Protein AF-A0AAD9GNF5-F1 (afdb_monomer)

Nearest PDB structures (foldseek):
  4f0x-assembly1_C  TM=8.803E-01  e=2.042E-32  Homo sapiens
  4f0x-assembly2_H  TM=8.714E-01  e=4.241E-32  Homo sapiens
  4f0x-assembly2_E  TM=8.768E-01  e=7.206E-31  Homo sapiens
  4f0x-assembly1_D  TM=8.829E-01  e=1.247E-30  Homo sapiens
  4f0x-assembly2_G  TM=8.777E-01  e=2.364E-30  Homo sapiens

Solvent-accessible surface area (backbone atoms only — not comparable to full-atom values): 43358 Å² total; per-residue (Å²): 136,87,87,86,87,88,85,89,92,86,83,92,85,90,89,87,89,89,90,86,89,89,85,87,82,82,88,83,88,83,89,84,88,82,91,82,85,84,83,91,84,88,90,84,86,87,86,87,81,89,83,90,84,86,88,89,84,87,88,84,87,82,89,76,87,93,85,84,79,75,83,76,75,76,86,63,79,81,73,57,62,88,40,68,70,48,43,54,51,50,48,51,51,54,51,49,52,52,69,54,79,86,84,76,73,70,64,67,49,30,58,51,52,54,51,52,55,54,48,58,70,73,47,52,74,70,46,45,47,50,53,50,46,43,45,34,62,79,26,32,53,52,63,69,59,26,52,57,27,45,55,51,27,54,57,36,48,60,74,28,35,36,96,85,75,77,44,77,39,83,86,40,92,55,41,68,59,30,56,47,28,46,50,49,25,56,57,28,65,46,40,45,45,56,54,43,52,52,46,40,51,75,57,35,90,57,24,56,53,49,53,33,50,52,43,30,50,50,55,49,34,68,73,75,71,56,50,86,85,52,42,64,45,50,49,53,43,49,52,54,52,43,52,55,48,31,73,68,48,35,48,93,55,49,44,81,43,80,45,37,71,88,82,44,58,68,69,56,55,52,49,51,49,73,38,43,73,80,69,74,52,90,43,72,69,54,45,44,60,52,26,17,47,88,74,67,79,54,78,51,82,62,92,86,47,78,58,69,55,42,38,49,15,29,37,27,36,31,31,27,35,80,71,41,68,89,46,60,47,35,38,38,36,33,36,42,28,70,56,88,65,60,30,62,63,55,53,54,55,51,25,72,66,33,74,52,58,85,70,27,30,17,41,33,42,57,37,77,28,68,52,51,68,35,48,66,91,42,61,56,49,61,45,62,65,55,55,52,49,50,55,46,36,73,76,40,72,73,49,78,44,38,33,28,44,38,70,41,79,56,49,42,65,52,53,60,72,43,34,83,56,83,88,63,88,79,60,56,68,72,54,47,50,53,38,46,56,61,35,56,79,67,69,56,89,74,64,94,86,57,38,72,56,35,52,54,52,54,55,71,64,41,86,69,38,88,79,34,68,69,58,44,59,40,43,45,65,56,50,52,34,48,50,42,42,47,58,74,70,37,60,52,95,68,37,46,52,45,70,57,56,40,50,43,33,54,39,11,23,27,44,36,39,79,24,78,66,18,32,83,46,76,64,32,38,68,18,31,68,4,33,28,34,29,38,32,47,50,84,86,50,23,63,62,41,20,48,41,30,72,77,72,49,47,77,54,65,29,70,57,44,29,63,58,66,67,45,55,60,78,65,90,62,54,73,69,55,54,51,50,52,51,55,52,47,58,69,43,28,78,84,65,78,40,41,40,37,69,65,38,56,48,49,49,59,62,71,66,52,59,79,78,75,39,90,83,54,89,82,65,77,85,46,74,69,54,53,49,48,60,47,61,76,41,34,87,83,69,78,74,39,45,61,36,64,86,74,88,85,57,60,69,42,40,60,38,60,50,47,51,52,49,54,48,49,52,55,55,63,72,55,83,52,71,58,66,61,35,51,52,40,32,74,58,58,26,38,83,85,64,44,68,40,24,44,49,72,56,54,51,44,46,42,47,66,76,65,64,50,88,65,73,56,70,61,55,51,61,68,57,41,78,85,68,75,59,54,40,37,55,71,46,51,50,62,74,76,108

Foldseek 3Di:
DDDDDDDDDDDDDDDDDDDDDDDDDDDDDDDDDDDDDDDDDDDDDDDDDDDDDDDDDDDDDDDDDPDDDDPLDPPPDDQPLVDPVSLVVVLVLLVCLLVPPDPDDLPVNLSSLVSVLVNLVPDDLVSLLSVLLSCLPSQFFPVVQLVVLVVQLVVLLVQQQDPPPRDGNPPDPSVVVNVVSVVSNVVRNHGSVVSVLVSLLVNDQLSLVSLLVSLLSLVVCLVPPDDPVSNVSSVVVNVVSLVVNLVQLELVQKDKDWDAPPPDDPLQLVLCQVFFDQDHDPDPVSSNLQQWDDDDFDFDDDPNDRDTAGLPQKTKMFIAGPSGHSDGQKMWIKGFAQDADQAPVCSSVGSSVDRDSLNGQEIEGETITGRRSSNVPNPSDLCPQVVVVVVVCVVHVNHDWYKYWAAQQCLVVVLVVCFPPDPDCLDDPVLLVLLVVVCVVVVNDDDPPGDSSNSLVVCLVPPPSVVDPSSLVSCVLSLQLSVLCQQFPDDDPLARPGPRSSSLLLSQWAFEDKRAQRAPPPSRCVRRNNITTMTIDDSVRRVVSNCCCVPVVGHHYHDVSCVSNVVQDPPVDPPVNVVVLVVVVCQQCVVPPQWRALVSVLVVVVVVCCVVVCPPPPDDDQDSVNSQVLLVVQCPPPPRIHGADPPPDGSNRCRSSVVSVVVVVVVVVVPPDCVVLLVVCVVQPAHSVQDFWRALVSVCCCCCPVVVDPDPCVVVLVVLPPVPPSTQGSVSSVVSVD

pLDDT: mean 73.53, std 22.66, range [21.09, 97.75]

Secondary structure (DSSP, 8-state):
-------------------------------------------------------------------------GGGTT--TTSHHHHHHHHHHHHHHHHTTTTS-SHHHHHHHHHHHHHHHH--HHHHHHHHHHHHHHTS--HHHHHHHHHHHHHHHHHTB-TTT-SB-TTSTTHHHHHHHHHHHHHHTS-HHHHHHHHHHHHSTTHHHHHHHHHHHHHHHHHHT--TTTHHHHHHHHHHHHHHHHHHS-GGGPEEEEE-TTTS-HHHHHHHHHH--SS---SHHHHHHHH--SS----EEETTEEE-S---SEEEEEEEBTTBTTS-SEEEEEEEESS---SHHHHHHHHHH---GGG--EEEEEEEEE--GGGTT----TTHHHHHHHHHHHH-TT--EEEE-EE-TTHHHHHHHTTT--SS--S-HHHHHHHHHHHHTTT----TT--HHHHHHHHTTSTTGGG-HHHHHHHHHHHHHHHHHHHHT-EETTEESSHHHHHHHHTT-EEEEEETT---SHHHHHHHTT-EEEEE--TTTHHHHHHHHHHT-PPPB-HHHHHHHT--------HHHHHHHHHHHHHH-SS--SEE-HHHHHHHHHHTTGGGS-SSS---PPPHHHHHHHHHTT-SS--SSEE----TT-GGGGHHHHHHHHHHHHHHHTT-STHHHHHHHHHTT--TTS-S-EEHHHHHHHHHHTS---S-HHHHHHHH-SS--SEE-HHHHHHHH-

Sequence (738 aa):
MAMSWVSARGLWATRSALQRNIRGSLATGVSYGQVLRPTRAIQCALLTTSGENGDVRSPSKRHEDPMHHRQHSSFLRSVDLSNPAAQKKLSKLIQEVVKTKANTGDFVPQVVIESLCTTYRGMHIDEKKKFLQILAQDLHIDTEAALQSAVQFEQNLTNVKGARSGQVDWDHESVERYLRTFRNLRNALSPLYETFFQQILSQRENGMLFLVQMRADLLQVLRKSATHSEIPALRSLDASLKHFLASWFSVGFLKLERVTYEHSPGQLLEKIIRYEAVHPVGTIAELKRRLGTHGRNYACSFRGANVVGPRNGRRCFAFFHPSIPDEPLVFVHVALMQEIASSMQSIREETEQLAEASQAKAAIFYSISSTQKGLSGVDLGNFLIKEVAKALKTEHPHLKTFATLSPLPQFMAWLETQRFKTNESLVSPLELDALLDVLDERGTIIHSDSTPVAIVLDALSISNWSEDAALTTALKPIMLRLGARYIYHEKKRGKALDPVTNFHVRNGAIFERINWLADLSKKGLAQSAGMMINYKYDLAHVEANNENYLLHNIIPIGLQPQQVLGCGFVMVLAQDEIDACREAFLAFDKDRSGTIDVWELRQVLEDLDLTSLNELAMGQQPTEEELFQMISEVDEDMSGAIEILESLQCPLDFAEFLQVIDNQKDRAAMFEDDSDMIDAFVACGGKPDKTGFVRKETLVKIIKGDFGLTINIEEMINKLDVDGSGEIEFDEFKAILT

InterPro domains:
  IPR002048 EF-hand domain [PF00036] (713-738)
  IPR002048 EF-hand domain [PF13499] (580-646)
  IPR002048 EF-hand domain [PS50222] (576-611)
  IPR002048 EF-hand domain [PS50222] (713-738)
  IPR002048 EF-hand domain [SM00054] (580-608)
  IPR002048 EF-hand domain [SM00054] (626-664)
  IPR002048 EF-hand domain [SM00054] (712-738)
  IPR002048 EF-hand domain [cd00051] (581-661)
  IPR002048 EF-hand domain [cd00051] (689-738)
  IPR007956 Malonyl-CoA decarboxylase, C-terminal [PF05292] (252-299)
  IPR007956 Malonyl-CoA decarboxylase, C-terminal [PF05292] (313-538)
  IPR011992 EF-hand domain pair [SSF47473] (573-737)
  IPR018247 EF-Hand 1, calcium-binding site [PS00018] (589-601)
  IPR018247 EF-Hand 1, calcium-binding site [PS00018] (721-733)
  IPR035372 Malonyl-CoA decarboxylase, N-terminal [PF17408] (177-249)
  IPR038351 Malonyl-CoA decarboxylase, N-terminal domain superfamily [G3DSA:1.20.140.90] (82-250)
  IPR038917 Malonyl-CoA decarboxylase [PTHR28641] (312-564)
  IPR042303 Malonyl-CoA decarboxylase, C-terminal catalytic domain superfamily [G3DSA:3.40.630.150] (251-567)

Structure (mmCIF, N/CA/C/O backbone):
data_AF-A0AAD9GNF5-F1
#
_entry.id   AF-A0AAD9GNF5-F1
#
loop_
_atom_site.group_PDB
_atom_site.id
_atom_site.type_symbol
_atom_site.label_atom_id
_atom_site.label_alt_id
_atom_site.label_comp_id
_atom_site.label_asym_id
_atom_site.label_entity_id
_atom_site.label_seq_id
_atom_site.pdbx_PDB_ins_code
_atom_site.Cartn_x
_atom_site.Cartn_y
_atom_site.Cartn_z
_atom_site.occupancy
_atom_site.B_iso_or_equiv
_atom_site.auth_seq_id
_atom_site.auth_comp_id
_atom_site.auth_asym_id
_atom_site.auth_atom_id
_atom_site.pdbx_PDB_model_num
ATOM 1 N N . MET A 1 1 ? -9.680 -58.659 -5.298 1.00 24.72 1 MET A N 1
ATOM 2 C CA . MET A 1 1 ? -10.614 -59.736 -4.891 1.00 24.72 1 MET A CA 1
ATOM 3 C C . MET A 1 1 ? -11.709 -59.145 -4.012 1.00 24.72 1 MET A C 1
ATOM 5 O O . MET A 1 1 ? -11.506 -58.082 -3.451 1.00 24.72 1 MET A O 1
ATOM 9 N N . ALA A 1 2 ? -12.872 -59.792 -4.007 1.00 21.53 2 ALA A N 1
ATOM 10 C CA . ALA A 1 2 ? -14.167 -59.333 -3.507 1.00 21.53 2 ALA A CA 1
ATOM 11 C C . ALA A 1 2 ? -14.349 -59.352 -1.967 1.00 21.53 2 ALA A C 1
ATOM 13 O O . ALA A 1 2 ? -13.480 -59.834 -1.252 1.00 21.53 2 ALA A O 1
ATOM 14 N N . MET A 1 3 ? -15.565 -58.942 -1.554 1.00 21.47 3 MET A N 1
ATOM 15 C CA . MET A 1 3 ? -16.232 -58.936 -0.226 1.00 21.47 3 MET A CA 1
ATOM 16 C C . MET A 1 3 ? -16.081 -57.623 0.561 1.00 21.47 3 MET A C 1
ATOM 18 O O . MET A 1 3 ? -14.974 -57.234 0.888 1.00 21.47 3 MET A O 1
ATOM 22 N N . SER A 1 4 ? -17.088 -56.776 0.824 1.00 21.09 4 SER A N 1
ATOM 23 C CA . SER A 1 4 ? -18.541 -56.848 1.103 1.00 21.09 4 SER A CA 1
ATOM 24 C C . SER A 1 4 ? -18.947 -56.999 2.588 1.00 21.09 4 SER A C 1
ATOM 26 O O . SER A 1 4 ? -18.971 -58.109 3.101 1.00 21.09 4 SER A O 1
ATOM 28 N N . TRP A 1 5 ? -19.449 -55.881 3.145 1.00 21.59 5 TRP A N 1
ATOM 29 C CA . TRP A 1 5 ? -20.704 -55.714 3.917 1.00 21.59 5 TRP A CA 1
ATOM 30 C C . TRP A 1 5 ? -20.817 -55.974 5.448 1.00 21.59 5 TRP A C 1
ATOM 32 O O . TRP A 1 5 ? -20.369 -56.984 5.970 1.00 21.59 5 TRP A O 1
ATOM 42 N N . VAL A 1 6 ? -21.643 -55.083 6.058 1.00 23.22 6 VAL A N 1
ATOM 43 C CA . VAL A 1 6 ? -22.350 -55.070 7.380 1.00 23.22 6 VAL A CA 1
ATOM 44 C C . VAL A 1 6 ? -21.536 -54.501 8.567 1.00 23.22 6 VAL A C 1
ATOM 46 O O . VAL A 1 6 ? -20.431 -54.954 8.797 1.00 23.22 6 VAL A O 1
ATOM 49 N N . SER A 1 7 ?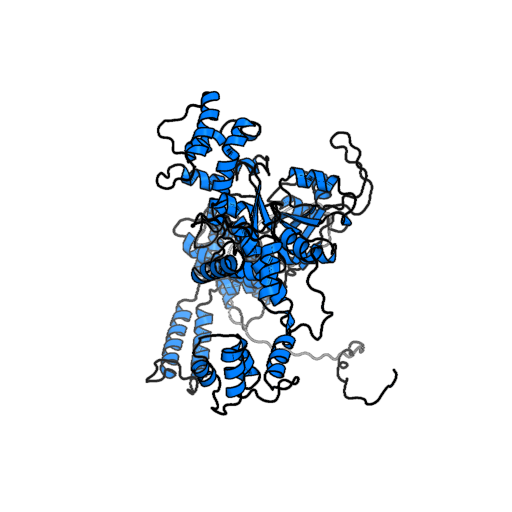 -21.943 -53.500 9.379 1.00 24.17 7 SER A N 1
ATOM 50 C CA . SER A 1 7 ? -23.237 -52.962 9.889 1.00 24.17 7 SER A CA 1
ATOM 51 C C . SER A 1 7 ? -23.037 -51.477 10.314 1.00 24.17 7 SER A C 1
ATOM 53 O O . SER A 1 7 ? -22.050 -51.180 10.971 1.00 24.17 7 SER A O 1
ATOM 55 N N . ALA A 1 8 ? -23.782 -50.463 9.847 1.00 21.69 8 ALA A N 1
ATOM 56 C CA . ALA A 1 8 ? -25.126 -49.980 10.232 1.00 21.69 8 ALA A CA 1
ATOM 57 C C . ALA A 1 8 ? -25.255 -49.109 11.524 1.00 21.69 8 ALA A C 1
ATOM 59 O O . ALA A 1 8 ? -25.268 -49.614 12.635 1.00 21.69 8 ALA A O 1
ATOM 60 N N . ARG A 1 9 ? -25.554 -47.814 11.280 1.00 21.67 9 ARG A N 1
ATOM 61 C CA . ARG A 1 9 ? -26.606 -46.940 11.873 1.00 21.67 9 ARG A CA 1
ATOM 62 C C . ARG A 1 9 ? -26.512 -46.372 13.309 1.00 21.67 9 ARG A C 1
ATOM 64 O O . ARG A 1 9 ? -26.754 -47.056 14.291 1.00 21.67 9 ARG A O 1
ATOM 71 N N . GLY A 1 10 ? -26.484 -45.031 13.339 1.00 21.64 10 GLY A N 1
ATOM 72 C CA . GLY A 1 10 ? -27.034 -44.119 14.362 1.00 21.64 10 GLY A CA 1
ATOM 73 C C . GLY A 1 10 ? -26.257 -42.792 14.331 1.00 21.64 10 GLY A C 1
ATOM 74 O O . GLY A 1 10 ? -25.042 -42.834 14.381 1.00 21.64 10 GLY A O 1
ATOM 75 N N . LEU A 1 11 ? -26.787 -41.577 14.188 1.00 23.25 11 LEU A N 1
ATOM 76 C CA . LEU A 1 11 ? -28.131 -41.015 14.114 1.00 23.25 11 LEU A CA 1
ATOM 77 C C . LEU A 1 11 ? -28.014 -39.678 13.341 1.00 23.25 11 LEU A C 1
ATOM 79 O O . LEU A 1 11 ? -27.244 -38.805 13.728 1.00 23.25 11 LEU A O 1
ATOM 83 N N . TRP A 1 12 ? -28.804 -39.500 12.280 1.00 21.72 12 TRP A N 1
ATOM 84 C CA . TRP A 1 12 ? -29.153 -38.197 11.701 1.00 21.72 12 TRP A CA 1
ATOM 85 C C . TRP A 1 12 ? -30.578 -37.878 12.159 1.00 21.72 12 TRP A C 1
ATOM 87 O O . TRP A 1 12 ? -31.521 -38.510 11.690 1.00 21.72 12 TRP A O 1
ATOM 97 N N . ALA A 1 13 ? -30.745 -36.926 13.076 1.00 23.36 13 ALA A N 1
ATOM 98 C CA . ALA A 1 13 ? -32.031 -36.302 13.378 1.00 23.36 13 ALA A CA 1
ATOM 99 C C . ALA A 1 13 ? -31.799 -35.018 14.186 1.00 23.36 13 ALA A C 1
ATOM 101 O O . ALA A 1 13 ? -31.500 -35.112 15.365 1.00 23.36 13 ALA A O 1
ATOM 102 N N . THR A 1 14 ? -31.931 -33.850 13.541 1.00 24.48 14 THR A N 1
ATOM 103 C CA . THR A 1 14 ? -32.662 -32.656 14.034 1.00 24.48 14 THR A CA 1
ATOM 104 C C . THR A 1 14 ? -32.340 -31.435 13.168 1.00 24.48 14 THR A C 1
ATOM 106 O O . THR A 1 14 ? -31.459 -30.635 13.479 1.00 24.48 14 THR A O 1
ATOM 109 N N . ARG A 1 15 ? -33.094 -31.254 12.077 1.00 22.69 15 ARG A N 1
ATOM 110 C CA . ARG A 1 15 ? -33.233 -29.954 11.403 1.00 22.69 15 ARG A CA 1
ATOM 111 C C . ARG A 1 15 ? -34.592 -29.866 10.701 1.00 22.69 15 ARG A C 1
ATOM 113 O O . ARG A 1 15 ? -34.664 -29.970 9.486 1.00 22.69 15 ARG A O 1
ATOM 120 N N . SER A 1 16 ? -35.676 -29.705 11.466 1.00 25.06 16 SER A N 1
ATOM 121 C CA . SER A 1 16 ? -37.006 -29.370 10.916 1.00 25.06 16 SER A CA 1
ATOM 122 C C . SER A 1 16 ? -38.042 -29.066 12.010 1.00 25.06 16 SER A C 1
ATOM 124 O O . SER A 1 16 ? -38.855 -29.926 12.335 1.00 25.06 16 SER A O 1
ATOM 126 N N . ALA A 1 17 ? -38.038 -27.848 12.564 1.00 24.08 17 ALA A N 1
ATOM 127 C CA . ALA A 1 17 ? -39.194 -27.254 13.254 1.00 24.08 17 ALA A CA 1
ATOM 128 C C . ALA A 1 17 ? -38.970 -25.748 13.503 1.00 24.08 17 ALA A C 1
ATOM 130 O O . ALA A 1 17 ? -38.342 -25.390 14.488 1.00 24.08 17 ALA A O 1
ATOM 131 N N . LEU A 1 18 ? -39.430 -24.888 12.583 1.00 25.47 18 LEU A N 1
ATOM 132 C CA . LEU A 1 18 ? -40.115 -23.592 12.813 1.00 25.47 18 LEU A CA 1
ATOM 133 C C . LEU A 1 18 ? -40.136 -22.765 11.508 1.00 25.47 18 LEU A C 1
ATOM 135 O O . LEU A 1 18 ? -39.514 -21.720 11.363 1.00 25.47 18 LEU A O 1
ATOM 139 N N . GLN A 1 19 ? -40.891 -23.248 10.525 1.00 26.73 19 GLN A N 1
ATOM 140 C CA . GLN A 1 19 ? -41.401 -22.432 9.422 1.00 26.73 19 GLN A CA 1
ATOM 141 C C . GLN A 1 19 ? -42.798 -22.953 9.091 1.00 26.73 19 GLN A C 1
ATOM 143 O O . GLN A 1 19 ? -42.974 -23.822 8.241 1.00 26.73 19 GLN A O 1
ATOM 148 N N . ARG A 1 20 ? -43.786 -22.493 9.865 1.00 26.59 20 ARG A N 1
ATOM 149 C CA . ARG A 1 20 ? -45.227 -22.598 9.586 1.00 26.59 20 ARG A CA 1
ATOM 150 C C . ARG A 1 20 ? -45.987 -21.840 10.677 1.00 26.59 20 ARG A C 1
ATOM 152 O O . ARG A 1 20 ? -46.162 -22.374 11.762 1.00 26.59 20 ARG A O 1
ATOM 159 N N . ASN A 1 21 ? -46.353 -20.585 10.404 1.00 25.58 21 ASN A N 1
ATOM 160 C CA . ASN A 1 21 ? -47.594 -19.937 10.863 1.00 25.58 21 ASN A CA 1
ATOM 161 C C . ASN A 1 21 ? -47.613 -18.453 10.469 1.00 25.58 21 ASN A C 1
ATOM 163 O O . ASN A 1 21 ? -47.433 -17.571 11.297 1.00 25.58 21 ASN A O 1
ATOM 167 N N . ILE A 1 22 ? -47.871 -18.176 9.188 1.00 26.50 22 ILE A N 1
ATOM 168 C CA . ILE A 1 22 ? -48.525 -16.932 8.764 1.00 26.50 22 ILE A CA 1
ATOM 169 C C . ILE A 1 22 ? -49.517 -17.312 7.666 1.00 26.50 22 ILE A C 1
ATOM 171 O O . ILE A 1 22 ? -49.118 -17.506 6.521 1.00 26.50 22 ILE A O 1
ATOM 175 N N . ARG A 1 23 ? -50.796 -17.459 8.035 1.00 24.98 23 ARG A N 1
ATOM 176 C CA . ARG A 1 23 ? -51.985 -17.084 7.245 1.00 24.98 23 ARG A CA 1
ATOM 177 C C . ARG A 1 23 ? -53.260 -17.521 7.971 1.00 24.98 23 ARG A C 1
ATOM 179 O O . ARG A 1 23 ? -53.469 -18.707 8.184 1.00 24.98 23 ARG A O 1
ATOM 186 N N . GLY A 1 24 ? -54.120 -16.542 8.251 1.00 24.45 24 GLY A N 1
ATOM 187 C CA . GLY A 1 24 ? -55.538 -16.740 8.556 1.00 24.45 24 GLY A CA 1
ATOM 188 C C . GLY A 1 24 ? -55.938 -16.393 9.988 1.00 24.45 24 GLY A C 1
ATOM 189 O O . GLY A 1 24 ? -55.837 -17.229 10.871 1.00 24.45 24 GLY A O 1
ATOM 190 N N . SER A 1 25 ? -56.463 -15.188 10.210 1.00 23.89 25 SER A N 1
ATOM 191 C CA . SER A 1 25 ? -57.898 -15.042 10.486 1.00 23.89 25 SER A CA 1
ATOM 192 C C . SER A 1 25 ? -58.290 -13.569 10.559 1.00 23.89 25 SER A C 1
ATOM 194 O O . SER A 1 25 ? -57.662 -12.757 11.234 1.00 23.89 25 SER A O 1
ATOM 196 N N . LEU A 1 26 ? -59.352 -13.262 9.823 1.00 25.58 26 LEU A N 1
ATOM 197 C CA . LEU A 1 26 ? -60.140 -12.043 9.874 1.00 25.58 26 LEU A CA 1
ATOM 198 C C . LEU A 1 26 ? -60.905 -11.927 11.204 1.00 25.58 26 LEU A C 1
ATOM 200 O O . LEU A 1 26 ? -61.261 -12.936 11.805 1.00 25.58 26 LEU A O 1
ATOM 204 N N . ALA A 1 27 ? -61.217 -10.670 11.533 1.00 25.84 27 ALA A N 1
ATOM 205 C CA . ALA A 1 27 ? -62.409 -10.177 12.228 1.00 25.84 27 ALA A CA 1
ATOM 206 C C . ALA A 1 27 ? -62.723 -10.688 13.645 1.00 25.84 27 ALA A C 1
ATOM 208 O O . ALA A 1 27 ? -63.225 -11.787 13.811 1.00 25.84 27 ALA A O 1
ATOM 209 N N . THR A 1 28 ? -62.627 -9.780 14.623 1.00 27.31 28 THR A N 1
ATOM 210 C CA . THR A 1 28 ? -63.752 -9.383 15.498 1.00 27.31 28 THR A CA 1
ATOM 211 C C . THR A 1 28 ? -63.377 -8.087 16.215 1.00 27.31 28 THR A C 1
ATOM 213 O O . THR A 1 28 ? -62.357 -8.031 16.898 1.00 27.31 28 THR A O 1
ATOM 216 N N . GLY A 1 29 ? -64.183 -7.039 16.047 1.00 24.11 29 GLY A N 1
ATOM 217 C CA . GLY A 1 29 ? -64.083 -5.820 16.845 1.00 24.11 29 GLY A CA 1
ATOM 218 C C . GLY A 1 29 ? -64.949 -5.905 18.096 1.00 24.11 29 GLY A C 1
ATOM 219 O O . GLY A 1 29 ? -66.033 -6.472 18.031 1.00 24.11 29 GLY A O 1
ATOM 220 N N . VAL A 1 30 ? -64.501 -5.281 19.189 1.00 26.08 30 VAL A N 1
ATOM 221 C CA . VAL A 1 30 ? -65.358 -4.711 20.240 1.00 26.08 30 VAL A CA 1
ATOM 222 C C . VAL A 1 30 ? -64.662 -3.465 20.803 1.00 26.08 30 VAL A C 1
ATOM 224 O O . VAL A 1 30 ? -63.491 -3.492 21.170 1.00 26.08 30 VAL A O 1
ATOM 227 N N . SER A 1 31 ? -65.414 -2.368 20.815 1.00 25.27 31 SER A N 1
ATOM 228 C CA . SER A 1 31 ? -65.138 -1.072 21.441 1.00 25.27 31 SER A CA 1
ATOM 229 C C . SER A 1 31 ? -65.353 -1.144 22.955 1.00 25.27 31 SER A C 1
ATOM 231 O O . SER A 1 31 ? -66.337 -1.745 23.356 1.00 25.27 31 SER A O 1
ATOM 233 N N . TYR A 1 32 ? -64.518 -0.476 23.760 1.00 25.86 32 TYR A N 1
ATOM 234 C CA . TYR A 1 32 ? -64.937 0.370 24.893 1.00 25.86 32 TYR A CA 1
ATOM 235 C C . TYR A 1 32 ? -63.751 1.247 25.333 1.00 25.86 32 TYR A C 1
ATOM 237 O O . TYR A 1 32 ? -62.637 0.762 25.515 1.00 25.86 32 TYR A O 1
ATOM 245 N N . GLY A 1 33 ? -63.981 2.557 25.456 1.00 24.58 33 GLY A N 1
ATOM 246 C CA . GLY A 1 33 ? -62.983 3.526 25.908 1.00 24.58 33 GLY A CA 1
ATOM 247 C C . GLY A 1 33 ? -62.970 3.723 27.423 1.00 24.58 33 GLY A C 1
ATOM 248 O O . GLY A 1 33 ? -63.974 3.471 28.076 1.00 24.58 33 GLY A O 1
ATOM 249 N N . GLN A 1 34 ? -61.866 4.258 27.955 1.00 26.14 34 GLN A N 1
ATOM 250 C CA . GLN A 1 34 ? -61.867 5.380 28.904 1.00 26.14 34 GLN A CA 1
ATOM 251 C C . GLN A 1 34 ? -60.439 5.857 29.227 1.00 26.14 34 GLN A C 1
ATOM 253 O O . GLN A 1 34 ? -59.580 5.106 29.671 1.00 26.14 34 GLN A O 1
ATOM 258 N N . VAL A 1 35 ? -60.234 7.146 28.948 1.00 26.64 35 VAL A N 1
ATOM 259 C CA . VAL A 1 35 ? -59.520 8.177 29.721 1.00 26.64 35 VAL A CA 1
ATOM 260 C C . VAL A 1 35 ? -58.636 7.708 30.883 1.00 26.64 35 VAL A C 1
ATOM 262 O O . VAL A 1 35 ? -59.166 7.293 31.901 1.00 26.64 35 VAL A O 1
ATOM 265 N N . LEU A 1 36 ? -57.331 8.006 30.814 1.00 25.88 36 LEU A N 1
ATOM 266 C CA . LEU A 1 36 ? -56.510 8.420 31.964 1.00 25.88 36 LEU A CA 1
ATOM 267 C C . LEU A 1 36 ? -55.373 9.347 31.479 1.00 25.88 36 LEU A C 1
ATOM 269 O O . LEU A 1 36 ? -54.558 8.978 30.637 1.00 25.88 36 LEU A O 1
ATOM 273 N N . ARG A 1 37 ? -55.360 10.587 31.990 1.00 25.25 37 ARG A N 1
ATOM 274 C CA . ARG A 1 37 ? -54.265 11.573 31.859 1.00 25.25 37 ARG A CA 1
ATOM 275 C C . ARG A 1 37 ? -53.094 11.184 32.777 1.00 25.25 37 ARG A C 1
ATOM 277 O O . ARG A 1 37 ? -53.344 10.598 33.828 1.00 25.25 37 ARG A O 1
ATOM 284 N N . PRO A 1 38 ? -51.877 11.685 32.499 1.00 27.36 38 PRO A N 1
ATOM 285 C CA . PRO A 1 38 ? -51.214 12.476 33.541 1.00 27.36 38 PRO A CA 1
ATOM 286 C C . PRO A 1 38 ? -50.667 13.828 33.045 1.00 27.36 38 PRO A C 1
ATOM 288 O O . PRO A 1 38 ? -49.957 13.936 32.053 1.00 27.36 38 PRO A O 1
ATOM 291 N N . THR A 1 39 ? -51.091 14.855 33.782 1.00 25.67 39 THR A N 1
ATOM 292 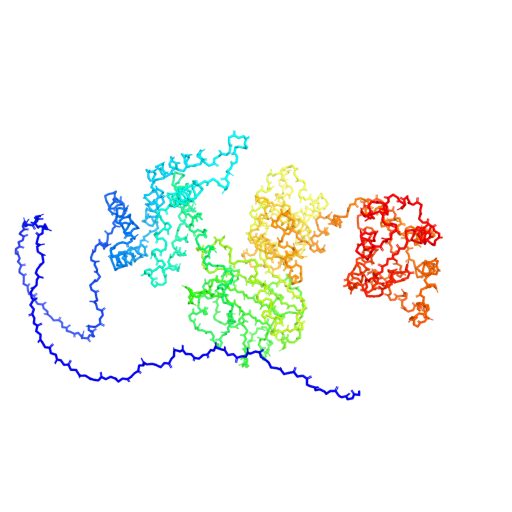C CA . THR A 1 39 ? -50.328 15.981 34.351 1.00 25.67 39 THR A CA 1
ATOM 293 C C . THR A 1 39 ? -49.220 16.706 33.570 1.00 25.67 39 THR A C 1
ATOM 295 O O . THR A 1 39 ? -48.136 16.205 33.298 1.00 25.67 39 THR A O 1
ATOM 298 N N . ARG A 1 40 ? -49.506 18.002 33.384 1.00 25.55 40 ARG A N 1
ATOM 299 C CA . ARG A 1 40 ? -48.620 19.128 33.072 1.00 25.55 40 ARG A CA 1
ATOM 300 C C . ARG A 1 40 ? -47.537 19.358 34.138 1.00 25.55 40 ARG A C 1
ATOM 302 O O . ARG A 1 40 ? -47.871 19.501 35.308 1.00 25.55 40 ARG A O 1
ATOM 309 N N . ALA A 1 41 ? -46.311 19.576 33.678 1.00 25.48 41 ALA A N 1
ATOM 310 C CA . ALA A 1 41 ? -45.339 20.590 34.114 1.00 25.48 41 ALA A CA 1
ATOM 311 C C . ALA A 1 41 ? -44.263 20.557 33.005 1.00 25.48 41 ALA A C 1
ATOM 313 O O . ALA A 1 41 ? -43.788 19.482 32.675 1.00 25.48 41 ALA A O 1
ATOM 314 N N . ILE A 1 42 ? -43.896 21.597 32.262 1.00 24.70 42 ILE A N 1
ATOM 315 C CA . ILE A 1 42 ? -43.521 22.965 32.609 1.00 24.70 42 ILE A CA 1
ATOM 316 C C . ILE A 1 42 ? -43.764 23.800 31.334 1.00 24.70 42 ILE A C 1
ATOM 318 O O . ILE A 1 42 ? -43.255 23.460 30.269 1.00 24.70 42 ILE A O 1
ATOM 322 N N . GLN A 1 43 ? -44.549 24.875 31.424 1.00 23.72 43 GLN A N 1
ATOM 323 C CA . GLN A 1 43 ? -44.707 25.868 30.358 1.00 23.72 43 GLN A CA 1
ATOM 324 C C . GLN A 1 43 ? -44.571 27.260 30.981 1.00 23.72 43 GLN A C 1
ATOM 326 O O . GLN A 1 43 ? -45.419 27.659 31.769 1.00 23.72 43 GLN A O 1
ATOM 331 N N . CYS A 1 44 ? -43.475 27.940 30.652 1.00 24.06 44 CYS A N 1
ATOM 332 C CA . CYS A 1 44 ? -43.224 29.389 30.678 1.00 24.06 44 CYS A CA 1
ATOM 333 C C . CY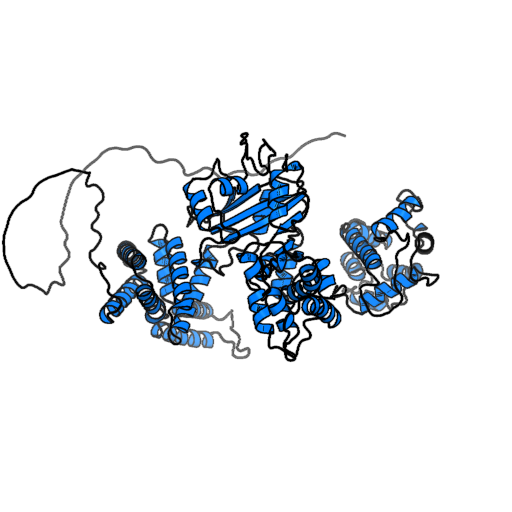S A 1 44 ? -41.792 29.538 30.125 1.00 24.06 44 CYS A C 1
ATOM 335 O O . CYS A 1 44 ? -40.915 28.797 30.545 1.00 24.06 44 CYS A O 1
ATOM 337 N N . ALA A 1 45 ? -41.452 30.383 29.162 1.00 23.33 45 ALA A N 1
ATOM 338 C CA . ALA A 1 45 ? -42.054 31.614 28.687 1.00 23.33 45 ALA A CA 1
ATOM 339 C C . ALA A 1 45 ? -41.661 31.835 27.213 1.00 23.33 45 ALA A C 1
ATOM 341 O O . ALA A 1 45 ? -40.633 31.313 26.787 1.00 23.33 45 ALA A O 1
ATOM 342 N N . LEU A 1 46 ? -42.471 32.608 26.477 1.00 24.36 46 LEU A N 1
ATOM 343 C CA . LEU A 1 46 ? -42.080 33.659 25.511 1.00 24.36 46 LEU A CA 1
ATOM 344 C C . LEU A 1 46 ? -43.232 33.923 24.515 1.00 24.36 46 LEU A C 1
ATOM 346 O O . LEU A 1 46 ? -43.352 33.297 23.468 1.00 24.36 46 LEU A O 1
ATOM 350 N N . LEU A 1 47 ? -44.086 34.878 24.883 1.00 24.03 47 LEU A N 1
ATOM 351 C CA . LEU A 1 47 ? -44.694 35.882 23.996 1.00 24.03 47 LEU A CA 1
ATOM 352 C C . LEU A 1 47 ? -43.969 37.184 24.397 1.00 24.03 47 LEU A C 1
ATOM 354 O O . LEU A 1 47 ? -43.671 37.336 25.579 1.00 24.03 47 LEU A O 1
ATOM 358 N N . THR A 1 48 ? -43.547 38.117 23.553 1.00 24.88 48 THR A N 1
ATOM 359 C CA . THR A 1 48 ? -44.132 38.834 22.403 1.00 24.88 48 THR A CA 1
ATOM 360 C C . THR A 1 48 ? -42.938 39.453 21.618 1.00 24.88 48 THR A C 1
ATOM 362 O O . THR A 1 48 ? -41.826 39.445 22.133 1.00 24.88 48 THR A O 1
ATOM 365 N N . THR A 1 49 ? -43.006 39.926 20.366 1.00 24.42 49 THR A N 1
ATOM 366 C CA . THR A 1 49 ? -43.762 41.092 19.862 1.00 24.42 49 THR A CA 1
ATOM 367 C C . THR A 1 49 ? -43.768 41.170 18.319 1.00 24.42 49 THR A C 1
ATOM 369 O O . THR A 1 49 ? -42.745 40.884 17.707 1.00 24.42 49 THR A O 1
ATOM 372 N N . SER A 1 50 ? -44.895 41.668 17.765 1.00 26.28 50 SER A N 1
ATOM 373 C CA . SER A 1 50 ? -45.083 42.565 16.583 1.00 26.28 50 SER A CA 1
ATOM 374 C C . SER A 1 50 ? -44.450 42.208 15.220 1.00 26.28 50 SER A C 1
ATOM 376 O O . SER A 1 50 ? -43.279 41.879 15.155 1.00 26.28 50 SER A O 1
ATOM 378 N N . GLY A 1 51 ? -45.090 42.368 14.058 1.00 24.73 51 GLY A N 1
ATOM 379 C CA . GLY A 1 51 ? -46.281 43.127 13.673 1.00 24.73 51 GLY A CA 1
ATOM 380 C C . GLY A 1 51 ? -46.547 42.977 12.160 1.00 24.73 51 GLY A C 1
ATOM 381 O O . GLY A 1 51 ? -45.779 42.344 11.440 1.00 24.73 51 GLY A O 1
ATOM 382 N N . GLU A 1 52 ? -47.683 43.517 11.734 1.00 25.94 52 GLU A N 1
ATOM 383 C CA . GLU A 1 52 ? -48.420 43.327 10.475 1.00 25.94 52 GLU A CA 1
ATOM 384 C C . GLU A 1 52 ? -47.733 43.845 9.189 1.00 25.94 52 GLU A C 1
ATOM 386 O O . GLU A 1 52 ? -47.055 44.869 9.228 1.00 25.94 52 GLU A O 1
ATOM 391 N N . ASN A 1 53 ? -47.988 43.196 8.034 1.00 26.97 53 ASN A N 1
ATOM 392 C CA . ASN A 1 53 ? -48.711 43.766 6.867 1.00 26.97 53 ASN A CA 1
ATOM 393 C C . ASN A 1 53 ? -48.507 42.985 5.544 1.00 26.97 53 ASN A C 1
ATOM 395 O O . ASN A 1 53 ? -47.382 42.749 5.118 1.00 26.97 53 ASN A O 1
ATOM 399 N N . GLY A 1 54 ? -49.622 42.703 4.852 1.00 24.67 54 GLY A N 1
ATOM 400 C CA . GLY A 1 54 ? -49.846 43.175 3.474 1.00 24.67 54 GLY A CA 1
ATOM 401 C C . GLY A 1 54 ? -49.302 42.405 2.253 1.00 24.67 54 GLY A C 1
ATOM 402 O O . GLY A 1 54 ? -48.305 42.807 1.676 1.00 24.67 54 GLY A O 1
ATOM 403 N N . ASP A 1 55 ? -50.091 41.431 1.785 1.00 25.02 55 ASP A N 1
ATOM 404 C CA . ASP A 1 55 ? -50.738 41.396 0.453 1.00 25.02 55 ASP A CA 1
ATOM 405 C C . ASP A 1 55 ? -50.003 41.059 -0.889 1.00 25.02 55 ASP A C 1
ATOM 407 O O . ASP A 1 55 ? -48.991 41.635 -1.272 1.00 25.02 55 ASP A O 1
ATOM 411 N N . VAL A 1 56 ? -50.710 40.212 -1.668 1.00 26.44 56 VAL A N 1
ATOM 412 C CA . VAL A 1 56 ? -50.875 40.168 -3.149 1.00 26.44 56 VAL A CA 1
ATOM 413 C C . VAL A 1 56 ? -49.940 39.334 -4.082 1.00 26.44 56 VAL A C 1
ATOM 415 O O . VAL A 1 56 ? -48.823 39.703 -4.417 1.00 26.44 56 VAL A O 1
ATOM 418 N N . ARG A 1 57 ? -50.600 38.317 -4.688 1.00 25.42 57 ARG A N 1
ATOM 419 C CA . ARG A 1 57 ? -50.522 37.718 -6.059 1.00 25.42 57 ARG A CA 1
ATOM 420 C C . ARG A 1 57 ? -49.513 36.610 -6.436 1.00 25.42 57 ARG A C 1
ATOM 422 O O . ARG A 1 57 ? -48.328 36.817 -6.649 1.00 25.42 57 ARG A O 1
ATOM 429 N N . SER A 1 58 ? -50.120 35.449 -6.708 1.00 23.86 58 SER A N 1
ATOM 430 C CA . SER A 1 58 ? -49.771 34.381 -7.668 1.00 23.86 58 SER A CA 1
ATOM 431 C C . SER A 1 58 ? -49.980 34.855 -9.139 1.00 23.86 58 SER A C 1
ATOM 433 O O . SER A 1 58 ? -50.546 35.943 -9.292 1.00 23.86 58 SER A O 1
ATOM 435 N N . PRO A 1 59 ? -49.575 34.144 -10.235 1.00 34.69 59 PRO A N 1
ATOM 436 C CA . PRO A 1 59 ? -49.711 32.694 -10.530 1.00 34.69 59 PRO A CA 1
ATOM 437 C C . PRO A 1 59 ? -48.417 32.078 -11.153 1.00 34.69 59 PRO A C 1
ATOM 439 O O . PRO A 1 59 ? -47.431 32.773 -11.320 1.00 34.69 59 PRO A O 1
ATOM 442 N N . SER A 1 60 ? -48.235 30.805 -11.515 1.00 23.92 60 SER A N 1
ATOM 443 C CA . SER A 1 60 ? -49.101 29.698 -11.923 1.00 23.92 60 SER A CA 1
ATOM 444 C C . SER A 1 60 ? -48.322 28.367 -11.802 1.00 23.92 60 SER A C 1
ATOM 446 O O . SER A 1 60 ? -47.096 28.346 -11.737 1.00 23.92 60 SER A O 1
ATOM 448 N N . LYS A 1 61 ? -49.072 27.265 -11.742 1.00 26.03 61 LYS A N 1
ATOM 449 C CA . LYS A 1 61 ? -48.68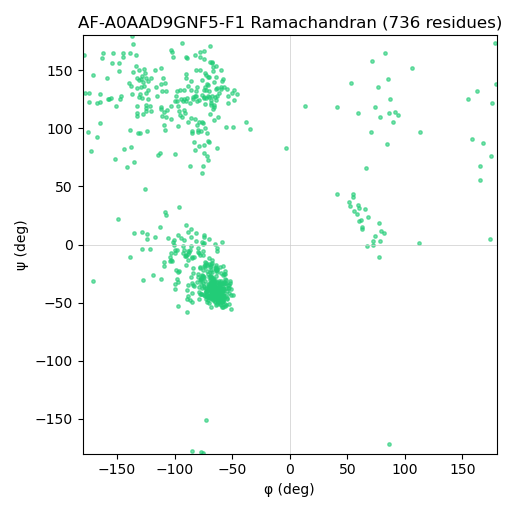7 25.899 -11.360 1.00 26.03 61 LYS A CA 1
ATOM 450 C C . LYS A 1 61 ? -47.944 25.126 -12.461 1.00 26.03 61 LYS A C 1
ATOM 452 O O . LYS A 1 61 ? -48.362 25.192 -13.614 1.00 26.03 61 LYS A O 1
ATOM 457 N N . ARG A 1 62 ? -47.062 24.199 -12.063 1.00 24.72 62 ARG A N 1
ATOM 458 C CA . ARG A 1 62 ? -47.124 22.793 -12.519 1.00 24.72 62 ARG A CA 1
ATOM 459 C C . ARG A 1 62 ? -46.873 21.855 -11.338 1.00 24.72 62 ARG A C 1
ATOM 461 O O . ARG A 1 62 ? -45.963 22.071 -10.551 1.00 24.72 62 ARG A O 1
ATOM 468 N N . HIS A 1 63 ? -47.786 20.900 -11.202 1.00 25.17 63 HIS A N 1
ATOM 469 C CA . HIS A 1 63 ? -47.862 19.875 -10.169 1.00 25.17 63 HIS A CA 1
ATOM 470 C C . HIS A 1 63 ? -46.837 18.766 -10.431 1.00 25.17 63 HIS A C 1
ATOM 472 O O . HIS A 1 63 ? -46.869 18.179 -11.508 1.00 25.17 63 HIS A O 1
ATOM 478 N N . GLU A 1 64 ? -46.036 18.436 -9.421 1.00 25.59 64 GLU A N 1
ATOM 479 C CA . GLU A 1 64 ? -45.472 17.098 -9.211 1.00 25.59 64 GLU A CA 1
ATOM 480 C C . GLU A 1 64 ? -45.786 16.671 -7.762 1.00 25.59 64 GLU A C 1
ATOM 482 O O . GLU A 1 64 ? -45.919 17.513 -6.869 1.00 25.59 64 GLU A O 1
ATOM 487 N N . ASP A 1 65 ? -46.027 15.374 -7.577 1.00 24.80 65 ASP A N 1
ATOM 488 C CA . ASP A 1 65 ? -46.632 14.717 -6.409 1.00 24.80 65 ASP A CA 1
ATOM 489 C C . ASP A 1 65 ? -45.965 15.010 -5.043 1.00 24.80 65 ASP A C 1
ATOM 491 O O . ASP A 1 65 ? -44.752 14.846 -4.900 1.00 24.80 65 ASP A O 1
ATOM 495 N N . PRO A 1 66 ? -46.728 15.330 -3.973 1.00 26.38 66 PRO A N 1
ATOM 496 C CA . PRO A 1 66 ? -46.183 15.530 -2.636 1.00 26.38 66 PRO A CA 1
ATOM 497 C C . PRO A 1 66 ? -46.390 14.281 -1.766 1.00 26.38 66 PRO A C 1
ATOM 499 O O . PRO A 1 66 ? -47.261 14.243 -0.900 1.00 26.38 66 PRO A O 1
ATOM 502 N N . MET A 1 67 ? -45.567 13.255 -1.956 1.00 26.22 67 MET A N 1
ATOM 503 C CA . MET A 1 67 ? -45.481 12.113 -1.036 1.00 26.22 67 MET A CA 1
ATOM 504 C C . MET A 1 67 ? -44.008 11.779 -0.797 1.00 26.22 67 MET A C 1
ATOM 506 O O . MET A 1 67 ? -43.515 10.809 -1.340 1.00 26.22 67 MET A O 1
ATOM 510 N N . HIS A 1 68 ? -43.297 12.650 -0.066 1.00 28.67 68 HIS A N 1
ATOM 511 C CA . HIS A 1 68 ? -42.102 12.385 0.771 1.00 28.67 68 HIS A CA 1
ATOM 512 C C . HIS A 1 68 ? -41.395 13.710 1.144 1.00 28.67 68 HIS A C 1
ATOM 514 O O . HIS A 1 68 ? -40.202 13.905 0.936 1.00 28.67 68 HIS A O 1
ATOM 520 N N . HIS A 1 69 ? -42.118 14.652 1.752 1.00 28.28 69 HIS A N 1
ATOM 521 C CA . HIS A 1 69 ? -41.492 15.738 2.513 1.00 28.28 69 HIS A CA 1
ATOM 522 C C . HIS A 1 69 ? -41.832 15.562 3.989 1.00 28.28 69 HIS A C 1
ATOM 524 O O . HIS A 1 69 ? -42.726 16.202 4.537 1.00 28.28 69 HIS A O 1
ATOM 530 N N . ARG A 1 70 ? -41.107 14.646 4.644 1.00 33.84 70 ARG A N 1
ATOM 531 C CA . ARG A 1 70 ? -40.975 14.699 6.101 1.00 33.84 70 ARG A CA 1
ATOM 532 C C . ARG A 1 70 ? -40.162 15.946 6.432 1.00 33.84 70 ARG A C 1
ATOM 534 O O . ARG A 1 70 ? -39.109 16.184 5.852 1.00 33.84 70 ARG A O 1
ATOM 541 N N . GLN A 1 71 ? -40.710 16.755 7.329 1.00 34.09 71 GLN A N 1
ATOM 542 C CA . GLN A 1 71 ? -40.135 17.990 7.845 1.00 34.09 71 GLN A CA 1
ATOM 543 C C . GLN A 1 71 ? -38.680 17.768 8.292 1.00 34.09 71 GLN A C 1
ATOM 545 O O . GLN A 1 71 ? -38.430 17.244 9.375 1.00 34.09 71 GLN A O 1
ATOM 550 N N . HIS A 1 72 ? -37.708 18.176 7.475 1.00 35.06 72 HIS A N 1
ATOM 551 C CA . HIS A 1 72 ? -36.328 18.297 7.931 1.00 35.06 72 HIS A CA 1
ATOM 552 C C . HIS A 1 72 ? -36.267 19.465 8.921 1.00 35.06 72 HIS A C 1
ATOM 554 O O . HIS A 1 72 ? -36.495 20.618 8.552 1.00 35.06 72 HIS A O 1
ATOM 560 N N . SER A 1 73 ? -36.004 19.148 10.190 1.00 41.53 73 SER A N 1
ATOM 561 C CA . SER A 1 73 ? -35.812 20.110 11.277 1.00 41.53 73 SER A CA 1
ATOM 562 C C . SER A 1 73 ? -34.874 21.254 10.863 1.00 41.53 73 SER A C 1
ATOM 564 O O . SER A 1 73 ? -33.764 21.030 10.378 1.00 41.53 73 SER A O 1
ATOM 566 N N . SER A 1 74 ? -35.314 22.493 11.087 1.00 45.31 74 SER A N 1
ATOM 567 C CA . SER A 1 74 ? -34.608 23.749 10.794 1.00 45.31 74 SER A CA 1
ATOM 568 C C . SER A 1 74 ? -33.394 24.023 11.697 1.00 45.31 74 SER A C 1
ATOM 570 O O . SER A 1 74 ? -32.781 25.081 11.597 1.00 45.31 74 SER A O 1
ATOM 572 N N . PHE A 1 75 ? -33.028 23.090 12.581 1.00 50.62 75 PHE A N 1
ATOM 573 C CA . PHE A 1 75 ? -32.143 23.342 13.721 1.00 50.62 75 PHE A CA 1
ATOM 574 C C . PHE A 1 75 ? -30.669 23.642 13.373 1.00 50.62 75 PHE A C 1
ATOM 576 O O . PHE A 1 75 ? -29.994 24.288 14.173 1.00 50.62 75 PHE A O 1
ATOM 583 N N . LEU A 1 76 ? -30.169 23.206 12.206 1.00 54.47 76 LEU A N 1
ATOM 584 C CA . LEU A 1 76 ? -28.754 23.347 11.800 1.00 54.47 76 LEU A CA 1
ATOM 585 C C . LEU A 1 76 ? -28.527 24.080 10.464 1.00 54.47 76 LEU A C 1
ATOM 587 O O . LEU A 1 76 ? -27.399 24.100 9.970 1.00 54.47 76 LEU A O 1
ATOM 591 N N . ARG A 1 77 ? -29.548 24.701 9.852 1.00 52.31 77 ARG A N 1
ATOM 592 C CA . ARG A 1 77 ? -29.294 25.529 8.658 1.00 52.31 77 ARG A CA 1
ATOM 593 C C . ARG A 1 77 ? -28.459 26.745 9.090 1.00 52.31 77 ARG A C 1
ATOM 595 O O . ARG A 1 77 ? -28.923 27.522 9.912 1.00 52.31 77 ARG A O 1
ATOM 602 N N . SER A 1 78 ? -27.236 26.831 8.555 1.00 55.44 78 SER A N 1
ATOM 603 C CA . SER A 1 78 ? -26.192 27.847 8.793 1.00 55.44 78 SER A CA 1
ATOM 604 C C . SER A 1 78 ? -25.579 27.889 10.203 1.00 55.44 78 SER A C 1
ATOM 606 O O . SER A 1 78 ? -25.717 28.877 10.925 1.00 55.44 78 SER A O 1
ATOM 608 N N . VAL A 1 79 ? -24.854 26.837 10.601 1.00 64.38 79 VAL A N 1
ATOM 609 C CA . VAL A 1 79 ? -23.919 26.937 11.737 1.00 64.38 79 VAL A CA 1
ATOM 610 C C . VAL A 1 79 ? -22.627 27.592 11.250 1.00 64.38 79 VAL A C 1
ATOM 612 O O . VAL A 1 79 ? -21.771 26.919 10.686 1.00 64.38 79 VAL A O 1
ATOM 615 N N . ASP A 1 80 ? -22.486 28.895 11.482 1.00 73.75 80 ASP A N 1
ATOM 616 C CA . ASP A 1 80 ? -21.222 29.598 11.262 1.00 73.75 80 ASP A CA 1
ATOM 617 C C . ASP A 1 80 ? -20.222 29.226 12.368 1.00 73.75 80 ASP A C 1
ATOM 619 O O . ASP A 1 80 ? -20.277 29.731 13.495 1.00 73.75 80 ASP A O 1
ATOM 623 N N . LEU A 1 81 ? -19.306 28.311 12.046 1.00 79.44 81 LEU A N 1
ATOM 624 C CA . LEU A 1 81 ? -18.278 27.839 12.973 1.00 79.44 81 LEU A CA 1
ATOM 625 C C . LEU A 1 81 ? -17.146 28.849 13.198 1.00 79.44 81 LEU A C 1
ATOM 627 O O . LEU A 1 81 ? -16.246 28.561 13.988 1.00 79.44 81 LEU A O 1
ATOM 631 N N . SER A 1 82 ? -17.182 30.034 12.584 1.00 73.94 82 SER A N 1
ATOM 632 C CA . SER A 1 82 ? -16.307 31.141 12.984 1.00 73.94 82 SER A CA 1
ATOM 633 C C . SER A 1 82 ? -16.708 31.727 14.347 1.00 73.94 82 SER A C 1
ATOM 635 O O . SER A 1 82 ? -15.852 32.225 15.079 1.00 73.94 82 SER A O 1
ATOM 637 N N . ASN A 1 83 ? -17.982 31.592 14.741 1.00 83.12 83 ASN A N 1
ATOM 638 C CA . ASN A 1 83 ? -18.508 32.112 15.999 1.00 83.12 83 ASN A CA 1
ATOM 639 C C . ASN A 1 83 ? -18.315 31.115 17.170 1.00 83.12 83 ASN A C 1
ATOM 641 O O . ASN A 1 83 ? -18.889 30.019 17.147 1.00 83.12 83 ASN A O 1
ATOM 645 N N . PRO A 1 84 ? -17.614 31.492 18.261 1.00 84.81 84 PRO A N 1
ATOM 646 C CA . PRO A 1 84 ? -17.430 30.637 19.441 1.00 84.81 84 PRO A CA 1
ATOM 647 C C . PRO A 1 84 ? -18.736 30.162 20.101 1.00 84.81 84 PRO A C 1
ATOM 649 O O . PRO A 1 84 ? -18.802 29.054 20.637 1.00 84.81 84 PRO A O 1
ATOM 652 N N . ALA A 1 85 ? -19.806 30.963 20.055 1.00 82.69 85 ALA A N 1
ATOM 653 C CA . ALA A 1 85 ? -21.101 30.570 20.613 1.00 82.69 85 ALA A CA 1
ATOM 654 C C . ALA A 1 85 ? -21.733 29.410 19.826 1.00 82.69 85 ALA A C 1
ATOM 656 O O . ALA A 1 85 ? -22.314 28.495 20.416 1.00 82.69 85 ALA A O 1
ATOM 657 N N . ALA A 1 86 ? -21.577 29.423 18.499 1.00 82.44 86 ALA A N 1
ATOM 658 C CA . ALA A 1 86 ? -22.039 28.354 17.624 1.00 82.44 86 ALA A CA 1
ATOM 659 C C . ALA A 1 86 ? -21.232 27.065 17.847 1.00 82.44 86 ALA A C 1
ATOM 661 O O . ALA A 1 86 ? -21.826 25.992 17.951 1.00 82.44 86 ALA A O 1
ATOM 662 N N . GLN A 1 87 ? -19.910 27.178 18.033 1.00 84.25 87 GLN A N 1
ATOM 663 C CA . GLN A 1 87 ? -19.044 26.048 18.396 1.00 84.25 87 GLN A CA 1
ATOM 664 C C . GLN A 1 87 ? -19.486 25.401 19.716 1.00 84.25 87 GLN A C 1
ATOM 666 O O . GLN A 1 87 ? -19.686 24.190 19.776 1.00 84.25 87 GLN A O 1
ATOM 671 N N . LYS A 1 88 ? -19.743 26.206 20.756 1.00 84.88 88 LYS A N 1
ATOM 672 C CA . LYS A 1 88 ? -20.203 25.704 22.061 1.00 84.88 88 LYS A CA 1
ATOM 673 C C . LYS A 1 88 ? -21.579 25.038 21.984 1.00 84.88 88 LYS A C 1
ATOM 675 O O . LYS A 1 88 ? -21.818 24.040 22.660 1.00 84.88 88 LYS A O 1
ATOM 680 N N . LYS A 1 89 ? -22.492 25.575 21.167 1.00 84.62 89 LYS A N 1
ATOM 681 C CA . LYS A 1 89 ? -23.815 24.973 20.935 1.00 84.62 89 LYS A CA 1
ATOM 682 C C . LYS A 1 89 ? -23.693 23.627 20.218 1.00 84.62 89 LYS A C 1
ATOM 684 O O . LYS A 1 89 ? -24.357 22.675 20.617 1.00 84.62 89 LYS A O 1
ATOM 689 N N . LEU A 1 90 ? -22.835 23.549 19.201 1.00 85.50 90 LEU A N 1
ATOM 690 C CA . LEU A 1 90 ? -22.551 22.310 18.485 1.00 85.50 90 LEU A CA 1
ATOM 691 C C . LEU A 1 90 ? -21.937 21.261 19.419 1.00 85.50 90 LEU A C 1
ATOM 693 O O . LEU A 1 90 ? -22.434 20.146 19.485 1.00 85.50 90 LEU A O 1
ATOM 697 N N . SER A 1 91 ? -20.911 21.639 20.178 1.00 86.62 91 SER A N 1
ATOM 698 C CA . SER A 1 91 ? -20.247 20.781 21.162 1.00 86.62 91 SER A CA 1
ATOM 699 C C . SER A 1 91 ? -21.241 20.155 22.147 1.00 86.62 91 SER A C 1
ATOM 701 O O . SER A 1 91 ? -21.324 18.930 22.252 1.00 86.62 91 SER A O 1
ATOM 703 N N . LYS A 1 92 ? -22.100 20.979 22.767 1.00 85.44 92 LYS A N 1
ATOM 704 C CA . LYS A 1 92 ? -23.167 20.503 23.663 1.00 85.44 92 LYS A CA 1
ATOM 705 C C . LYS A 1 92 ? -24.125 19.532 22.982 1.00 85.44 92 LYS A C 1
ATOM 707 O O . LYS A 1 92 ? -24.449 18.505 23.563 1.00 85.44 92 LYS A O 1
ATOM 712 N N . LEU A 1 93 ? -24.549 19.836 21.756 1.00 84.00 93 LEU A N 1
ATOM 713 C CA . LEU A 1 93 ? -25.461 18.977 21.006 1.00 84.00 93 LEU A CA 1
ATOM 714 C C . LEU A 1 93 ? -24.851 17.592 20.755 1.00 84.00 93 LEU A C 1
ATOM 716 O O . LEU A 1 93 ? -25.518 16.584 20.969 1.00 84.00 93 LEU A O 1
ATOM 720 N N . ILE A 1 94 ? -23.590 17.526 20.314 1.00 84.12 94 ILE A N 1
ATOM 721 C CA . ILE A 1 94 ? -22.932 16.241 20.047 1.00 84.12 94 ILE A CA 1
ATOM 722 C C . ILE A 1 94 ? -22.716 15.478 21.366 1.00 84.12 94 ILE A C 1
ATOM 724 O O . ILE A 1 94 ? -22.980 14.279 21.422 1.00 84.12 94 ILE A O 1
ATOM 728 N N . GLN A 1 95 ? -22.311 16.158 22.445 1.00 84.31 95 GLN A N 1
ATOM 729 C CA . GLN A 1 95 ? -22.169 15.539 23.768 1.00 84.31 95 GLN A CA 1
ATOM 730 C C . GLN A 1 95 ? -23.490 14.972 24.297 1.00 84.31 95 GLN A C 1
ATOM 732 O O . GLN A 1 95 ? -23.503 13.850 24.798 1.00 84.31 95 GLN A O 1
ATOM 737 N N . GLU A 1 96 ? -24.597 15.711 24.171 1.00 80.88 96 GLU A N 1
ATOM 738 C CA . GLU A 1 96 ? -25.927 15.224 24.544 1.00 80.88 96 GLU A CA 1
ATOM 739 C C . GLU A 1 96 ? -26.249 13.952 23.758 1.00 80.88 96 GLU A C 1
ATOM 741 O O . GLU A 1 96 ? -26.474 12.904 24.361 1.00 80.88 96 GLU A O 1
ATOM 746 N N . VAL A 1 97 ? -26.151 13.985 22.427 1.00 79.81 97 VAL A N 1
ATOM 747 C CA . VAL A 1 97 ? -26.447 12.830 21.561 1.00 79.81 97 VAL A CA 1
ATOM 748 C C . VAL A 1 97 ? -25.604 11.602 21.919 1.00 79.81 97 VAL A C 1
ATOM 750 O O . VAL A 1 97 ? -26.137 10.493 22.006 1.00 79.81 97 VAL A O 1
ATOM 753 N N . VAL A 1 98 ? -24.313 11.785 22.202 1.00 80.25 98 VAL A N 1
ATOM 754 C CA . VAL A 1 98 ? -23.413 10.695 22.603 1.00 80.25 98 VAL A CA 1
ATOM 755 C C . VAL A 1 98 ? -23.777 10.131 23.981 1.00 80.25 98 VAL A C 1
ATOM 757 O O . VAL A 1 98 ? -23.833 8.911 24.143 1.00 80.25 98 VAL A O 1
ATOM 760 N N . LYS A 1 99 ? -24.083 10.992 24.961 1.00 77.12 99 LYS A N 1
ATOM 761 C CA . LYS A 1 99 ? -24.429 10.587 26.336 1.00 77.12 99 LYS A CA 1
ATOM 762 C C . LYS A 1 99 ? -25.831 9.979 26.462 1.00 77.12 99 LYS A C 1
ATOM 764 O O . LYS A 1 99 ? -26.103 9.291 27.441 1.00 77.12 99 LYS A O 1
ATOM 769 N N . THR A 1 100 ? -26.721 10.176 25.487 1.00 71.44 100 THR A N 1
ATOM 770 C CA . THR A 1 100 ? -28.129 9.742 25.599 1.00 71.44 100 THR A CA 1
ATOM 771 C C . THR A 1 100 ? -28.341 8.215 25.423 1.00 71.44 100 THR A C 1
ATOM 773 O O . THR A 1 100 ? -29.470 7.734 25.515 1.00 71.44 100 THR A O 1
ATOM 776 N N . LYS A 1 101 ? -27.313 7.380 25.207 1.00 58.19 101 LYS A N 1
ATOM 777 C CA . LYS A 1 101 ? -27.536 5.931 24.998 1.00 58.19 101 LYS A CA 1
ATOM 778 C C . LYS A 1 101 ? -27.630 5.116 26.301 1.00 58.19 101 LYS A C 1
ATOM 780 O O . LYS A 1 101 ? -26.616 4.661 26.816 1.00 58.19 101 LYS A O 1
ATOM 785 N N . ALA A 1 102 ? -28.875 4.892 26.753 1.00 50.28 102 ALA A N 1
ATOM 786 C CA . ALA A 1 102 ? -29.380 3.631 27.343 1.00 50.28 102 ALA A CA 1
ATOM 787 C C . ALA A 1 102 ? -30.916 3.629 27.566 1.00 50.28 102 ALA A C 1
ATOM 789 O O . ALA A 1 102 ? -31.534 2.578 27.444 1.00 50.28 102 ALA A O 1
ATOM 790 N N . ASN A 1 103 ? -31.553 4.780 27.846 1.00 46.28 103 ASN A N 1
ATOM 791 C CA . ASN A 1 103 ? -32.902 4.794 28.454 1.00 46.28 103 ASN A CA 1
ATOM 792 C C . ASN A 1 103 ? -34.027 5.512 27.667 1.00 46.28 103 ASN A C 1
ATOM 794 O O . ASN A 1 103 ? -35.171 5.476 28.112 1.00 46.28 103 ASN A O 1
ATOM 798 N N . THR A 1 104 ? -33.760 6.159 26.525 1.00 52.31 104 THR A N 1
ATOM 799 C CA . THR A 1 104 ? -34.744 7.039 25.833 1.00 52.31 104 THR A CA 1
ATOM 800 C C . THR A 1 104 ? -35.056 6.680 24.369 1.00 52.31 104 THR A C 1
ATOM 802 O O . THR A 1 104 ? -35.854 7.369 23.736 1.00 52.31 104 THR A O 1
ATOM 805 N N . GLY A 1 105 ? -34.519 5.571 23.844 1.00 56.09 105 GLY A N 1
ATOM 806 C CA . GLY A 1 105 ? -34.787 5.080 22.481 1.00 56.09 105 GLY A CA 1
ATOM 807 C C . GLY A 1 105 ? -33.949 5.744 21.371 1.00 56.09 105 GLY A C 1
ATOM 808 O O . GLY A 1 105 ? -33.326 6.783 21.573 1.00 56.09 105 GLY A O 1
ATOM 809 N N . ASP A 1 106 ? -33.925 5.128 20.181 1.00 61.81 106 ASP A N 1
ATOM 810 C CA . ASP A 1 106 ? -32.974 5.450 19.095 1.00 61.81 106 ASP A CA 1
ATOM 811 C C . ASP A 1 106 ? -33.380 6.624 18.175 1.00 61.81 106 ASP A C 1
ATOM 813 O O . ASP A 1 106 ? -32.564 7.118 17.398 1.00 61.81 106 ASP A O 1
ATOM 817 N N . PHE A 1 107 ? -34.617 7.125 18.270 1.00 60.22 107 PHE A N 1
ATOM 818 C CA . PHE A 1 107 ? -35.175 8.066 17.285 1.00 60.22 107 PHE A CA 1
ATOM 819 C C . PHE A 1 107 ? -34.552 9.477 17.317 1.00 60.22 107 PHE A C 1
ATOM 821 O O . PHE A 1 107 ? -34.241 10.047 16.272 1.00 60.22 107 PHE A O 1
ATOM 828 N N . VAL A 1 108 ? -34.361 10.065 18.505 1.00 64.94 108 VAL A N 1
ATOM 829 C CA . VAL A 1 108 ? -33.792 11.424 18.638 1.00 64.94 108 VAL A CA 1
ATOM 830 C C . VAL A 1 108 ? -32.317 11.467 18.205 1.00 64.94 108 VAL A C 1
ATOM 832 O O . VAL A 1 108 ? -31.970 12.354 17.418 1.00 64.94 108 VAL A O 1
ATOM 835 N N . PRO A 1 109 ? -31.454 10.512 18.616 1.00 70.88 109 PRO A N 1
ATOM 836 C CA . PRO A 1 109 ? -30.097 10.408 18.084 1.00 70.88 109 PRO A CA 1
ATOM 837 C C . PRO A 1 109 ? -30.056 10.310 16.555 1.00 70.88 109 PRO A C 1
ATOM 839 O O . PRO A 1 109 ? -29.229 10.974 15.938 1.00 70.88 109 PRO A O 1
ATOM 842 N N . GLN A 1 110 ? -30.968 9.558 15.930 1.00 76.75 110 GLN A N 1
ATOM 843 C CA . GLN A 1 110 ? -30.985 9.372 14.478 1.00 76.75 110 GLN A CA 1
ATOM 844 C C . GLN A 1 110 ? -31.115 10.694 13.708 1.00 76.75 110 GLN A C 1
ATOM 846 O O . GLN A 1 110 ? -30.270 11.013 12.870 1.00 76.75 110 GLN A O 1
ATOM 851 N N . VAL A 1 111 ? -32.133 11.499 14.034 1.00 79.00 111 VAL A N 1
ATOM 852 C CA . VAL A 1 111 ? -32.415 12.769 13.338 1.00 79.00 111 VAL A CA 1
ATOM 853 C C . VAL A 1 111 ? -31.276 13.773 13.528 1.00 79.00 111 VAL A C 1
ATOM 855 O O . VAL A 1 111 ? -30.903 14.490 12.594 1.00 79.00 111 VAL A O 1
ATOM 858 N N . VAL A 1 112 ? -30.700 13.835 14.733 1.00 81.69 112 VAL A N 1
ATOM 859 C CA . VAL A 1 112 ? -29.602 14.766 15.016 1.00 81.69 112 VAL A CA 1
ATOM 860 C C . VAL A 1 112 ? -28.323 14.337 14.297 1.00 81.69 112 VAL A C 1
ATOM 862 O O . VAL A 1 112 ? -27.687 15.178 13.663 1.00 81.69 112 VAL A O 1
ATOM 865 N N . ILE A 1 113 ? -27.969 13.047 14.322 1.00 84.75 113 ILE A N 1
ATOM 866 C CA . ILE A 1 113 ? -26.802 12.512 13.604 1.00 84.75 113 ILE A CA 1
ATOM 867 C C . ILE A 1 113 ? -26.932 12.745 12.097 1.00 84.75 113 ILE A C 1
ATOM 869 O O . ILE A 1 113 ? -25.975 13.197 11.461 1.00 84.75 113 ILE A O 1
ATOM 873 N N . GLU A 1 114 ? -28.107 12.499 11.516 1.00 84.44 114 GLU A N 1
ATOM 874 C CA . GLU A 1 114 ? -28.352 12.742 10.094 1.00 84.44 114 GLU A CA 1
ATOM 875 C C . GLU A 1 114 ? -28.159 14.222 9.731 1.00 84.44 114 GLU A C 1
ATOM 877 O O . GLU A 1 114 ? -27.469 14.549 8.756 1.00 84.44 114 GLU A O 1
ATOM 882 N N . SER A 1 115 ? -28.704 15.123 10.552 1.00 84.62 115 SER A N 1
ATOM 883 C CA . SER A 1 115 ? -28.578 16.570 10.370 1.00 84.62 115 SER A CA 1
ATOM 884 C C . SER A 1 115 ? -27.124 17.042 10.501 1.00 84.62 115 SER A C 1
ATOM 886 O O . SER A 1 115 ? -26.628 17.779 9.643 1.00 84.62 115 SER A O 1
ATOM 888 N N . LEU A 1 116 ? -26.391 16.551 11.508 1.00 87.56 116 LEU A N 1
ATOM 889 C CA . LEU A 1 116 ? -24.966 16.839 11.707 1.00 87.56 116 LEU A CA 1
ATOM 890 C C . LEU A 1 116 ? -24.129 16.400 10.507 1.00 87.56 116 LEU A C 1
ATOM 892 O O . LEU A 1 116 ? -23.341 17.179 9.971 1.00 87.56 116 LEU A O 1
ATOM 896 N N . CYS A 1 117 ? -24.326 15.167 10.044 1.00 89.19 117 CYS A N 1
ATOM 897 C CA . CYS A 1 117 ? -23.553 14.635 8.934 1.00 89.19 117 CYS A CA 1
ATOM 898 C C . CYS A 1 117 ? -23.879 15.324 7.602 1.00 89.19 117 CYS A C 1
ATOM 900 O O . CYS A 1 117 ? -23.013 15.434 6.732 1.00 89.19 117 CYS A O 1
ATOM 902 N N . THR A 1 118 ? -25.125 15.757 7.414 1.00 88.31 118 THR A N 1
ATOM 903 C CA . THR A 1 118 ? -25.541 16.525 6.232 1.00 88.31 118 THR A CA 1
ATOM 904 C C . THR A 1 118 ? -24.922 17.918 6.251 1.00 88.31 118 THR A C 1
ATOM 906 O O . THR A 1 118 ? -24.362 18.347 5.245 1.00 88.31 118 THR A O 1
ATOM 909 N N . THR A 1 119 ? -24.923 18.574 7.413 1.00 88.44 119 THR A N 1
ATOM 910 C CA . THR A 1 119 ? -24.277 19.880 7.598 1.00 88.44 119 THR A CA 1
ATOM 911 C C . THR A 1 119 ? -22.771 19.778 7.348 1.00 88.44 119 THR A C 1
ATOM 913 O O . THR A 1 119 ? -22.237 20.544 6.555 1.00 88.44 119 THR A O 1
ATOM 916 N N . TYR A 1 120 ? -22.094 18.773 7.919 1.00 91.19 120 TYR A N 1
ATOM 917 C CA . TYR A 1 120 ? -20.655 18.548 7.722 1.00 91.19 120 TYR A CA 1
ATOM 918 C C . TYR A 1 120 ? -20.261 18.377 6.246 1.00 91.19 120 TYR A C 1
ATOM 920 O O . TYR A 1 120 ? -19.218 18.870 5.820 1.00 91.19 120 TYR A O 1
ATOM 928 N N . ARG A 1 121 ? -21.090 17.701 5.435 1.00 90.25 121 ARG A N 1
ATOM 929 C CA . ARG A 1 121 ? -20.822 17.535 3.994 1.00 90.25 121 ARG A CA 1
ATOM 930 C C . ARG A 1 121 ? -20.814 18.864 3.235 1.00 90.25 121 ARG A C 1
ATOM 932 O O . ARG A 1 121 ? -20.072 18.976 2.266 1.00 90.25 121 ARG A O 1
ATOM 939 N N . GLY A 1 122 ? -21.626 19.831 3.663 1.00 88.88 122 GLY A N 1
ATOM 940 C CA . GLY A 1 122 ? -21.704 21.160 3.054 1.00 88.88 122 GLY A CA 1
ATOM 941 C C . GLY A 1 122 ? -20.633 22.145 3.531 1.00 88.88 122 GLY A C 1
ATOM 942 O O . GLY A 1 122 ? -20.502 23.205 2.931 1.00 88.88 122 GLY A O 1
ATOM 943 N N . MET A 1 123 ? -19.876 21.811 4.582 1.00 91.12 123 MET A N 1
ATOM 944 C CA . MET A 1 123 ? -18.870 22.701 5.170 1.00 91.12 123 MET A CA 1
ATOM 945 C C . MET A 1 123 ? -17.621 22.846 4.293 1.00 91.12 123 MET A C 1
ATOM 947 O O . MET A 1 123 ? -17.138 21.881 3.688 1.00 91.12 123 MET A O 1
ATOM 951 N N . HIS A 1 124 ? -17.031 24.039 4.311 1.00 91.12 124 HIS A N 1
ATOM 952 C CA . HIS A 1 124 ? -15.705 24.282 3.741 1.00 91.12 124 HIS A CA 1
ATOM 953 C C . HIS A 1 124 ? -14.589 23.709 4.630 1.00 91.12 124 HIS A C 1
ATOM 955 O O . HIS A 1 124 ? -14.805 23.354 5.787 1.00 91.12 124 HIS A O 1
ATOM 961 N N . ILE A 1 125 ? -13.361 23.608 4.107 1.00 90.12 125 ILE A N 1
ATOM 962 C CA . ILE A 1 125 ? -12.253 22.943 4.818 1.00 90.12 125 ILE A CA 1
ATOM 963 C C . ILE A 1 125 ? -11.911 23.601 6.168 1.00 90.12 125 ILE A C 1
ATOM 965 O O . ILE A 1 125 ? -11.573 22.896 7.118 1.00 90.12 125 ILE A O 1
ATOM 969 N N . ASP A 1 126 ? -12.053 24.924 6.289 1.00 89.19 126 ASP A N 1
ATOM 970 C CA . ASP A 1 126 ? -11.808 25.646 7.543 1.00 89.19 126 ASP A CA 1
ATOM 971 C C . ASP A 1 126 ? -12.897 25.399 8.593 1.00 89.19 126 ASP A C 1
ATOM 973 O O . ASP A 1 126 ? -12.593 25.211 9.772 1.00 89.19 126 ASP A O 1
ATOM 977 N N . GLU A 1 127 ? -14.157 25.304 8.169 1.00 90.50 127 GLU A N 1
ATOM 978 C CA . GLU A 1 127 ? -15.274 24.917 9.034 1.00 90.50 127 GLU A CA 1
ATOM 979 C C . GLU A 1 127 ? -15.145 23.452 9.465 1.00 90.50 127 GLU A C 1
ATOM 981 O O . GLU A 1 127 ? -15.264 23.142 10.651 1.00 90.50 127 GLU A O 1
ATOM 986 N N . LYS A 1 128 ? -14.794 22.551 8.535 1.00 93.06 128 LYS A N 1
ATOM 987 C CA . LYS A 1 128 ? -14.497 21.144 8.842 1.00 93.06 128 LYS A CA 1
ATOM 988 C C . LYS A 1 128 ? -13.347 21.016 9.834 1.00 93.06 128 LYS A C 1
ATOM 990 O O . LYS A 1 128 ? -13.427 20.189 10.739 1.00 93.06 128 LYS A O 1
ATOM 995 N N . LYS A 1 129 ? -12.300 21.841 9.714 1.00 93.75 129 LYS A N 1
ATOM 996 C CA . LYS A 1 129 ? -11.206 21.905 10.696 1.00 93.75 129 LYS A CA 1
ATOM 997 C C . LYS A 1 129 ? -11.741 22.251 12.085 1.00 93.75 129 LYS A C 1
ATOM 999 O O . LYS A 1 129 ? -11.401 21.554 13.036 1.00 93.75 129 LYS A O 1
ATOM 1004 N N . LYS A 1 130 ? -12.603 23.268 12.209 1.00 92.38 130 LYS A N 1
ATOM 1005 C CA . LYS A 1 130 ? -13.234 23.626 13.493 1.00 92.38 130 LYS A CA 1
ATOM 1006 C C . LYS A 1 130 ? -14.126 22.516 14.038 1.00 92.38 130 LYS A C 1
ATOM 1008 O O . LYS A 1 130 ? -14.032 22.191 15.216 1.00 92.38 130 LYS A O 1
ATOM 1013 N N . PHE A 1 131 ? -14.913 21.871 13.186 1.00 93.50 131 PHE A N 1
ATOM 1014 C CA . PHE A 1 131 ? -15.723 20.719 13.574 1.00 93.50 131 PHE A CA 1
ATOM 1015 C C . PHE A 1 131 ? -14.866 19.562 14.121 1.00 93.50 131 PHE A C 1
ATOM 1017 O O . PHE A 1 131 ? -15.159 19.011 15.179 1.00 93.50 131 PHE A O 1
ATOM 1024 N N . LEU A 1 132 ? -13.774 19.216 13.431 1.00 94.94 132 LEU A N 1
ATOM 1025 C CA . LEU A 1 132 ? -12.849 18.158 13.850 1.00 94.94 132 LEU A CA 1
ATOM 1026 C C . LEU A 1 132 ? -12.103 18.512 15.145 1.00 94.94 132 LEU A C 1
ATOM 1028 O O . LEU A 1 132 ? -11.828 17.623 15.945 1.00 94.94 132 LEU A O 1
ATOM 1032 N N . GLN A 1 133 ? -11.806 19.793 15.377 1.00 93.62 133 GLN A N 1
ATOM 1033 C CA . GLN A 1 133 ? -11.237 20.266 16.644 1.00 93.62 133 GLN A CA 1
ATOM 1034 C C . GLN A 1 133 ? -12.206 20.081 17.807 1.00 93.62 133 GLN A C 1
ATOM 1036 O O . GLN A 1 133 ? -11.799 19.553 18.836 1.00 93.62 133 GLN A O 1
ATOM 1041 N N . ILE A 1 134 ? -13.479 20.447 17.621 1.00 92.31 134 ILE A N 1
ATOM 1042 C CA . ILE A 1 134 ? -14.529 20.229 18.625 1.00 92.31 134 ILE A CA 1
ATOM 1043 C C . ILE A 1 134 ? -14.632 18.737 18.952 1.00 92.31 134 ILE A C 1
ATOM 1045 O O . ILE A 1 134 ? -14.641 18.369 20.121 1.00 92.31 134 ILE A O 1
ATOM 1049 N N . LEU A 1 135 ? -14.630 17.861 17.941 1.00 93.19 135 LEU A N 1
ATOM 1050 C CA . LEU A 1 135 ? -14.612 16.416 18.181 1.00 93.19 135 LEU A CA 1
ATOM 1051 C C . LEU A 1 135 ? -13.366 15.968 18.957 1.00 93.19 135 LEU A C 1
ATOM 1053 O O . LEU A 1 135 ? -13.485 15.205 19.907 1.00 93.19 135 LEU A O 1
ATOM 1057 N N . ALA A 1 136 ? -12.178 16.431 18.570 1.00 93.69 136 ALA A N 1
ATOM 1058 C CA . ALA A 1 136 ? -10.931 15.998 19.193 1.00 93.69 136 ALA A CA 1
ATOM 1059 C C . ALA A 1 136 ? -10.772 16.483 20.645 1.00 93.69 136 ALA A C 1
ATOM 1061 O O . ALA A 1 136 ? -10.178 15.773 21.453 1.00 93.69 136 ALA A O 1
ATOM 1062 N N . GLN A 1 137 ? -11.264 17.683 20.965 1.00 91.75 137 GLN A N 1
ATOM 1063 C CA . GLN A 1 137 ? -11.076 18.329 22.268 1.00 91.75 137 GLN A CA 1
ATOM 1064 C C . GLN A 1 137 ? -12.275 18.122 23.196 1.00 91.75 137 GLN A C 1
ATOM 1066 O O . GLN A 1 137 ? -12.113 17.628 24.310 1.00 91.75 137 GLN A O 1
ATOM 1071 N N . ASP A 1 138 ? -13.480 18.452 22.734 1.00 89.88 138 ASP A N 1
ATOM 1072 C CA . ASP A 1 138 ? -14.674 18.480 23.583 1.00 89.88 138 ASP A CA 1
ATOM 1073 C C . ASP A 1 138 ? -15.323 17.098 23.730 1.00 89.88 138 ASP A C 1
ATOM 1075 O O . ASP A 1 138 ? -16.095 16.867 24.660 1.00 89.88 138 ASP A O 1
ATOM 1079 N N . LEU A 1 139 ? -15.036 16.175 22.807 1.00 89.25 139 LEU A N 1
ATOM 1080 C CA . LEU A 1 139 ? -15.495 14.784 22.846 1.00 89.25 139 LEU A CA 1
ATOM 1081 C C . LEU A 1 139 ? -14.362 13.805 23.174 1.00 89.25 139 LEU A C 1
ATOM 1083 O O . LEU A 1 139 ? -14.402 12.637 22.781 1.00 89.25 139 LEU A O 1
ATOM 1087 N N . HIS A 1 140 ? -13.350 14.265 23.906 1.00 88.31 140 HIS A N 1
ATOM 1088 C CA . HIS A 1 140 ? -12.327 13.378 24.442 1.00 88.31 140 HIS A CA 1
ATOM 1089 C C . HIS A 1 140 ? -12.873 12.535 25.619 1.00 88.31 140 HIS A C 1
ATOM 1091 O O . HIS A 1 140 ? -14.054 12.183 25.645 1.00 88.31 140 HIS A O 1
ATOM 1097 N N . ILE A 1 141 ? -12.023 12.143 26.568 1.00 89.56 141 ILE A N 1
ATOM 1098 C CA . ILE A 1 141 ? -12.448 11.412 27.767 1.00 89.56 141 ILE A CA 1
ATOM 1099 C C . ILE A 1 141 ? -13.175 12.335 28.752 1.00 89.56 141 ILE A C 1
ATOM 1101 O O . ILE A 1 141 ? -12.835 13.513 28.887 1.00 89.56 141 ILE A O 1
ATOM 1105 N N . ASP A 1 142 ? -14.146 11.785 29.478 1.00 87.56 142 ASP A N 1
ATOM 1106 C CA . ASP A 1 142 ? -14.731 12.454 30.641 1.00 87.56 142 ASP A CA 1
ATOM 1107 C C . ASP A 1 142 ? -13.746 12.318 31.814 1.00 87.56 142 ASP A C 1
ATOM 1109 O O . ASP A 1 142 ? -13.637 11.264 32.445 1.00 87.56 142 ASP A O 1
ATOM 1113 N N . THR A 1 143 ? -12.943 13.361 32.039 1.00 90.19 143 THR A N 1
ATOM 1114 C CA . THR A 1 143 ? -11.815 13.327 32.981 1.00 90.19 143 THR A CA 1
ATOM 1115 C C . THR A 1 143 ? -12.257 13.064 34.414 1.00 90.19 143 THR A C 1
ATOM 1117 O O . THR A 1 143 ? -11.573 12.343 35.138 1.00 90.19 143 THR A O 1
ATOM 1120 N N . GLU A 1 144 ? -13.410 13.594 34.822 1.00 90.62 144 GLU A N 1
ATOM 1121 C CA . GLU A 1 144 ? -13.956 13.373 36.158 1.00 90.62 144 GLU A CA 1
ATOM 1122 C C . GLU A 1 144 ? -14.358 11.905 36.343 1.00 90.62 144 GLU A C 1
ATOM 1124 O O . GLU A 1 144 ? -13.936 11.262 37.309 1.00 90.62 144 GLU A O 1
ATOM 1129 N N . ALA A 1 145 ? -15.084 11.335 35.376 1.00 89.94 145 ALA A N 1
ATOM 1130 C CA . ALA A 1 145 ? -15.474 9.927 35.412 1.00 89.94 145 ALA A CA 1
ATOM 1131 C C . ALA A 1 145 ? -14.262 8.975 35.356 1.00 89.94 145 ALA A C 1
ATOM 1133 O O . ALA A 1 145 ? -14.246 7.943 36.038 1.00 89.94 145 ALA A O 1
ATOM 1134 N N . ALA A 1 146 ? -13.230 9.319 34.577 1.00 93.81 146 ALA A N 1
ATOM 1135 C CA . ALA A 1 146 ? -11.994 8.546 34.479 1.00 93.81 146 ALA A CA 1
ATOM 1136 C C . ALA A 1 146 ? -11.208 8.548 35.798 1.00 93.81 146 ALA A C 1
ATOM 1138 O O . ALA A 1 146 ? -10.797 7.482 36.260 1.00 93.81 146 ALA A O 1
ATOM 1139 N N . LEU A 1 147 ? -11.058 9.709 36.446 1.00 95.81 147 LEU A N 1
ATOM 1140 C CA . LEU A 1 147 ? -10.384 9.825 37.744 1.00 95.81 147 LEU A CA 1
ATOM 1141 C C . LEU A 1 147 ? -11.128 9.056 38.841 1.00 95.81 147 LEU A C 1
ATOM 1143 O O . LEU A 1 147 ? -10.511 8.295 39.585 1.00 95.81 147 LEU A O 1
ATOM 1147 N N . GLN A 1 148 ? -12.456 9.187 38.908 1.00 95.12 148 GLN A N 1
ATOM 1148 C CA . GLN A 1 148 ? -13.274 8.428 39.860 1.00 95.12 148 GLN A CA 1
ATOM 1149 C C . GLN A 1 148 ? -13.132 6.913 39.647 1.00 95.12 148 GLN A C 1
ATOM 1151 O O . GLN A 1 148 ? -12.969 6.159 40.609 1.00 95.12 148 GLN A O 1
ATOM 1156 N N . SER A 1 149 ? -13.141 6.462 38.390 1.00 95.06 149 SER A N 1
ATOM 1157 C CA . SER A 1 149 ? -12.964 5.045 38.051 1.00 95.06 149 SER A CA 1
ATOM 1158 C C . SER A 1 149 ? -11.551 4.540 38.366 1.00 95.06 149 SER A C 1
ATOM 1160 O O . SER A 1 149 ? -11.398 3.396 38.793 1.00 95.06 149 SER A O 1
ATOM 1162 N N . ALA A 1 150 ? -10.525 5.383 38.208 1.00 96.38 150 ALA A N 1
ATOM 1163 C CA . ALA A 1 150 ? -9.136 5.043 38.515 1.00 96.38 150 ALA A CA 1
ATOM 1164 C C . ALA A 1 150 ? -8.925 4.816 40.017 1.00 96.38 150 ALA A C 1
ATOM 1166 O O . ALA A 1 150 ? -8.345 3.803 40.405 1.00 96.38 150 ALA A O 1
ATOM 1167 N N . VAL A 1 151 ? -9.485 5.691 40.860 1.00 96.12 151 VAL A N 1
ATOM 1168 C CA . VAL A 1 151 ? -9.455 5.534 42.324 1.00 96.12 151 VAL A CA 1
ATOM 1169 C C . VAL A 1 151 ? -10.151 4.238 42.747 1.00 96.12 151 VAL A C 1
ATOM 1171 O O . VAL A 1 151 ? -9.626 3.476 43.558 1.00 96.12 151 VAL A O 1
ATOM 1174 N N . GLN A 1 152 ? -11.316 3.933 42.166 1.00 94.25 152 GLN A N 1
ATOM 1175 C CA . GLN A 1 152 ? -12.015 2.675 42.450 1.00 94.25 152 GLN A CA 1
ATOM 1176 C C . GLN A 1 152 ? -11.205 1.452 42.004 1.00 94.25 152 GLN A C 1
ATOM 1178 O O . GLN A 1 152 ? -11.197 0.432 42.696 1.00 94.25 152 GLN A O 1
ATOM 1183 N N . PHE A 1 153 ? -10.531 1.520 40.857 1.00 95.38 153 PHE A N 1
ATOM 1184 C CA . PHE A 1 153 ? -9.660 0.448 40.387 1.00 95.38 153 PHE A CA 1
ATOM 1185 C C . PHE A 1 153 ? -8.488 0.208 41.345 1.00 95.38 153 PHE A C 1
ATOM 1187 O O . PHE A 1 153 ? -8.283 -0.930 41.762 1.00 95.38 153 PHE A O 1
ATOM 1194 N N . GLU A 1 154 ? -7.781 1.261 41.756 1.00 94.56 154 GLU A N 1
ATOM 1195 C CA . GLU A 1 154 ? -6.633 1.178 42.666 1.00 94.56 154 GLU A CA 1
ATOM 1196 C C . GLU A 1 154 ? -7.008 0.565 44.024 1.00 94.56 154 GLU A C 1
ATOM 1198 O O . GLU A 1 154 ? -6.346 -0.359 44.508 1.00 94.56 154 GLU A O 1
ATOM 1203 N N . GLN A 1 155 ? -8.123 1.014 44.608 1.00 92.62 155 GLN A N 1
ATOM 1204 C CA . GLN A 1 155 ? -8.639 0.478 45.870 1.00 92.62 155 GLN A CA 1
ATOM 1205 C C . GLN A 1 155 ? -8.916 -1.028 45.781 1.00 92.62 155 GLN A C 1
ATOM 1207 O O . GLN A 1 155 ? -8.531 -1.788 46.665 1.00 92.62 155 GLN A O 1
ATOM 1212 N N . ASN A 1 156 ? -9.556 -1.483 44.700 1.00 91.75 156 ASN A N 1
ATOM 1213 C CA . ASN A 1 156 ? -9.891 -2.901 44.546 1.00 91.75 156 ASN A CA 1
ATOM 1214 C C . ASN A 1 156 ? -8.682 -3.749 44.133 1.00 91.75 156 ASN A C 1
ATOM 1216 O O . ASN A 1 156 ? -8.615 -4.904 44.536 1.00 91.75 156 ASN A O 1
ATOM 1220 N N . LEU A 1 157 ? -7.714 -3.185 43.401 1.00 91.88 157 LEU A N 1
ATOM 1221 C CA . LEU A 1 157 ? -6.439 -3.844 43.106 1.00 91.88 157 LEU A CA 1
ATOM 1222 C C . LEU A 1 157 ? -5.651 -4.124 44.392 1.00 91.88 157 LEU A C 1
ATOM 1224 O O . LEU A 1 157 ? -5.021 -5.167 44.511 1.00 91.88 157 LEU A O 1
ATOM 1228 N N . THR A 1 158 ? -5.699 -3.207 45.359 1.00 90.06 158 THR A N 1
ATOM 1229 C CA . THR A 1 158 ? -5.004 -3.369 46.644 1.00 90.06 158 THR A CA 1
ATOM 1230 C C . THR A 1 158 ? -5.590 -4.525 47.454 1.00 90.06 158 THR A C 1
ATOM 1232 O O . THR A 1 158 ? -4.842 -5.284 48.060 1.00 90.06 158 THR A O 1
ATOM 1235 N N . ASN A 1 159 ? -6.911 -4.718 47.390 1.00 88.44 159 ASN A N 1
ATOM 1236 C CA . ASN A 1 159 ? -7.605 -5.794 48.102 1.00 88.44 159 ASN A CA 1
ATOM 1237 C C . ASN A 1 159 ? -7.294 -7.193 47.556 1.00 88.44 159 ASN A C 1
ATOM 1239 O O . ASN A 1 159 ? -7.400 -8.157 48.297 1.00 88.44 159 ASN A O 1
ATOM 1243 N N . VAL A 1 160 ? -6.951 -7.312 46.271 1.00 90.44 160 VAL A N 1
ATOM 1244 C CA . VAL A 1 160 ? -6.676 -8.606 45.619 1.00 90.44 160 VAL A CA 1
ATOM 1245 C C . VAL A 1 160 ? -5.182 -8.886 45.467 1.00 90.44 160 VAL A C 1
ATOM 1247 O O . VAL A 1 160 ? -4.809 -9.885 44.868 1.00 90.44 160 VAL A O 1
ATOM 1250 N N . LYS A 1 161 ? -4.295 -8.007 45.945 1.00 88.62 161 LYS A N 1
ATOM 1251 C CA . LYS A 1 161 ? -2.847 -8.233 45.865 1.00 88.62 161 LYS A CA 1
ATOM 1252 C C . LYS A 1 161 ? -2.382 -9.144 46.996 1.00 88.62 161 LYS A C 1
ATOM 1254 O O . LYS A 1 161 ? -2.597 -8.848 48.169 1.00 88.62 161 LYS A O 1
ATOM 1259 N N . GLY A 1 162 ? -1.658 -10.205 46.646 1.00 80.56 162 GLY A N 1
ATOM 1260 C CA . GLY A 1 162 ? -1.014 -11.072 47.626 1.00 80.56 162 GLY A CA 1
ATOM 1261 C C . GLY A 1 162 ? 0.048 -10.307 48.421 1.00 80.56 162 GLY A C 1
ATOM 1262 O O . GLY A 1 162 ? 0.957 -9.711 47.840 1.00 80.56 162 GLY A O 1
ATOM 1263 N N . ALA A 1 163 ? -0.024 -10.364 49.755 1.00 74.06 163 ALA A N 1
ATOM 1264 C CA . ALA A 1 163 ? 0.841 -9.597 50.663 1.00 74.06 163 ALA A CA 1
ATOM 1265 C C . ALA A 1 163 ? 2.355 -9.851 50.484 1.00 74.06 163 ALA A C 1
ATOM 1267 O O . ALA A 1 163 ? 3.166 -9.052 50.945 1.00 74.06 163 ALA A O 1
ATOM 1268 N N . ARG A 1 164 ? 2.743 -10.961 49.837 1.00 71.50 164 ARG A N 1
ATOM 1269 C CA . ARG A 1 164 ? 4.148 -11.357 49.622 1.00 71.50 164 ARG A CA 1
ATOM 1270 C C . ARG A 1 164 ? 4.609 -11.299 48.163 1.00 71.50 164 ARG A C 1
ATOM 1272 O O . ARG A 1 164 ? 5.790 -11.080 47.934 1.00 71.50 164 ARG A O 1
ATOM 1279 N N . SER A 1 165 ? 3.716 -11.505 47.191 1.00 76.06 165 SER A N 1
ATOM 1280 C CA . SER A 1 165 ? 4.075 -11.587 45.765 1.00 76.06 165 SER A CA 1
ATOM 1281 C C . SER A 1 165 ? 3.890 -10.266 45.015 1.00 76.06 165 SER A C 1
ATOM 1283 O O . SER A 1 165 ? 4.477 -10.084 43.952 1.00 76.06 165 SER A O 1
ATOM 1285 N N . GLY A 1 166 ? 3.044 -9.356 45.517 1.00 79.00 166 GLY A N 1
ATOM 1286 C CA . GLY A 1 166 ? 2.656 -8.133 44.801 1.00 79.00 166 GLY A CA 1
ATOM 1287 C C . GLY A 1 166 ? 1.819 -8.380 43.534 1.00 79.00 166 GLY A C 1
ATOM 1288 O O . GLY A 1 166 ? 1.404 -7.418 42.881 1.00 79.00 166 GLY A O 1
ATOM 1289 N N . GLN A 1 167 ? 1.550 -9.647 43.208 1.00 85.50 167 GLN A N 1
ATOM 1290 C CA . GLN A 1 167 ? 0.702 -10.086 42.106 1.00 85.50 167 GLN A CA 1
ATOM 1291 C C . GLN A 1 167 ? -0.752 -10.234 42.565 1.00 85.50 167 GLN A C 1
ATOM 1293 O O . GLN A 1 167 ? -1.039 -10.303 43.763 1.00 85.50 167 GLN A O 1
ATOM 1298 N N . VAL A 1 168 ? -1.667 -10.244 41.597 1.00 89.31 168 VAL A N 1
ATOM 1299 C CA . VAL A 1 168 ? -3.095 -10.471 41.844 1.00 89.31 168 VAL A CA 1
ATOM 1300 C C . VAL A 1 168 ? -3.293 -11.919 42.289 1.00 89.31 168 VAL A C 1
ATOM 1302 O O . VAL A 1 168 ? -2.888 -12.842 41.587 1.00 89.31 168 VAL A O 1
ATOM 1305 N N . ASP A 1 169 ? -3.904 -12.095 43.454 1.00 90.38 169 ASP A N 1
ATOM 1306 C CA . ASP A 1 169 ? -4.422 -13.362 43.949 1.00 90.38 169 ASP A CA 1
ATOM 1307 C C . ASP A 1 169 ? -5.761 -13.645 43.255 1.00 90.38 169 ASP A C 1
ATOM 1309 O O . ASP A 1 169 ? -6.772 -12.990 43.524 1.00 90.38 169 ASP A O 1
ATOM 1313 N N . TRP A 1 170 ? -5.742 -14.579 42.303 1.00 91.50 170 TRP A N 1
ATOM 1314 C CA . TRP A 1 170 ? -6.904 -14.926 41.483 1.00 91.50 170 TRP A CA 1
ATOM 1315 C C . TRP A 1 170 ? -7.964 -15.735 42.236 1.00 91.50 170 TRP A C 1
ATOM 1317 O O . TRP A 1 170 ? -9.105 -15.778 41.778 1.00 91.50 170 TRP A O 1
ATOM 1327 N N . ASP A 1 171 ? -7.619 -16.293 43.397 1.00 90.06 171 ASP A N 1
ATOM 1328 C CA . ASP A 1 171 ? -8.535 -17.062 44.243 1.00 90.06 171 ASP A CA 1
ATOM 1329 C C . ASP A 1 171 ? -9.227 -16.181 45.303 1.00 90.06 171 ASP A C 1
ATOM 1331 O O . ASP A 1 171 ? -10.072 -16.646 46.072 1.00 90.06 171 ASP A O 1
ATOM 1335 N N . HIS A 1 172 ? -8.913 -14.880 45.339 1.00 90.44 172 HIS A N 1
ATOM 1336 C CA . HIS A 1 172 ? -9.475 -13.939 46.301 1.00 90.44 172 HIS A CA 1
ATOM 1337 C C . HIS A 1 172 ? -10.958 -13.609 46.011 1.00 90.44 172 HIS A C 1
ATOM 1339 O O . HIS A 1 172 ? -11.348 -13.296 44.885 1.00 90.44 172 HIS A O 1
ATOM 1345 N N . GLU A 1 173 ? -11.800 -13.544 47.051 1.00 91.44 173 GLU A N 1
ATOM 1346 C CA . GLU A 1 173 ? -13.261 -13.321 46.939 1.00 91.44 173 GLU A CA 1
ATOM 1347 C C . GLU A 1 173 ? -13.659 -12.026 46.198 1.00 91.44 173 GLU A C 1
ATOM 1349 O O . GLU A 1 173 ? -14.740 -11.909 45.623 1.00 91.44 173 GLU A O 1
ATOM 1354 N N . SER A 1 174 ? -12.771 -11.031 46.195 1.00 91.31 174 SER A N 1
ATOM 1355 C CA . SER A 1 174 ? -13.003 -9.711 45.590 1.00 91.31 174 SER A CA 1
ATOM 1356 C C . SER A 1 174 ? -12.543 -9.585 44.128 1.00 91.31 174 SER A C 1
ATOM 1358 O O . SER A 1 174 ? -12.657 -8.495 43.556 1.00 91.31 174 SER A O 1
ATOM 1360 N N . VAL A 1 175 ? -12.051 -10.658 43.495 1.00 93.06 175 VAL A N 1
ATOM 1361 C CA . VAL A 1 175 ? -11.542 -10.628 42.107 1.00 93.06 175 VAL A CA 1
ATOM 1362 C C . VAL A 1 175 ? -12.606 -10.173 41.108 1.00 93.06 175 VAL A C 1
ATOM 1364 O O . VAL A 1 175 ? -12.320 -9.350 40.238 1.00 93.06 175 VAL A O 1
ATOM 1367 N N . GLU A 1 176 ? -13.863 -10.600 41.257 1.00 93.06 176 GLU A N 1
ATOM 1368 C CA . GLU A 1 176 ? -14.948 -10.148 40.373 1.00 93.06 176 GLU A CA 1
ATOM 1369 C C . GLU A 1 176 ? -15.146 -8.623 40.449 1.00 93.06 176 GLU A C 1
ATOM 1371 O O . GLU A 1 176 ? -15.295 -7.938 39.428 1.00 93.06 176 GLU A O 1
ATOM 1376 N N . ARG A 1 177 ? -15.096 -8.064 41.667 1.00 93.06 177 ARG A N 1
ATOM 1377 C CA . ARG A 1 177 ? -15.227 -6.622 41.899 1.00 93.06 177 ARG A CA 1
ATOM 1378 C C . ARG A 1 177 ? -14.054 -5.855 41.291 1.00 93.06 177 ARG A C 1
ATOM 1380 O O . ARG A 1 177 ? -14.292 -4.823 40.663 1.00 93.06 177 ARG A O 1
ATOM 1387 N N . TYR A 1 178 ? -12.835 -6.376 41.419 1.00 93.00 178 TYR A N 1
ATOM 1388 C CA . TYR A 1 178 ? -11.637 -5.852 40.758 1.00 93.00 178 TYR A CA 1
ATOM 1389 C C . TYR A 1 178 ? -11.776 -5.850 39.224 1.00 93.00 178 TYR A C 1
ATOM 1391 O O . TYR A 1 178 ? -11.585 -4.818 38.579 1.00 93.00 178 TYR A O 1
ATOM 1399 N N . LEU A 1 179 ? -12.206 -6.960 38.620 1.00 94.56 179 LEU A N 1
ATOM 1400 C CA . LEU A 1 179 ? -12.412 -7.043 37.169 1.00 94.56 179 LEU A CA 1
ATOM 1401 C C . LEU A 1 179 ? -13.532 -6.112 36.679 1.00 94.56 179 LEU A C 1
ATOM 1403 O O . LEU A 1 179 ? -13.503 -5.625 35.544 1.00 94.56 179 LEU A O 1
ATOM 1407 N N . ARG A 1 180 ? -14.542 -5.844 37.514 1.00 95.12 180 ARG A N 1
ATOM 1408 C CA . ARG A 1 180 ? -15.586 -4.854 37.216 1.00 95.12 180 ARG A CA 1
ATOM 1409 C C . ARG A 1 180 ? -15.036 -3.428 37.233 1.00 95.12 180 ARG A C 1
ATOM 1411 O O . ARG A 1 180 ? -15.321 -2.679 36.302 1.00 95.12 180 ARG A O 1
ATOM 1418 N N . THR A 1 181 ? -14.245 -3.044 38.237 1.00 95.44 181 THR A N 1
ATOM 1419 C CA . THR A 1 181 ? -13.650 -1.696 38.284 1.00 95.44 181 THR A CA 1
ATOM 1420 C C . THR A 1 181 ? -12.611 -1.488 37.184 1.00 95.44 181 THR A C 1
ATOM 1422 O O . THR A 1 181 ? -12.578 -0.410 36.598 1.00 95.44 181 THR A O 1
ATOM 1425 N N . PHE A 1 182 ? -11.857 -2.526 36.807 1.00 94.31 182 PHE A N 1
ATOM 1426 C CA . PHE A 1 182 ? -10.988 -2.502 35.626 1.00 94.31 182 PHE A CA 1
ATOM 1427 C C . PHE A 1 182 ? -11.771 -2.212 34.336 1.00 94.31 182 PHE A C 1
ATOM 1429 O O . PHE A 1 182 ? -11.406 -1.321 33.569 1.00 94.31 182 PHE A O 1
ATOM 1436 N N . ARG A 1 183 ? -12.891 -2.917 34.105 1.00 94.62 183 ARG A N 1
ATOM 1437 C CA . ARG A 1 183 ? -13.768 -2.662 32.947 1.00 94.62 183 ARG A CA 1
ATOM 1438 C C . ARG A 1 183 ? -14.344 -1.246 32.960 1.00 94.62 183 ARG A C 1
ATOM 1440 O O . ARG A 1 183 ? -14.365 -0.602 31.915 1.00 94.62 183 ARG A O 1
ATOM 1447 N N . ASN A 1 184 ? -14.769 -0.753 34.123 1.00 93.88 184 ASN A N 1
ATOM 1448 C CA . ASN A 1 184 ? -15.278 0.612 34.263 1.00 93.88 184 ASN A CA 1
ATOM 1449 C C . ASN A 1 184 ? -14.205 1.651 33.916 1.00 93.88 184 ASN A C 1
ATOM 1451 O O . ASN A 1 184 ? -14.483 2.563 33.143 1.00 93.88 184 ASN A O 1
ATOM 1455 N N . LEU A 1 185 ? -12.975 1.475 34.413 1.00 95.56 185 LEU A N 1
ATOM 1456 C CA . LEU A 1 185 ? -11.848 2.342 34.074 1.00 95.56 185 LEU A CA 1
ATOM 1457 C C . LEU A 1 185 ? -11.546 2.311 32.571 1.00 95.56 185 LEU A C 1
ATOM 1459 O O . LEU A 1 185 ? -11.412 3.365 31.956 1.00 95.56 185 LEU A O 1
ATOM 1463 N N . ARG A 1 186 ? -11.510 1.122 31.955 1.00 94.19 186 ARG A N 1
ATOM 1464 C CA . ARG A 1 186 ? -11.312 0.986 30.503 1.00 94.19 186 ARG A CA 1
ATOM 1465 C C . ARG A 1 186 ? -12.380 1.744 29.707 1.00 94.19 186 ARG A C 1
ATOM 1467 O O . ARG A 1 186 ? -12.051 2.447 28.755 1.00 94.19 186 ARG A O 1
ATOM 1474 N N . ASN A 1 187 ? -13.645 1.627 30.110 1.00 90.94 187 ASN A N 1
ATOM 1475 C CA . ASN A 1 187 ? -14.754 2.327 29.462 1.00 90.94 187 ASN A CA 1
ATOM 1476 C C . ASN A 1 187 ? -14.667 3.851 29.667 1.00 90.94 187 ASN A C 1
ATOM 1478 O O . ASN A 1 187 ? -14.932 4.597 28.734 1.00 90.94 187 ASN A O 1
ATOM 1482 N N . ALA A 1 188 ? -14.258 4.320 30.851 1.00 92.00 188 ALA A N 1
ATOM 1483 C CA . ALA A 1 188 ? -14.108 5.749 31.144 1.00 92.00 188 ALA A CA 1
ATOM 1484 C C . ALA A 1 188 ? -12.919 6.400 30.409 1.00 92.00 188 ALA A C 1
ATOM 1486 O O . ALA A 1 188 ? -12.961 7.587 30.096 1.00 92.00 188 ALA A O 1
ATOM 1487 N N . LEU A 1 189 ? -11.874 5.622 30.106 1.00 93.56 189 LEU A N 1
ATOM 1488 C CA . LEU A 1 189 ? -10.734 6.051 29.286 1.00 93.56 189 LEU A CA 1
ATOM 1489 C C . LEU A 1 189 ? -11.022 6.026 27.778 1.00 93.56 189 LEU A C 1
ATOM 1491 O O . LEU A 1 189 ? -10.187 6.476 26.994 1.00 93.56 189 LEU A O 1
ATOM 1495 N N . SER A 1 190 ? -12.178 5.507 27.358 1.00 90.75 190 SER A N 1
ATOM 1496 C CA . SER A 1 190 ? -12.576 5.509 25.950 1.00 90.75 190 SER A CA 1
ATOM 1497 C C . SER A 1 190 ? -13.115 6.898 25.569 1.00 90.75 190 SER A C 1
ATOM 1499 O O . SER A 1 190 ? -14.040 7.389 26.222 1.00 90.75 190 SER A O 1
ATOM 1501 N N . PRO A 1 191 ? -12.569 7.565 24.537 1.00 92.31 191 PRO A N 1
ATOM 1502 C CA . PRO A 1 191 ? -13.037 8.887 24.132 1.00 92.31 191 PRO A CA 1
ATOM 1503 C C . PRO A 1 191 ? -14.487 8.885 23.629 1.00 92.31 191 PRO A C 1
ATOM 1505 O O . PRO A 1 191 ? -14.913 7.980 22.909 1.00 92.31 191 PRO A O 1
ATOM 1508 N N . LEU A 1 192 ? -15.240 9.950 23.917 1.00 89.12 192 LEU A N 1
ATOM 1509 C CA . LEU A 1 192 ? -16.650 10.067 23.521 1.00 89.12 192 LEU A CA 1
ATOM 1510 C C . LEU A 1 192 ? -16.855 10.097 21.996 1.00 89.12 192 LEU A C 1
ATOM 1512 O O . LEU A 1 192 ? -17.903 9.671 21.503 1.00 89.12 192 LEU A O 1
ATOM 1516 N N . TYR A 1 193 ? -15.863 10.555 21.227 1.00 91.69 193 TYR A N 1
ATOM 1517 C CA . TYR A 1 193 ? -15.930 10.518 19.765 1.00 91.69 193 TYR A CA 1
ATOM 1518 C C . TYR A 1 193 ? -15.978 9.089 19.187 1.00 91.69 193 TYR A C 1
ATOM 1520 O O . TYR A 1 193 ? -16.484 8.910 18.082 1.00 91.69 193 TYR A O 1
ATOM 1528 N N . GLU A 1 194 ? -15.539 8.053 19.912 1.00 90.75 194 GLU A N 1
ATOM 1529 C CA . GLU A 1 194 ? -15.685 6.662 19.450 1.00 90.75 194 GLU A CA 1
ATOM 1530 C C . GLU A 1 194 ? -17.150 6.221 19.476 1.00 90.75 194 GLU A C 1
ATOM 1532 O O . GLU A 1 194 ? -17.655 5.633 18.515 1.00 90.75 194 GLU A O 1
ATOM 1537 N N . THR A 1 195 ? -17.876 6.596 20.531 1.00 88.06 195 THR A N 1
ATOM 1538 C CA . THR A 1 195 ? -19.328 6.404 20.616 1.00 88.06 195 THR A CA 1
ATOM 1539 C C . THR A 1 195 ? -20.045 7.184 19.516 1.00 88.06 195 THR A C 1
ATOM 1541 O O . THR A 1 195 ? -20.995 6.677 18.919 1.00 88.06 195 THR A O 1
ATOM 1544 N N . PHE A 1 196 ? -19.568 8.387 19.181 1.00 88.94 196 PHE A N 1
ATOM 1545 C CA . PHE A 1 196 ? -20.081 9.148 18.040 1.00 88.94 196 PHE A CA 1
ATOM 1546 C C . PHE A 1 196 ? -19.892 8.391 16.711 1.00 88.94 196 PHE A C 1
ATOM 1548 O O . PHE A 1 196 ? -20.836 8.297 15.925 1.00 88.94 196 PHE A O 1
ATOM 1555 N N . PHE A 1 197 ? -18.730 7.769 16.475 1.00 91.75 197 PHE A N 1
ATOM 1556 C CA . PHE A 1 197 ? -18.508 6.931 15.286 1.00 91.75 197 PHE A CA 1
ATOM 1557 C C . PHE A 1 197 ? -19.473 5.739 15.233 1.00 91.75 197 PHE A C 1
ATOM 1559 O O . PHE A 1 197 ? -20.080 5.476 14.193 1.00 91.75 197 PHE A O 1
ATOM 1566 N N . GLN A 1 198 ? -19.680 5.049 16.358 1.00 88.94 198 GLN A N 1
ATOM 1567 C CA . GLN A 1 198 ? -20.634 3.937 16.454 1.00 88.94 198 GLN A CA 1
ATOM 1568 C C . GLN A 1 198 ? -22.084 4.385 16.216 1.00 88.94 198 GLN A C 1
ATOM 1570 O O . GLN A 1 198 ? -22.874 3.680 15.580 1.00 88.94 198 GLN A O 1
ATOM 1575 N N . GLN A 1 199 ? -22.461 5.567 16.704 1.00 86.31 199 GLN A N 1
ATOM 1576 C CA . GLN A 1 199 ? -23.775 6.149 16.441 1.00 86.31 199 GLN A CA 1
ATOM 1577 C C . GLN A 1 199 ? -23.958 6.476 14.958 1.00 86.31 199 GLN A C 1
ATOM 1579 O O . GLN A 1 199 ? -24.996 6.135 14.401 1.00 86.31 199 GLN A O 1
ATOM 1584 N N . ILE A 1 200 ? -22.943 7.032 14.290 1.00 89.12 200 ILE A N 1
ATOM 1585 C CA . ILE A 1 200 ? -22.980 7.250 12.836 1.00 89.12 200 ILE A CA 1
ATOM 1586 C C . ILE A 1 200 ? -23.195 5.934 12.084 1.00 89.12 200 ILE A C 1
ATOM 1588 O O . ILE A 1 200 ? -24.027 5.889 11.180 1.00 89.12 200 ILE A O 1
ATOM 1592 N N . LEU A 1 201 ? -22.474 4.869 12.452 1.00 88.12 201 LEU A N 1
ATOM 1593 C CA . LEU A 1 201 ? -22.630 3.565 11.803 1.00 88.12 201 LEU A CA 1
ATOM 1594 C C . LEU A 1 201 ? -24.016 2.950 12.023 1.00 88.12 201 LEU A C 1
ATOM 1596 O O . LEU A 1 201 ? -24.570 2.370 11.097 1.00 88.12 201 LEU A O 1
ATOM 1600 N N . SER A 1 202 ? -24.565 3.062 13.235 1.00 84.25 202 SER A N 1
ATOM 1601 C CA . SER A 1 202 ? -25.853 2.439 13.580 1.00 84.25 202 SER A CA 1
ATOM 1602 C C . SER A 1 202 ? -27.068 3.204 13.060 1.00 84.25 202 SER A C 1
ATOM 1604 O O . SER A 1 202 ? -28.092 2.590 12.787 1.00 84.25 202 SER A O 1
ATOM 1606 N N . GLN A 1 203 ? -26.976 4.529 12.937 1.00 81.88 203 GLN A N 1
ATOM 1607 C CA . GLN A 1 203 ? -28.136 5.388 12.679 1.00 81.88 203 GLN A CA 1
ATOM 1608 C C . GLN A 1 203 ? -28.244 5.876 11.232 1.00 81.88 203 GLN A C 1
ATOM 1610 O O . GLN A 1 203 ? -29.283 6.415 10.848 1.00 81.88 203 GLN A O 1
ATOM 1615 N N . ARG A 1 204 ? -27.186 5.728 10.425 1.00 80.56 204 ARG A N 1
ATOM 1616 C CA . ARG A 1 204 ? -27.125 6.308 9.081 1.00 80.56 204 ARG A CA 1
ATOM 1617 C C . ARG A 1 204 ? -26.836 5.270 8.007 1.00 80.56 204 ARG A C 1
ATOM 1619 O O . ARG A 1 204 ? -25.821 4.575 8.048 1.00 80.56 204 ARG A O 1
ATOM 1626 N N . GLU A 1 205 ? -27.645 5.297 6.956 1.00 79.38 205 GLU A N 1
ATOM 1627 C CA . GLU A 1 205 ? -27.303 4.654 5.690 1.00 79.38 205 GLU A CA 1
ATOM 1628 C C . GLU A 1 205 ? -25.999 5.257 5.134 1.00 79.38 205 GLU A C 1
ATOM 1630 O O . GLU A 1 205 ? -25.790 6.476 5.148 1.00 79.38 205 GLU A O 1
ATOM 1635 N N . ASN A 1 206 ? -25.077 4.403 4.681 1.00 86.06 206 ASN A N 1
ATOM 1636 C CA . ASN A 1 206 ? -23.732 4.794 4.238 1.00 86.06 206 ASN A CA 1
ATOM 1637 C C . ASN A 1 206 ? -22.884 5.520 5.308 1.00 86.06 206 ASN A C 1
ATOM 1639 O O . ASN A 1 206 ? -21.974 6.289 4.976 1.00 86.06 206 ASN A O 1
ATOM 1643 N N . GLY A 1 207 ? -23.149 5.277 6.600 1.00 91.12 207 GLY A N 1
ATOM 1644 C CA . GLY A 1 207 ? -22.368 5.834 7.709 1.00 91.12 207 GLY A CA 1
ATOM 1645 C C . GLY A 1 207 ? -20.871 5.513 7.619 1.00 91.12 207 GLY A C 1
ATOM 1646 O O . GLY A 1 207 ? -20.037 6.380 7.877 1.00 91.12 207 GLY A O 1
ATOM 1647 N N . MET A 1 208 ? -20.520 4.309 7.155 1.00 92.50 208 MET A N 1
ATOM 1648 C CA . MET A 1 208 ? -19.125 3.889 6.984 1.00 92.50 208 MET A CA 1
ATOM 1649 C C . MET A 1 208 ? -18.375 4.759 5.968 1.00 92.50 208 MET A C 1
ATOM 1651 O O . MET A 1 208 ? -17.302 5.282 6.267 1.00 92.50 208 MET A O 1
ATOM 1655 N N . LEU A 1 209 ? -18.964 4.985 4.788 1.00 92.44 209 LEU A N 1
ATOM 1656 C CA . LEU A 1 209 ? -18.376 5.848 3.760 1.00 92.44 209 LEU A CA 1
ATOM 1657 C C . LEU A 1 209 ? -18.177 7.278 4.272 1.00 92.44 209 LEU A C 1
ATOM 1659 O O . LEU A 1 209 ? -17.167 7.912 3.975 1.00 92.44 209 LEU A O 1
ATOM 1663 N N . PHE A 1 210 ? -19.111 7.781 5.081 1.00 94.12 210 PHE A N 1
ATOM 1664 C CA . PHE A 1 210 ? -18.971 9.096 5.694 1.00 94.12 210 PHE A CA 1
ATOM 1665 C C . PHE A 1 210 ? -17.778 9.176 6.655 1.00 94.12 210 PHE A C 1
ATOM 1667 O O . PHE A 1 210 ? -17.043 10.157 6.600 1.00 94.12 210 PHE A O 1
ATOM 1674 N N . LEU A 1 211 ? -17.546 8.161 7.494 1.00 95.50 211 LEU A N 1
ATOM 1675 C CA . LEU A 1 211 ? -16.378 8.130 8.386 1.00 95.50 211 LEU A CA 1
ATOM 1676 C C . LEU A 1 211 ? -15.062 8.075 7.603 1.00 95.50 211 LEU A C 1
ATOM 1678 O O . LEU A 1 211 ? -14.107 8.772 7.947 1.00 95.50 211 LEU A O 1
ATOM 1682 N N . VAL A 1 212 ? -15.026 7.311 6.508 1.00 95.06 212 VAL A N 1
ATOM 1683 C CA 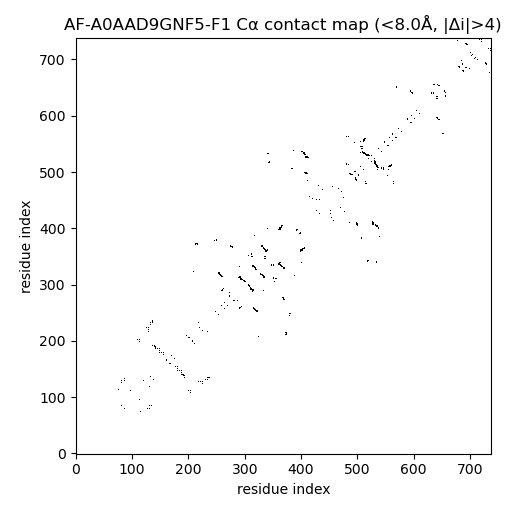. VAL A 1 212 ? -13.879 7.289 5.589 1.00 95.06 212 VAL A CA 1
ATOM 1684 C C . VAL A 1 212 ? -13.640 8.682 4.993 1.00 95.06 212 VAL A C 1
ATOM 1686 O O . VAL A 1 212 ? -12.514 9.179 5.013 1.00 95.06 212 VAL A O 1
ATOM 1689 N N . GLN A 1 213 ? -14.684 9.363 4.517 1.00 94.81 213 GLN A N 1
ATOM 1690 C CA . GLN A 1 213 ? -14.577 10.728 3.983 1.00 94.81 213 GLN A CA 1
ATOM 1691 C C . GLN A 1 213 ? -14.140 11.742 5.051 1.00 94.81 213 GLN A C 1
ATOM 1693 O O . GLN A 1 213 ? -13.245 12.544 4.797 1.00 94.81 213 GLN A O 1
ATOM 1698 N N . MET A 1 214 ? -14.690 11.658 6.265 1.00 96.19 214 MET A N 1
ATOM 1699 C CA . MET A 1 214 ? -14.293 12.493 7.401 1.00 96.19 214 MET A CA 1
ATOM 1700 C C . MET A 1 214 ? -12.813 12.299 7.749 1.00 96.19 214 MET A C 1
ATOM 1702 O O . MET A 1 214 ? -12.102 13.274 7.992 1.00 96.19 214 MET A O 1
ATOM 1706 N N . ARG A 1 215 ? -12.309 11.057 7.718 1.00 97.00 215 ARG A N 1
ATOM 1707 C CA . ARG A 1 215 ? -10.876 10.797 7.900 1.00 97.00 215 ARG A CA 1
ATOM 1708 C C . ARG A 1 215 ? -10.041 11.394 6.768 1.00 97.00 215 ARG A C 1
ATOM 1710 O O . ARG A 1 215 ? -8.963 11.924 7.021 1.00 97.00 215 ARG A O 1
ATOM 1717 N N . ALA A 1 216 ? -10.519 11.336 5.524 1.00 95.44 216 ALA A N 1
ATOM 1718 C CA . ALA A 1 216 ? -9.835 11.968 4.396 1.00 95.44 216 ALA A CA 1
ATOM 1719 C C . ALA A 1 216 ? -9.714 13.491 4.588 1.00 95.44 216 ALA A C 1
ATOM 1721 O O . ALA A 1 216 ? -8.635 14.049 4.372 1.00 95.44 216 ALA A O 1
ATOM 1722 N N . ASP A 1 217 ? -10.787 14.138 5.053 1.00 96.50 217 ASP A N 1
ATOM 1723 C CA . ASP A 1 217 ? -10.797 15.560 5.406 1.00 96.50 217 ASP A CA 1
ATOM 1724 C C . ASP A 1 217 ? -9.817 15.855 6.559 1.00 96.50 217 ASP A C 1
ATOM 1726 O O . ASP A 1 217 ? -9.016 16.787 6.467 1.00 96.50 217 ASP A O 1
ATOM 1730 N N . LEU A 1 218 ? -9.796 15.023 7.608 1.00 96.56 218 LEU A N 1
ATOM 1731 C CA . LEU A 1 218 ? -8.859 15.137 8.733 1.00 96.56 218 LEU A CA 1
ATOM 1732 C C . LEU A 1 218 ? -7.391 15.049 8.286 1.00 96.56 218 LEU A C 1
ATOM 1734 O O . LEU A 1 218 ? -6.570 15.883 8.674 1.00 96.56 218 LEU A O 1
ATOM 1738 N N . LEU A 1 219 ? -7.060 14.089 7.420 1.00 95.38 219 LEU A N 1
ATOM 1739 C CA . LEU A 1 219 ? -5.718 13.955 6.846 1.00 95.38 219 LEU A CA 1
ATOM 1740 C C . LEU A 1 219 ? -5.342 15.164 5.979 1.00 95.38 219 LEU A C 1
ATOM 1742 O O . LEU A 1 219 ? -4.182 15.581 5.974 1.00 95.38 219 LEU A O 1
ATOM 1746 N N . GLN A 1 220 ? -6.299 15.743 5.250 1.00 94.81 220 GLN A N 1
ATOM 1747 C CA . GLN A 1 220 ? -6.073 16.965 4.481 1.00 94.81 220 GLN A CA 1
ATOM 1748 C C . GLN A 1 220 ? -5.794 18.164 5.397 1.00 94.81 220 GLN A C 1
ATOM 1750 O O . GLN A 1 220 ? -4.838 18.901 5.144 1.00 94.81 220 GLN A O 1
ATOM 1755 N N . VAL A 1 221 ? -6.574 18.331 6.468 1.00 94.75 221 VAL A N 1
ATOM 1756 C CA . VAL A 1 221 ? -6.390 19.394 7.468 1.00 94.75 221 VAL A CA 1
ATOM 1757 C C . VAL A 1 221 ? -5.016 19.286 8.132 1.00 94.75 221 VAL A C 1
ATOM 1759 O O . VAL A 1 221 ? -4.285 20.275 8.163 1.00 94.75 221 VAL A O 1
ATOM 1762 N N . LEU A 1 222 ? -4.624 18.086 8.576 1.00 94.25 222 LEU A N 1
ATOM 1763 C CA . LEU A 1 222 ? -3.316 17.825 9.192 1.00 94.25 222 LEU A CA 1
ATOM 1764 C C . LEU A 1 222 ? -2.134 18.180 8.278 1.00 94.25 222 LEU A C 1
ATOM 1766 O O . LEU A 1 222 ? -1.085 18.580 8.773 1.00 94.25 222 LEU A O 1
ATOM 1770 N N . ARG A 1 223 ? -2.286 18.024 6.956 1.00 91.00 223 ARG A N 1
ATOM 1771 C CA . ARG A 1 223 ? -1.220 18.311 5.981 1.00 91.00 223 ARG A CA 1
ATOM 1772 C C . ARG A 1 223 ? -1.141 19.777 5.565 1.00 91.00 223 ARG A C 1
ATOM 1774 O O . ARG A 1 223 ? -0.053 20.223 5.224 1.00 91.00 223 ARG A O 1
ATOM 1781 N N . LYS A 1 224 ? -2.273 20.487 5.494 1.00 91.06 224 LYS A N 1
ATOM 1782 C CA . LYS A 1 224 ? -2.352 21.787 4.799 1.00 91.06 224 LYS A CA 1
ATOM 1783 C C . LYS A 1 224 ? -2.745 22.977 5.670 1.00 91.06 224 LYS A C 1
ATOM 1785 O O . LYS A 1 224 ? -2.425 24.098 5.294 1.00 91.06 224 LYS A O 1
ATOM 1790 N N . SER A 1 225 ? -3.477 22.767 6.763 1.00 86.38 225 SER A N 1
ATOM 1791 C CA . SER A 1 225 ? -4.237 23.860 7.399 1.00 86.38 225 SER A CA 1
ATOM 1792 C C . SER A 1 225 ? -4.195 23.874 8.928 1.00 86.38 225 SER A C 1
ATOM 1794 O O . SER A 1 225 ? -4.679 24.836 9.528 1.00 86.38 225 SER A O 1
ATOM 1796 N N . ALA A 1 226 ? -3.684 22.815 9.561 1.00 86.81 226 ALA A N 1
ATOM 1797 C CA . ALA A 1 226 ? -3.560 22.719 11.011 1.00 86.81 226 ALA A CA 1
ATOM 1798 C C . ALA A 1 226 ? -2.327 23.481 11.516 1.00 86.81 226 ALA A C 1
ATOM 1800 O O . ALA A 1 226 ? -1.234 23.353 10.965 1.00 86.81 226 ALA A O 1
ATOM 1801 N N . THR A 1 227 ? -2.499 24.242 12.592 1.00 90.69 227 THR A N 1
ATOM 1802 C CA . THR A 1 227 ? -1.396 24.917 13.289 1.00 90.69 227 THR A CA 1
ATOM 1803 C C . THR A 1 227 ? -0.682 23.962 14.252 1.00 90.69 227 THR A C 1
ATOM 1805 O O . THR A 1 227 ? -1.222 22.922 14.635 1.00 90.69 227 THR A O 1
ATOM 1808 N N . HIS A 1 228 ? 0.536 24.309 14.686 1.00 90.94 228 HIS A N 1
ATOM 1809 C CA . HIS A 1 228 ? 1.352 23.446 15.554 1.00 90.94 228 HIS A CA 1
ATOM 1810 C C . HIS A 1 228 ? 0.650 23.047 16.868 1.00 90.94 228 HIS A C 1
ATOM 1812 O O . HIS A 1 228 ? 0.840 21.931 17.347 1.00 90.94 228 HIS A O 1
ATOM 1818 N N . SER A 1 229 ? -0.191 23.919 17.434 1.00 91.19 229 SER A N 1
ATOM 1819 C CA . SER A 1 229 ? -0.952 23.641 18.661 1.00 91.19 229 SER A CA 1
ATOM 1820 C C . SER A 1 229 ? -2.153 22.711 18.446 1.00 91.19 229 SER A C 1
ATOM 1822 O O . SER A 1 229 ? -2.547 21.997 19.363 1.00 91.19 229 SER A O 1
ATOM 1824 N N . GLU A 1 230 ? -2.729 22.682 17.244 1.00 90.94 230 GLU A N 1
ATOM 1825 C CA . GLU A 1 230 ? -3.925 21.888 16.918 1.00 90.94 230 GLU A CA 1
ATOM 1826 C C . GLU A 1 230 ? -3.569 20.444 16.526 1.00 90.94 230 GLU A C 1
ATOM 1828 O O . GLU A 1 230 ? -4.354 19.513 16.716 1.00 90.94 230 GLU A O 1
ATOM 1833 N N . ILE A 1 231 ? -2.365 20.250 15.984 1.00 92.88 231 ILE A N 1
ATOM 1834 C CA . ILE A 1 231 ? -1.880 18.974 15.453 1.00 92.88 231 ILE A CA 1
ATOM 1835 C C . ILE A 1 231 ? -1.938 17.808 16.465 1.00 92.88 231 ILE A C 1
ATOM 1837 O O . ILE A 1 231 ? -2.368 16.728 16.053 1.00 92.88 231 ILE A O 1
ATOM 1841 N N . PRO A 1 232 ? -1.535 17.944 17.747 1.00 94.69 232 PRO A N 1
ATOM 1842 C CA . PRO A 1 232 ? -1.542 16.818 18.687 1.00 94.69 232 PRO A CA 1
ATOM 1843 C C . PRO A 1 232 ? -2.935 16.213 18.904 1.00 94.69 232 PRO A C 1
ATOM 1845 O O . PRO A 1 232 ? -3.099 14.998 18.786 1.00 94.69 232 PRO A O 1
ATOM 1848 N N . ALA A 1 233 ? -3.948 17.054 19.136 1.00 93.56 233 ALA A N 1
ATOM 1849 C CA . ALA A 1 233 ? -5.325 16.607 19.346 1.00 93.56 233 ALA A CA 1
ATOM 1850 C C . ALA A 1 233 ? -5.899 15.944 18.082 1.00 93.56 233 ALA A C 1
ATOM 1852 O O . ALA A 1 233 ? -6.471 14.857 18.142 1.00 93.56 233 ALA A O 1
ATOM 1853 N N . LEU A 1 234 ? -5.673 16.550 16.911 1.00 95.69 234 LEU A N 1
ATOM 1854 C CA . LEU A 1 234 ? -6.129 16.001 15.632 1.00 95.69 234 LEU A CA 1
ATOM 1855 C C . LEU A 1 234 ? -5.432 14.678 15.266 1.00 95.69 234 LEU A C 1
ATOM 1857 O O . LEU A 1 234 ? -6.062 13.805 14.671 1.00 95.69 234 LEU A O 1
ATOM 1861 N N . ARG A 1 235 ? -4.157 14.490 15.636 1.00 94.88 235 ARG A N 1
ATOM 1862 C CA . ARG A 1 235 ? -3.460 13.200 15.474 1.00 94.88 235 ARG A CA 1
ATOM 1863 C C . ARG A 1 235 ? -4.031 12.119 16.383 1.00 94.88 235 ARG A C 1
ATOM 1865 O O . ARG A 1 235 ? -4.109 10.975 15.950 1.00 94.88 235 ARG A O 1
ATOM 1872 N N . SER A 1 236 ? -4.415 12.461 17.615 1.00 94.12 236 SER A N 1
ATOM 1873 C CA . SER A 1 236 ? -5.087 11.514 18.511 1.00 94.12 236 SER A CA 1
ATOM 1874 C C . SER A 1 236 ? -6.417 11.051 17.908 1.00 94.12 236 SER A C 1
ATOM 1876 O O . SER A 1 236 ? -6.648 9.849 17.817 1.00 94.12 236 SER A O 1
ATOM 1878 N N . LEU A 1 237 ? -7.218 11.982 17.374 1.00 95.69 237 LEU A N 1
ATOM 1879 C CA . LEU A 1 237 ? -8.453 11.657 16.655 1.00 95.69 237 LEU A CA 1
ATOM 1880 C C . LEU A 1 237 ? -8.203 10.770 15.419 1.00 95.69 237 LEU A C 1
ATOM 1882 O O . LEU A 1 237 ? -8.922 9.793 15.221 1.00 95.69 237 LEU A O 1
ATOM 1886 N N . ASP A 1 238 ? -7.186 11.074 14.595 1.00 96.31 238 ASP A N 1
ATOM 1887 C CA . ASP A 1 238 ? -6.831 10.235 13.434 1.00 96.31 238 ASP A CA 1
ATOM 1888 C C . ASP A 1 238 ? -6.399 8.833 13.865 1.00 96.31 238 ASP A C 1
ATOM 1890 O O . ASP A 1 238 ? -6.803 7.864 13.230 1.00 96.31 238 ASP A O 1
ATOM 1894 N N . ALA A 1 239 ? -5.621 8.703 14.942 1.00 94.50 239 ALA A N 1
ATOM 1895 C CA . ALA A 1 239 ? -5.181 7.406 15.444 1.00 94.50 239 ALA A CA 1
ATOM 1896 C C . ALA A 1 239 ? -6.372 6.528 15.862 1.00 94.50 239 ALA A C 1
ATOM 1898 O O . ALA A 1 239 ? -6.455 5.377 15.423 1.00 94.50 239 ALA A O 1
ATOM 1899 N N . SER A 1 240 ? -7.323 7.076 16.626 1.00 94.50 240 SER A N 1
ATOM 1900 C CA . SER A 1 240 ? -8.529 6.344 17.030 1.00 94.50 240 SER A CA 1
ATOM 1901 C C . SER A 1 240 ? -9.435 6.027 15.841 1.00 94.50 240 SER A C 1
ATOM 1903 O O . SER A 1 240 ? -9.875 4.890 15.693 1.00 94.50 240 SER A O 1
ATOM 1905 N N . LEU A 1 241 ? -9.666 6.982 14.932 1.00 95.12 241 LEU A N 1
ATOM 1906 C CA . LEU A 1 241 ? -10.491 6.747 13.741 1.00 95.12 241 LEU A CA 1
ATOM 1907 C C . LEU A 1 241 ? -9.841 5.734 12.787 1.00 95.12 241 LEU A C 1
ATOM 1909 O O . LEU A 1 241 ? -10.528 4.892 12.212 1.00 95.12 241 LEU A O 1
ATOM 1913 N N . LYS A 1 242 ? -8.513 5.765 12.642 1.00 94.56 242 LYS A N 1
ATOM 1914 C CA . LYS A 1 242 ? -7.748 4.763 11.895 1.00 94.56 242 LYS A CA 1
ATOM 1915 C C . LYS A 1 242 ? -7.910 3.376 12.511 1.00 94.56 242 LYS A C 1
ATOM 1917 O O . LYS A 1 242 ? -8.141 2.431 11.764 1.00 94.56 242 LYS A O 1
ATOM 1922 N N . HIS A 1 243 ? -7.769 3.250 13.832 1.00 92.25 243 HIS A N 1
ATOM 1923 C CA . HIS A 1 243 ? -7.937 1.973 14.529 1.00 92.25 243 HIS A CA 1
ATOM 1924 C C . HIS A 1 243 ? -9.364 1.442 14.371 1.00 92.25 243 HIS A C 1
ATOM 1926 O O . HIS A 1 243 ? -9.549 0.291 13.988 1.00 92.25 243 HIS A O 1
ATOM 1932 N N . PHE A 1 244 ? -10.362 2.311 14.550 1.00 92.19 244 PHE A N 1
ATOM 1933 C CA . PHE A 1 244 ? -11.764 1.983 14.326 1.00 92.19 244 PHE A CA 1
ATOM 1934 C C . PHE A 1 244 ? -11.994 1.447 12.908 1.00 92.19 244 PHE A C 1
ATOM 1936 O O . PHE A 1 244 ? -12.523 0.353 12.748 1.00 92.19 244 PHE A O 1
ATOM 1943 N N . LEU A 1 245 ? -11.542 2.166 11.873 1.00 92.50 245 LEU A N 1
ATOM 1944 C CA . LEU A 1 245 ? -11.676 1.721 10.483 1.00 92.50 245 LEU A CA 1
ATOM 1945 C C . LEU A 1 245 ? -10.905 0.418 10.214 1.00 92.50 245 LEU A C 1
ATOM 1947 O O . LEU A 1 245 ? -11.422 -0.449 9.520 1.00 92.50 245 LEU A O 1
ATOM 1951 N N . ALA A 1 246 ? -9.711 0.231 10.781 1.00 89.94 246 ALA A N 1
ATOM 1952 C CA . ALA A 1 246 ? -8.942 -1.002 10.600 1.00 89.94 246 ALA A CA 1
ATOM 1953 C C . ALA A 1 246 ? -9.682 -2.249 11.106 1.00 89.94 246 ALA A C 1
ATOM 1955 O O . ALA A 1 246 ? -9.633 -3.286 10.452 1.00 89.94 246 ALA A O 1
ATOM 1956 N N . SER A 1 247 ? -10.426 -2.136 12.209 1.00 88.31 247 SER A N 1
ATOM 1957 C CA . SER A 1 247 ? -11.245 -3.236 12.732 1.00 88.31 247 SER A CA 1
ATOM 1958 C C . SER A 1 247 ? -12.427 -3.598 11.823 1.00 88.31 247 SER A C 1
ATOM 1960 O O . SER A 1 247 ? -12.853 -4.750 11.814 1.00 88.31 247 SER A O 1
ATOM 1962 N N . TRP A 1 248 ? -12.955 -2.640 11.051 1.00 88.56 248 TRP A N 1
ATOM 1963 C CA . TRP A 1 248 ? -14.081 -2.865 10.135 1.00 88.56 248 TRP A CA 1
ATOM 1964 C C . TRP A 1 248 ? -13.654 -3.320 8.735 1.00 88.56 248 TRP A C 1
ATOM 1966 O O . TRP A 1 248 ? -14.357 -4.115 8.129 1.00 88.56 248 TRP A O 1
ATOM 1976 N N . PHE A 1 249 ? -12.518 -2.843 8.220 1.00 87.38 249 PHE A N 1
ATOM 1977 C CA . PHE A 1 249 ? -12.043 -3.132 6.857 1.00 87.38 249 PHE A CA 1
ATOM 1978 C C . PHE A 1 249 ? -11.037 -4.292 6.789 1.00 87.38 249 PHE A C 1
ATOM 1980 O O . PHE A 1 249 ? -10.140 -4.294 5.943 1.00 87.38 249 PHE A O 1
ATOM 1987 N N . SER A 1 250 ? -11.164 -5.279 7.675 1.00 79.69 250 SER A N 1
ATOM 1988 C CA . SER A 1 250 ? -10.317 -6.471 7.628 1.00 79.69 250 SER A CA 1
ATOM 1989 C C . SER A 1 250 ? -10.601 -7.315 6.375 1.00 79.69 250 SER A C 1
ATOM 1991 O O . SER A 1 250 ? -11.712 -7.307 5.838 1.00 79.69 250 SER A O 1
ATOM 1993 N N . VAL A 1 251 ? -9.595 -8.070 5.911 1.00 73.88 251 VAL A N 1
ATOM 1994 C CA . VAL A 1 251 ? -9.654 -8.877 4.668 1.00 73.88 251 VAL A CA 1
ATOM 1995 C C . VAL A 1 251 ? -10.884 -9.771 4.609 1.00 73.88 251 VAL A C 1
ATOM 1997 O O . VAL A 1 251 ? -11.475 -9.919 3.547 1.00 73.88 251 VAL A O 1
ATOM 2000 N N . GLY A 1 252 ? -11.291 -10.347 5.745 1.00 78.00 252 GLY A N 1
ATOM 2001 C CA . GLY A 1 252 ? -12.407 -11.293 5.809 1.00 78.00 252 GLY A CA 1
ATOM 2002 C C . GLY A 1 252 ? -13.751 -10.713 5.359 1.00 78.00 252 GLY A C 1
ATOM 2003 O O . GLY A 1 252 ? -14.649 -11.473 5.010 1.00 78.00 252 GLY A O 1
ATOM 2004 N N . PHE A 1 253 ? -13.892 -9.385 5.330 1.00 85.31 253 PHE A N 1
ATOM 2005 C CA . PHE A 1 253 ? -15.095 -8.711 4.838 1.00 85.31 253 PHE A CA 1
ATOM 2006 C C . PHE A 1 253 ? -14.959 -8.189 3.407 1.00 85.31 253 PHE A C 1
ATOM 2008 O O . PHE A 1 253 ? -15.940 -7.703 2.845 1.00 85.31 253 PHE A O 1
ATOM 2015 N N . LEU A 1 254 ? -13.769 -8.257 2.808 1.00 88.94 254 LEU A N 1
ATOM 2016 C CA . LEU A 1 254 ? -13.545 -7.769 1.455 1.00 88.94 254 LEU A CA 1
ATOM 2017 C C . LEU A 1 254 ? -13.943 -8.832 0.434 1.00 88.94 254 LEU A C 1
ATOM 2019 O O . LEU A 1 254 ? -13.474 -9.966 0.460 1.00 88.94 254 LEU A O 1
ATOM 2023 N N . LYS A 1 255 ? -14.791 -8.437 -0.512 1.00 91.00 255 LYS A N 1
ATOM 2024 C CA . LYS A 1 255 ? -15.189 -9.262 -1.645 1.00 91.00 255 LYS A CA 1
ATOM 2025 C C . LYS A 1 255 ? -14.363 -8.883 -2.866 1.00 91.00 255 LYS A C 1
ATOM 2027 O O . LYS A 1 255 ? -14.372 -7.726 -3.285 1.00 91.00 255 LYS A O 1
ATOM 2032 N N . LEU A 1 256 ? -13.679 -9.866 -3.438 1.00 92.75 256 LEU A N 1
ATOM 2033 C CA . LEU A 1 256 ? -12.983 -9.734 -4.711 1.00 92.75 256 LEU A CA 1
ATOM 2034 C C . LEU A 1 256 ? -13.971 -9.920 -5.869 1.00 92.75 256 LEU A C 1
ATOM 2036 O O . LEU A 1 256 ? -14.670 -10.930 -5.934 1.00 92.75 256 LEU A O 1
ATOM 2040 N N . GLU A 1 257 ? -14.001 -8.976 -6.807 1.00 92.38 257 GLU A N 1
ATOM 2041 C CA . GLU A 1 257 ? -14.794 -9.080 -8.033 1.00 92.38 257 GLU A CA 1
ATOM 2042 C C . GLU A 1 257 ? -13.945 -8.789 -9.274 1.00 92.38 257 GLU A C 1
ATOM 2044 O O . GLU A 1 257 ? -13.081 -7.907 -9.277 1.00 92.38 257 GLU A O 1
ATOM 2049 N N . ARG A 1 258 ? -14.204 -9.531 -10.356 1.00 92.25 258 ARG A N 1
ATOM 2050 C CA . ARG A 1 258 ? -13.587 -9.290 -11.664 1.00 92.25 258 ARG A CA 1
ATOM 2051 C C . ARG A 1 258 ? -14.312 -8.146 -12.369 1.00 92.25 258 ARG A C 1
ATOM 2053 O O . ARG A 1 258 ? -15.514 -8.226 -12.614 1.00 92.25 258 ARG A O 1
ATOM 2060 N N . VAL A 1 259 ? -13.569 -7.112 -12.750 1.00 91.25 259 VAL A N 1
ATOM 2061 C CA . VAL A 1 259 ? -14.091 -5.967 -13.503 1.00 91.25 259 VAL A CA 1
ATOM 2062 C C . VAL A 1 259 ? -13.914 -6.225 -14.996 1.00 91.25 259 VAL A C 1
ATOM 2064 O O . VAL A 1 259 ? -12.806 -6.493 -15.461 1.00 91.25 259 VAL A O 1
ATOM 2067 N N . THR A 1 260 ? -15.002 -6.133 -15.760 1.00 88.88 260 THR A N 1
ATOM 2068 C CA . THR A 1 260 ? -14.996 -6.300 -17.224 1.00 88.88 260 THR A CA 1
ATOM 2069 C C . THR A 1 260 ? -15.796 -5.191 -17.883 1.00 88.88 260 THR A C 1
ATOM 2071 O O . THR A 1 260 ? -16.711 -4.639 -17.278 1.00 88.88 260 THR A O 1
ATOM 2074 N N . TYR A 1 261 ? -15.473 -4.856 -19.130 1.00 85.69 261 TYR A N 1
ATOM 2075 C CA . TYR A 1 261 ? -16.202 -3.805 -19.838 1.00 85.69 261 TYR A CA 1
ATOM 2076 C C . TYR A 1 261 ? -17.668 -4.196 -20.104 1.00 85.69 261 TYR A C 1
ATOM 2078 O O . TYR A 1 261 ? -18.540 -3.334 -20.118 1.00 85.69 261 TYR A O 1
ATOM 2086 N N . GLU A 1 262 ? -17.943 -5.488 -20.300 1.00 82.56 262 GLU A N 1
ATOM 2087 C CA . GLU A 1 262 ? -19.257 -6.000 -20.693 1.00 82.56 262 GLU A CA 1
ATOM 2088 C C . GLU A 1 262 ? -20.226 -6.199 -19.517 1.00 82.56 262 GLU A C 1
ATOM 2090 O O . GLU A 1 262 ? -21.425 -5.985 -19.685 1.00 82.56 262 GLU A O 1
ATOM 2095 N N . HIS A 1 263 ? -19.732 -6.606 -18.341 1.00 85.00 263 HIS A N 1
ATOM 2096 C CA . HIS A 1 263 ? -20.590 -6.988 -17.207 1.00 85.00 263 HIS A CA 1
ATOM 2097 C C . HIS A 1 263 ? -20.570 -5.988 -16.048 1.00 85.00 263 HIS A C 1
ATOM 2099 O O . HIS A 1 263 ? -21.427 -6.057 -15.168 1.00 85.00 263 HIS A O 1
ATOM 2105 N N . SER A 1 264 ? -19.600 -5.072 -16.007 1.00 89.38 264 SER A N 1
ATOM 2106 C CA . SER A 1 264 ? -19.503 -4.105 -14.914 1.00 89.38 264 SER A CA 1
ATOM 2107 C C . SER A 1 264 ? -20.371 -2.864 -15.173 1.00 89.38 264 SER A C 1
ATOM 2109 O O . SER A 1 264 ? -20.402 -2.361 -16.298 1.00 89.38 264 SER A O 1
ATOM 2111 N N . PRO A 1 265 ? -21.046 -2.310 -14.145 1.00 90.62 265 PRO A N 1
ATOM 2112 C CA . PRO A 1 265 ? -21.833 -1.087 -14.291 1.00 90.62 265 PRO A CA 1
ATOM 2113 C C . PRO A 1 265 ? -20.986 0.096 -14.777 1.00 90.62 265 PRO A C 1
ATOM 2115 O O . PRO A 1 265 ? -19.873 0.310 -14.297 1.00 90.62 265 PRO A O 1
ATOM 2118 N N . GLY A 1 266 ? -21.537 0.935 -15.661 1.00 89.00 266 GLY A N 1
ATOM 2119 C CA . GLY A 1 266 ? -20.823 2.107 -16.191 1.00 89.00 266 GLY A CA 1
ATOM 2120 C C . GLY A 1 266 ? -20.329 3.075 -15.107 1.00 89.00 266 GLY A C 1
ATOM 2121 O O . GLY A 1 266 ? -19.235 3.620 -15.222 1.00 89.00 266 GLY A O 1
ATOM 2122 N N . GLN A 1 267 ? -21.078 3.213 -14.007 1.00 89.69 267 GLN A N 1
ATOM 2123 C CA . GLN A 1 267 ? -20.677 4.027 -12.855 1.00 89.69 267 GLN A CA 1
ATOM 2124 C C . GLN A 1 267 ? -19.396 3.503 -12.181 1.00 89.69 267 GLN A C 1
ATOM 2126 O O . GLN A 1 267 ? -18.553 4.294 -11.760 1.00 89.69 267 GLN A O 1
ATOM 2131 N N . LEU A 1 268 ? -19.220 2.179 -12.098 1.00 89.88 268 LEU A N 1
ATOM 2132 C CA . LEU A 1 268 ? -17.995 1.573 -11.570 1.00 89.88 268 LEU A CA 1
ATOM 2133 C C . LEU A 1 268 ? -16.806 1.867 -12.494 1.00 89.88 268 LEU A C 1
ATOM 2135 O O . LEU A 1 268 ? -15.730 2.235 -12.025 1.00 89.88 268 LEU A O 1
ATOM 2139 N N . LEU A 1 269 ? -17.011 1.765 -13.809 1.00 89.25 269 LEU A N 1
ATOM 2140 C CA . LEU A 1 269 ? -15.979 2.052 -14.807 1.00 89.25 269 LEU A CA 1
ATOM 2141 C C . LEU A 1 269 ? -15.526 3.520 -14.763 1.00 89.25 269 LEU A C 1
ATOM 2143 O O . LEU A 1 269 ? -14.329 3.800 -14.820 1.00 89.25 269 LEU A O 1
ATOM 2147 N N . GLU A 1 270 ? -16.464 4.455 -14.601 1.00 87.75 270 GLU A N 1
ATOM 2148 C CA . GLU A 1 270 ? -16.160 5.880 -14.428 1.00 87.75 270 GLU A CA 1
ATOM 2149 C C . GLU A 1 270 ? -15.321 6.130 -13.165 1.00 87.75 270 GLU A C 1
ATOM 2151 O O . GLU A 1 270 ? -14.330 6.865 -13.206 1.00 87.75 270 GLU A O 1
ATOM 2156 N N . LYS A 1 271 ? -15.662 5.468 -12.051 1.00 88.56 271 LYS A N 1
ATOM 2157 C CA . LYS A 1 271 ? -14.881 5.540 -10.807 1.00 88.56 271 LYS A CA 1
ATOM 2158 C C . LYS A 1 271 ? -13.458 5.018 -11.001 1.00 88.56 271 LYS A C 1
ATOM 2160 O O . LYS A 1 271 ? -12.519 5.672 -10.554 1.00 88.56 271 LYS A O 1
ATOM 2165 N N . ILE A 1 272 ? -13.272 3.902 -11.705 1.00 86.94 272 ILE A N 1
ATOM 2166 C CA . ILE A 1 272 ? -11.935 3.354 -11.993 1.00 86.94 272 ILE A CA 1
ATOM 2167 C C . ILE A 1 272 ? -11.102 4.343 -12.819 1.00 86.94 272 ILE A C 1
ATOM 2169 O O . ILE A 1 272 ? -9.952 4.600 -12.468 1.00 86.94 272 ILE A O 1
ATOM 2173 N N . ILE A 1 273 ? -11.683 4.969 -13.854 1.00 86.06 273 ILE A N 1
ATOM 2174 C CA . ILE A 1 273 ? -10.996 6.016 -14.636 1.00 86.06 273 ILE A CA 1
ATOM 2175 C C . ILE A 1 273 ? -10.574 7.176 -13.727 1.00 86.06 273 ILE A C 1
ATOM 2177 O O . ILE A 1 273 ? -9.440 7.647 -13.804 1.00 86.06 273 ILE A O 1
ATOM 2181 N N . ARG A 1 274 ? -11.477 7.634 -12.853 1.00 85.44 274 ARG A N 1
ATOM 2182 C CA . ARG A 1 274 ? -11.239 8.780 -11.967 1.00 85.44 274 ARG A CA 1
ATOM 2183 C C . ARG A 1 274 ? -10.188 8.505 -10.890 1.00 85.44 274 ARG A C 1
ATOM 2185 O O . ARG A 1 274 ? -9.502 9.437 -10.469 1.00 85.44 274 ARG A O 1
ATOM 2192 N N . TYR A 1 275 ? -10.100 7.267 -10.412 1.00 84.56 275 TYR A N 1
ATOM 2193 C CA . TYR A 1 275 ? -9.260 6.887 -9.276 1.00 84.56 275 TYR A CA 1
ATOM 2194 C C . TYR A 1 275 ? -7.933 6.219 -9.660 1.00 84.56 275 TYR A C 1
ATOM 2196 O O . TYR A 1 275 ? -7.149 5.905 -8.767 1.00 84.56 275 TYR A O 1
ATOM 2204 N N . GLU A 1 276 ? -7.648 6.022 -10.949 1.00 82.75 276 GLU A N 1
ATOM 2205 C CA . GLU A 1 276 ? -6.366 5.479 -11.412 1.00 82.75 276 GLU A CA 1
ATOM 2206 C C . GLU A 1 276 ? -5.202 6.403 -11.031 1.00 82.75 276 GLU A C 1
ATOM 2208 O O . GLU A 1 276 ? -5.038 7.503 -11.565 1.00 82.75 276 GLU A O 1
ATOM 2213 N N . ALA A 1 277 ? -4.387 5.937 -10.082 1.00 76.12 277 ALA A N 1
ATOM 2214 C CA . ALA A 1 277 ? -3.326 6.726 -9.472 1.00 76.12 277 ALA A CA 1
ATOM 2215 C C . ALA A 1 277 ? -1.953 6.482 -10.110 1.00 76.12 277 ALA A C 1
ATOM 2217 O O . ALA A 1 277 ? -1.075 7.348 -10.012 1.00 76.12 277 ALA A O 1
ATOM 2218 N N . VAL A 1 278 ? -1.741 5.325 -10.746 1.00 68.06 278 VAL A N 1
ATOM 2219 C CA . VAL A 1 278 ? -0.427 4.912 -11.252 1.00 68.06 278 VAL A CA 1
ATOM 2220 C C . VAL A 1 278 ? -0.243 5.422 -12.677 1.00 68.06 278 VAL A C 1
ATOM 2222 O O . VAL A 1 278 ? 0.643 6.252 -12.901 1.00 68.06 278 VAL A O 1
ATOM 2225 N N . HIS A 1 279 ? -1.146 5.045 -13.588 1.00 72.44 279 HIS A N 1
ATOM 2226 C CA . HIS A 1 279 ? -1.081 5.405 -15.010 1.00 72.44 279 HIS A CA 1
ATOM 2227 C C . HIS A 1 279 ? -2.416 5.984 -15.503 1.00 72.44 279 HIS A C 1
ATOM 2229 O O . HIS A 1 279 ? -3.285 5.202 -15.889 1.00 72.44 279 HIS A O 1
ATOM 2235 N N . PRO A 1 280 ? -2.601 7.316 -15.545 1.00 73.12 280 PRO A N 1
ATOM 2236 C CA . PRO A 1 280 ? -3.887 7.936 -15.875 1.00 73.12 280 PRO A CA 1
ATOM 2237 C C . PRO A 1 280 ? -4.529 7.383 -17.157 1.00 73.12 280 PRO A C 1
ATOM 2239 O O . PRO A 1 280 ? -3.885 7.298 -18.205 1.00 73.12 280 PRO A O 1
ATOM 2242 N N . VAL A 1 281 ? -5.810 7.009 -17.082 1.00 73.50 281 VAL A N 1
ATOM 2243 C CA . VAL A 1 281 ? -6.586 6.535 -18.238 1.00 73.50 281 VAL A CA 1
ATOM 2244 C C . VAL A 1 281 ? -7.217 7.739 -18.930 1.00 73.50 281 VAL A C 1
ATOM 2246 O O . VAL A 1 281 ? -8.180 8.316 -18.437 1.00 73.50 281 VAL A O 1
ATOM 2249 N N . GLY A 1 282 ? -6.673 8.132 -20.082 1.00 69.56 282 GLY A N 1
ATOM 2250 C CA . GLY A 1 282 ? -7.140 9.327 -20.797 1.00 69.56 282 GLY A CA 1
ATOM 2251 C C . GLY A 1 282 ? -8.444 9.151 -21.585 1.00 69.56 282 GLY A C 1
ATOM 2252 O O . GLY A 1 282 ? -9.072 10.142 -21.938 1.00 69.56 282 GLY A O 1
ATOM 2253 N N . THR A 1 283 ? -8.856 7.915 -21.905 1.00 79.00 283 THR A N 1
ATOM 2254 C CA . THR A 1 283 ? -10.037 7.646 -22.750 1.00 79.00 283 THR A CA 1
ATOM 2255 C C . THR A 1 283 ? -10.744 6.343 -22.373 1.00 79.00 283 THR A C 1
ATOM 2257 O O . THR A 1 283 ? -10.121 5.407 -21.874 1.00 79.00 283 THR A O 1
ATOM 2260 N N . ILE A 1 284 ? -12.037 6.228 -22.699 1.00 80.69 284 ILE A N 1
ATOM 2261 C CA . ILE A 1 284 ? -12.798 4.975 -22.528 1.00 80.69 284 ILE A CA 1
ATOM 2262 C C . ILE A 1 284 ? -12.225 3.820 -23.364 1.00 80.69 284 ILE A C 1
ATOM 2264 O O . ILE A 1 284 ? -12.268 2.664 -22.950 1.00 80.69 284 ILE A O 1
ATOM 2268 N N . ALA A 1 285 ? -11.637 4.128 -24.524 1.00 80.56 285 ALA A N 1
ATOM 2269 C CA . ALA A 1 285 ? -10.960 3.145 -25.362 1.00 80.56 285 ALA A CA 1
ATOM 2270 C C . ALA A 1 285 ? -9.714 2.573 -24.668 1.00 80.56 285 ALA A C 1
ATOM 2272 O O . ALA A 1 285 ? -9.461 1.374 -24.757 1.00 80.56 285 ALA A O 1
ATOM 2273 N N . GLU A 1 286 ? -8.963 3.410 -23.944 1.00 80.25 286 GLU A N 1
ATOM 2274 C CA . GLU A 1 286 ? -7.844 2.964 -23.109 1.00 80.25 286 GLU A CA 1
ATOM 2275 C C . GLU A 1 286 ? -8.322 2.104 -21.936 1.00 80.25 286 GLU A C 1
ATOM 2277 O O . GLU A 1 286 ? -7.736 1.051 -21.691 1.00 80.25 286 GLU A O 1
ATOM 2282 N N . LEU A 1 287 ? -9.422 2.477 -21.268 1.00 84.38 287 LEU A N 1
ATOM 2283 C CA . LEU A 1 287 ? -10.009 1.626 -20.228 1.00 84.38 287 LEU A CA 1
ATOM 2284 C C . LEU A 1 287 ? -10.367 0.246 -20.795 1.00 84.38 287 LEU A C 1
ATOM 2286 O O . LEU A 1 287 ? -9.971 -0.774 -20.239 1.00 84.38 287 LEU A O 1
ATOM 2290 N N . LYS A 1 288 ? -11.061 0.206 -21.936 1.00 82.94 288 LYS A N 1
ATOM 2291 C CA . LYS A 1 288 ? -11.455 -1.046 -22.595 1.00 82.94 288 LYS A CA 1
ATOM 2292 C C . LYS A 1 288 ? -10.246 -1.926 -22.937 1.00 82.94 288 LYS A C 1
ATOM 2294 O O . LYS A 1 288 ? -10.322 -3.140 -22.779 1.00 82.94 288 LYS A O 1
ATOM 2299 N N . ARG A 1 289 ? -9.114 -1.334 -23.344 1.00 80.88 289 ARG A N 1
ATOM 2300 C CA . ARG A 1 289 ? -7.857 -2.080 -23.545 1.00 80.88 289 ARG A CA 1
ATOM 2301 C C . ARG A 1 289 ? -7.340 -2.702 -22.248 1.00 80.88 289 ARG A C 1
ATOM 2303 O O . ARG A 1 289 ? -6.928 -3.855 -22.270 1.00 80.88 289 ARG A O 1
ATOM 2310 N N . ARG A 1 290 ? -7.379 -1.968 -21.132 1.00 84.75 290 ARG A N 1
ATOM 2311 C CA . ARG A 1 290 ? -6.864 -2.420 -19.824 1.00 84.75 290 ARG A CA 1
ATOM 2312 C C . ARG A 1 290 ? -7.746 -3.434 -19.106 1.00 84.75 290 ARG A C 1
ATOM 2314 O O . ARG A 1 290 ? -7.229 -4.220 -18.324 1.00 84.75 290 ARG A O 1
ATOM 2321 N N . LEU A 1 291 ? -9.053 -3.422 -19.354 1.00 84.62 291 LEU A N 1
ATOM 2322 C CA . LEU A 1 291 ? -9.974 -4.411 -18.784 1.00 84.62 291 LEU A CA 1
ATOM 2323 C C . LEU A 1 291 ? -9.916 -5.760 -19.520 1.00 84.62 291 LEU A C 1
ATOM 2325 O O . LEU A 1 291 ? -10.313 -6.780 -18.958 1.00 84.62 291 LEU A O 1
ATOM 2329 N N . GLY A 1 292 ? -9.407 -5.768 -20.758 1.00 72.56 292 GLY A N 1
ATOM 2330 C CA . GLY A 1 292 ? -9.556 -6.893 -21.680 1.00 72.56 292 GLY A CA 1
ATOM 2331 C C . GLY A 1 292 ? -10.999 -7.007 -22.189 1.00 72.56 292 GLY A C 1
ATOM 2332 O O . GLY A 1 292 ? -11.932 -6.499 -21.570 1.00 72.56 292 GLY A O 1
ATOM 2333 N N . THR A 1 293 ? -11.200 -7.652 -23.339 1.00 63.94 293 THR A N 1
ATOM 2334 C CA . THR A 1 293 ? -12.547 -7.834 -23.916 1.00 63.94 293 THR A CA 1
ATOM 2335 C C . THR A 1 293 ? -12.782 -9.291 -24.244 1.00 63.94 293 THR A C 1
ATOM 2337 O O . THR A 1 293 ? -12.014 -9.881 -25.009 1.00 63.94 293 THR A O 1
ATOM 2340 N N . HIS A 1 294 ? -13.876 -9.847 -23.731 1.00 50.53 294 HIS A N 1
ATOM 2341 C CA . HIS A 1 294 ? -14.341 -11.174 -24.113 1.00 50.53 294 HIS A CA 1
ATOM 2342 C C . HIS A 1 294 ? -15.195 -11.042 -25.381 1.00 50.53 294 HIS A C 1
ATOM 2344 O O . HIS A 1 294 ? -16.362 -10.678 -25.322 1.00 50.53 294 HIS A O 1
ATOM 2350 N N . GLY A 1 295 ? -14.594 -11.289 -26.546 1.00 46.44 295 GLY A N 1
ATOM 2351 C CA . GLY A 1 295 ? -15.331 -11.466 -27.799 1.00 46.44 295 GLY A CA 1
ATOM 2352 C C . GLY A 1 295 ? -15.995 -10.211 -28.386 1.00 46.44 295 GLY A C 1
ATOM 2353 O O . GLY A 1 295 ? -17.133 -9.870 -28.087 1.00 46.44 295 GLY A O 1
ATOM 2354 N N . ARG A 1 296 ? -15.304 -9.582 -29.338 1.00 39.69 296 ARG A N 1
ATOM 2355 C CA . ARG A 1 296 ? -15.788 -9.190 -30.679 1.00 39.69 296 ARG A CA 1
ATOM 2356 C C . ARG A 1 296 ? -14.635 -8.475 -31.373 1.00 39.69 296 ARG A C 1
ATOM 2358 O O . ARG A 1 296 ? -13.929 -7.685 -30.755 1.00 39.69 296 ARG A O 1
ATOM 2365 N N . ASN A 1 297 ? -14.448 -8.781 -32.649 1.00 42.47 297 ASN A N 1
ATOM 2366 C CA . ASN A 1 297 ? -13.433 -8.202 -33.519 1.00 42.47 297 ASN A CA 1
ATOM 2367 C C . ASN A 1 297 ? -13.554 -6.671 -33.547 1.00 42.47 297 ASN A C 1
ATOM 2369 O O . ASN A 1 297 ? -14.417 -6.129 -34.233 1.00 42.47 297 ASN A O 1
ATOM 2373 N N . TYR A 1 298 ? -12.697 -5.971 -32.805 1.00 41.78 298 TYR A N 1
ATOM 2374 C CA . TYR A 1 298 ? -12.523 -4.528 -32.940 1.00 41.78 298 TYR A CA 1
ATOM 2375 C C . TYR A 1 298 ? -11.158 -4.278 -33.570 1.00 41.78 298 TYR A C 1
ATOM 2377 O O . TYR A 1 298 ? -10.128 -4.563 -32.962 1.00 41.78 298 TYR A O 1
ATOM 2385 N N . ALA A 1 299 ? -11.160 -3.741 -34.788 1.00 41.72 299 ALA A N 1
ATOM 2386 C CA . ALA A 1 299 ? -9.950 -3.259 -35.430 1.00 41.72 299 ALA A CA 1
ATOM 2387 C C . ALA A 1 299 ? -9.418 -2.053 -34.642 1.00 41.72 299 ALA A C 1
ATOM 2389 O O . ALA A 1 299 ? -10.094 -1.033 -34.503 1.00 41.72 299 ALA A O 1
ATOM 2390 N N . CYS A 1 300 ? -8.207 -2.171 -34.106 1.00 41.41 300 CYS A N 1
ATOM 2391 C CA . CYS A 1 300 ? -7.450 -1.036 -33.601 1.00 41.41 300 CYS A CA 1
ATOM 2392 C C . CYS A 1 300 ? -6.264 -0.847 -34.538 1.00 41.41 300 CYS A C 1
ATOM 2394 O O . CYS A 1 300 ? -5.367 -1.680 -34.569 1.00 41.41 300 CYS A O 1
ATOM 2396 N N . SER A 1 301 ? -6.277 0.237 -35.310 1.00 38.59 301 SER A N 1
ATOM 2397 C CA . SER A 1 301 ? -5.126 0.626 -36.117 1.00 38.59 301 SER A CA 1
ATOM 2398 C C . SER A 1 301 ? -4.124 1.345 -35.217 1.00 38.59 301 SER A C 1
ATOM 2400 O O . SER A 1 301 ? -4.315 2.513 -34.874 1.00 38.59 301 SER A O 1
ATOM 2402 N N . PHE A 1 302 ? -3.058 0.653 -34.820 1.00 40.44 302 PHE A N 1
ATOM 2403 C CA . PHE A 1 302 ? -1.848 1.284 -34.299 1.00 40.44 302 PHE A CA 1
ATOM 2404 C C . PHE A 1 302 ? -0.668 0.776 -35.138 1.00 40.44 302 PHE A C 1
ATOM 2406 O O . PHE A 1 302 ? -0.453 -0.426 -35.236 1.00 40.44 302 PHE A O 1
ATOM 2413 N N . ARG A 1 303 ? 0.051 1.694 -35.802 1.00 40.50 303 ARG A N 1
ATOM 2414 C CA . ARG A 1 303 ? 1.186 1.409 -36.711 1.00 40.50 303 ARG A CA 1
ATOM 2415 C C . ARG A 1 303 ? 0.899 0.436 -37.875 1.00 40.50 303 ARG A C 1
ATOM 2417 O O . ARG A 1 303 ? 1.738 -0.387 -38.212 1.00 40.50 303 ARG A O 1
ATOM 2424 N N . GLY A 1 304 ? -0.263 0.536 -38.524 1.00 36.12 304 GLY A N 1
ATOM 2425 C CA . GLY A 1 304 ? -0.515 -0.147 -39.807 1.00 36.12 304 GLY A CA 1
ATOM 2426 C C . GLY A 1 304 ? -0.704 -1.670 -39.742 1.00 36.12 304 GLY A C 1
ATOM 2427 O O . GLY A 1 304 ? -0.990 -2.277 -40.770 1.00 36.12 304 GLY A O 1
ATOM 2428 N N . ALA A 1 305 ? -0.620 -2.286 -38.560 1.00 38.22 305 ALA A N 1
ATOM 2429 C CA . ALA A 1 305 ? -0.973 -3.685 -38.355 1.00 38.22 305 ALA A CA 1
ATOM 2430 C C . ALA A 1 305 ? -2.439 -3.792 -37.903 1.00 38.22 305 ALA A C 1
ATOM 2432 O O . ALA A 1 305 ? -2.797 -3.404 -36.790 1.00 38.22 305 ALA A O 1
ATOM 2433 N N . ASN A 1 306 ? -3.307 -4.314 -38.773 1.00 38.62 306 ASN A N 1
ATOM 2434 C CA . ASN A 1 306 ? -4.679 -4.680 -38.417 1.00 38.62 306 ASN A CA 1
ATOM 2435 C C . ASN A 1 306 ? -4.662 -5.978 -37.599 1.00 38.62 306 ASN A C 1
ATOM 2437 O O . ASN A 1 306 ? -4.829 -7.063 -38.149 1.00 38.62 306 ASN A O 1
ATOM 2441 N N . VAL A 1 307 ? -4.467 -5.879 -36.283 1.00 42.47 307 VAL A N 1
ATOM 2442 C CA . VAL A 1 307 ? -4.633 -7.031 -35.387 1.00 42.47 307 VAL A CA 1
ATOM 2443 C C . VAL A 1 307 ? -6.106 -7.122 -34.991 1.00 42.47 307 VAL A C 1
ATOM 2445 O O . VAL A 1 307 ? -6.634 -6.271 -34.270 1.00 42.47 307 VAL A O 1
ATOM 2448 N N . VAL A 1 308 ? -6.788 -8.136 -35.523 1.00 39.91 308 VAL A N 1
ATOM 2449 C CA . VAL A 1 308 ? -8.210 -8.416 -35.294 1.00 39.91 308 VAL A CA 1
ATOM 2450 C C . VAL A 1 308 ? -8.313 -9.670 -34.425 1.00 39.91 308 VAL A C 1
ATOM 2452 O O . VAL A 1 308 ? -8.129 -10.776 -34.920 1.00 39.91 308 VAL A O 1
ATOM 2455 N N . GLY A 1 309 ? -8.593 -9.507 -33.129 1.00 44.91 309 GLY A N 1
ATOM 2456 C CA . GLY A 1 309 ? -8.780 -10.635 -32.210 1.00 44.91 309 GLY A CA 1
ATOM 2457 C C . GLY A 1 309 ? -9.126 -10.217 -30.771 1.00 44.91 309 GLY A C 1
ATOM 2458 O O . GLY A 1 309 ? -8.967 -9.045 -30.412 1.00 44.91 309 GLY A O 1
ATOM 2459 N N . PRO A 1 310 ? -9.654 -11.138 -29.941 1.00 48.53 310 PRO A N 1
ATOM 2460 C CA . PRO A 1 310 ? -9.960 -10.884 -28.533 1.00 48.53 310 PRO A CA 1
ATOM 2461 C C . PRO A 1 310 ? -8.682 -10.605 -27.726 1.00 48.53 310 PRO A C 1
ATOM 2463 O O . PRO A 1 310 ? -7.746 -11.396 -27.732 1.00 48.53 310 PRO A O 1
ATOM 2466 N N . ARG A 1 311 ? -8.647 -9.487 -26.989 1.00 61.12 311 ARG A N 1
ATOM 2467 C CA . ARG A 1 311 ? -7.511 -9.132 -26.120 1.00 61.12 311 ARG A CA 1
ATOM 2468 C C . ARG A 1 311 ? -7.632 -9.845 -24.780 1.00 61.12 311 ARG A C 1
ATOM 2470 O O . ARG A 1 311 ? -8.209 -9.311 -23.831 1.00 61.12 311 ARG A O 1
ATOM 2477 N N . ASN A 1 312 ? -7.093 -11.056 -24.723 1.00 66.50 312 ASN A N 1
ATOM 2478 C CA . ASN A 1 312 ? -7.190 -11.929 -23.556 1.00 66.50 312 ASN A CA 1
ATOM 2479 C C . ASN A 1 312 ? -6.064 -11.728 -22.530 1.00 66.50 312 ASN A C 1
ATOM 2481 O O . ASN A 1 312 ? -6.148 -12.302 -21.446 1.00 66.50 312 ASN A O 1
ATOM 2485 N N . GLY A 1 313 ? -5.060 -10.893 -22.814 1.00 82.50 313 GLY A N 1
ATOM 2486 C CA . GLY A 1 313 ? -3.896 -10.684 -21.944 1.00 82.50 313 GLY A CA 1
ATOM 2487 C C . GLY A 1 313 ? -4.087 -9.716 -20.771 1.00 82.50 313 GLY A C 1
ATOM 2488 O O . GLY A 1 313 ? -3.128 -9.429 -20.065 1.00 82.50 313 GLY A O 1
ATOM 2489 N N . ARG A 1 314 ? -5.286 -9.162 -20.550 1.00 89.19 314 ARG A N 1
ATOM 2490 C CA . ARG A 1 314 ? -5.536 -8.166 -19.491 1.00 89.19 314 ARG A CA 1
ATOM 2491 C C . ARG A 1 314 ? -6.634 -8.601 -18.536 1.00 89.19 314 ARG A C 1
ATOM 2493 O O . ARG A 1 314 ? -7.638 -9.174 -18.961 1.00 89.19 314 ARG A O 1
ATOM 2500 N N . ARG A 1 315 ? -6.445 -8.335 -17.245 1.00 90.88 315 ARG A N 1
ATOM 2501 C CA . ARG A 1 315 ? -7.445 -8.547 -16.192 1.00 90.88 315 ARG A CA 1
ATOM 2502 C C . ARG A 1 315 ? -7.479 -7.342 -15.263 1.00 90.88 315 ARG A C 1
ATOM 2504 O O . ARG A 1 315 ? -6.463 -6.694 -15.028 1.00 90.88 315 ARG A O 1
ATOM 2511 N N . CYS A 1 316 ? -8.653 -7.063 -14.717 1.00 92.31 316 CYS A N 1
ATOM 2512 C CA . CYS A 1 316 ? -8.837 -6.064 -13.679 1.00 92.31 316 CYS A CA 1
ATOM 2513 C C . CYS A 1 316 ? -9.698 -6.665 -12.572 1.00 92.31 316 CYS A C 1
ATOM 2515 O O . CYS A 1 316 ? -10.717 -7.304 -12.843 1.00 92.31 316 CYS A O 1
ATOM 2517 N N . PHE A 1 317 ? -9.279 -6.461 -11.332 1.00 93.00 317 PHE A N 1
ATOM 2518 C CA . PHE A 1 317 ? -9.997 -6.907 -10.150 1.00 93.00 317 PHE A CA 1
ATOM 2519 C C . PHE A 1 317 ? -10.237 -5.731 -9.217 1.00 93.00 317 PHE A C 1
ATOM 2521 O O . PHE A 1 317 ? -9.408 -4.827 -9.144 1.00 93.00 317 PHE A O 1
ATOM 2528 N N . ALA A 1 318 ? -11.346 -5.749 -8.488 1.00 93.06 318 ALA A N 1
ATOM 2529 C CA . ALA A 1 318 ? -11.663 -4.748 -7.484 1.00 93.06 318 ALA A CA 1
ATOM 2530 C C . ALA A 1 318 ? -12.133 -5.405 -6.184 1.00 93.06 318 ALA A C 1
ATOM 2532 O O . ALA A 1 318 ? -12.825 -6.421 -6.200 1.00 93.06 318 ALA A O 1
ATOM 2533 N N . PHE A 1 319 ? -11.742 -4.807 -5.062 1.00 92.38 319 PHE A N 1
ATOM 2534 C CA . PHE A 1 319 ? -12.169 -5.189 -3.724 1.00 92.38 319 PHE A CA 1
ATOM 2535 C C . PHE A 1 319 ? -13.299 -4.281 -3.257 1.00 92.38 319 PHE A C 1
ATOM 2537 O O . PHE A 1 319 ? -13.156 -3.055 -3.244 1.00 92.38 319 PHE A O 1
ATOM 2544 N N . PHE A 1 320 ? -14.392 -4.895 -2.822 1.00 92.19 320 PHE A N 1
ATOM 2545 C CA . PHE A 1 320 ? -15.577 -4.226 -2.302 1.00 92.19 320 PHE A CA 1
ATOM 2546 C C . PHE A 1 320 ? -15.803 -4.604 -0.848 1.00 92.19 320 PHE A C 1
ATOM 2548 O O . PHE A 1 320 ? -15.477 -5.710 -0.425 1.00 92.19 320 PHE A O 1
ATOM 2555 N N . HIS A 1 321 ? -16.398 -3.694 -0.085 1.00 91.69 321 HIS A N 1
ATOM 2556 C CA . HIS A 1 321 ? -16.805 -3.965 1.286 1.00 91.69 321 HIS A CA 1
ATOM 2557 C C . HIS A 1 321 ? -18.334 -3.877 1.389 1.00 91.69 321 HIS A C 1
ATOM 2559 O O . HIS A 1 321 ? -18.900 -2.909 0.881 1.00 91.69 321 HIS A O 1
ATOM 2565 N N . PRO A 1 322 ? -19.023 -4.807 2.076 1.00 90.00 322 PRO A N 1
ATOM 2566 C CA . PRO A 1 322 ? -20.484 -4.826 2.172 1.00 90.00 322 PRO A CA 1
ATOM 2567 C C . PRO A 1 322 ? -21.104 -3.511 2.662 1.00 90.00 322 PRO A C 1
ATOM 2569 O O . PRO A 1 322 ? -22.163 -3.115 2.192 1.00 90.00 322 PRO A O 1
ATOM 2572 N N . SER A 1 323 ? -20.431 -2.805 3.576 1.00 88.50 323 SER A N 1
ATOM 2573 C CA . SER A 1 323 ? -20.890 -1.502 4.093 1.00 88.50 323 SER A CA 1
ATOM 2574 C C . SER A 1 323 ? -20.629 -0.310 3.160 1.00 88.50 323 SER A C 1
ATOM 2576 O O . SER A 1 323 ? -21.045 0.802 3.482 1.00 88.50 323 SER A O 1
ATOM 2578 N N . ILE A 1 324 ? -19.903 -0.507 2.053 1.00 89.94 324 ILE A N 1
ATOM 2579 C CA . ILE A 1 324 ? -19.700 0.482 0.983 1.00 89.94 324 ILE A CA 1
ATOM 2580 C C . ILE A 1 324 ? -19.730 -0.246 -0.382 1.00 89.94 324 ILE A C 1
ATOM 2582 O O . ILE A 1 324 ? -18.702 -0.346 -1.054 1.00 89.94 324 ILE A O 1
ATOM 2586 N N . PRO A 1 325 ? -20.888 -0.796 -0.789 1.00 86.12 325 PRO A N 1
ATOM 2587 C CA . PRO A 1 325 ? -20.968 -1.728 -1.916 1.00 86.12 325 PRO A CA 1
ATOM 2588 C C . PRO A 1 325 ? -20.686 -1.065 -3.271 1.00 86.12 325 PRO A C 1
ATOM 2590 O O . PRO A 1 325 ? -20.139 -1.703 -4.163 1.00 86.12 325 PRO A O 1
ATOM 2593 N N . ASP A 1 326 ? -21.003 0.223 -3.417 1.00 86.56 326 ASP A N 1
ATOM 2594 C CA . ASP A 1 326 ? -20.865 0.938 -4.691 1.00 86.56 326 ASP A CA 1
ATOM 2595 C C . ASP A 1 326 ? -19.463 1.530 -4.918 1.00 86.56 326 ASP A C 1
ATOM 2597 O O . ASP A 1 326 ? -19.207 2.127 -5.969 1.00 86.56 326 ASP A O 1
ATOM 2601 N N . GLU A 1 327 ? -18.556 1.436 -3.940 1.00 89.25 327 GLU A N 1
ATOM 2602 C CA . GLU A 1 327 ? -17.201 1.989 -4.034 1.00 89.25 327 GLU A CA 1
ATOM 2603 C C . GLU A 1 327 ? -16.154 0.869 -4.084 1.00 89.25 327 GLU A C 1
ATOM 2605 O O . GLU A 1 327 ? -15.982 0.153 -3.093 1.00 89.25 327 GLU A O 1
ATOM 2610 N N . PRO A 1 328 ? -15.385 0.741 -5.181 1.00 92.06 328 PRO A N 1
ATOM 2611 C CA . PRO A 1 328 ? -14.227 -0.144 -5.181 1.00 92.06 328 PRO A CA 1
ATOM 2612 C C . PRO A 1 328 ? -13.176 0.450 -4.244 1.00 92.06 328 PRO A C 1
ATOM 2614 O O . PRO A 1 328 ? -12.756 1.582 -4.453 1.00 92.06 328 PRO A O 1
ATOM 2617 N N . LEU A 1 329 ? -12.736 -0.264 -3.211 1.00 91.00 329 LEU A N 1
ATOM 2618 C CA . LEU A 1 329 ? -11.754 0.254 -2.245 1.00 91.00 329 LEU A CA 1
ATOM 2619 C C . LEU A 1 329 ? -10.330 0.209 -2.794 1.00 91.00 329 LEU A C 1
ATOM 2621 O O . LEU A 1 329 ? -9.547 1.150 -2.625 1.00 91.00 329 LEU A O 1
ATOM 2625 N N . VAL A 1 330 ? -10.017 -0.901 -3.454 1.00 90.31 330 VAL A N 1
ATOM 2626 C CA . VAL A 1 330 ? -8.755 -1.157 -4.141 1.00 90.31 330 VAL A CA 1
ATOM 2627 C C . VAL A 1 330 ? -9.094 -1.816 -5.460 1.00 90.31 330 VAL A C 1
ATOM 2629 O O . VAL A 1 330 ? -9.920 -2.724 -5.489 1.00 90.31 330 VAL A O 1
ATOM 2632 N N . PHE A 1 331 ? -8.452 -1.393 -6.539 1.00 91.19 331 PHE A N 1
ATOM 2633 C CA . PHE A 1 331 ? -8.480 -2.143 -7.786 1.00 91.19 331 PHE A CA 1
ATOM 2634 C C . PHE A 1 331 ? -7.071 -2.409 -8.292 1.00 91.19 331 PHE A C 1
ATOM 2636 O O . PHE A 1 331 ? -6.129 -1.663 -8.012 1.00 91.19 331 PHE A O 1
ATOM 2643 N N . VAL A 1 332 ? -6.950 -3.518 -9.009 1.00 92.75 332 VAL A N 1
ATOM 2644 C CA . VAL A 1 332 ? -5.694 -4.124 -9.416 1.00 92.75 332 VAL A CA 1
ATOM 2645 C C . VAL A 1 332 ? -5.782 -4.462 -10.895 1.00 92.75 332 VAL A C 1
ATOM 2647 O O . VAL A 1 332 ? -6.629 -5.255 -11.307 1.00 92.75 332 VAL A O 1
ATOM 2650 N N . HIS A 1 333 ? -4.903 -3.865 -11.690 1.00 92.81 333 HIS A N 1
ATOM 2651 C CA . HIS A 1 333 ? -4.728 -4.217 -13.089 1.00 92.81 333 HIS A CA 1
ATOM 2652 C C . HIS A 1 333 ? -3.592 -5.225 -13.254 1.00 92.81 333 HIS A C 1
ATOM 2654 O O . HIS A 1 333 ? -2.492 -5.043 -12.723 1.00 92.81 333 HIS A O 1
ATOM 2660 N N . VAL A 1 334 ? -3.865 -6.267 -14.036 1.00 94.31 334 VAL A N 1
ATOM 2661 C CA . VAL A 1 334 ? -2.965 -7.393 -14.272 1.00 94.31 334 VAL A CA 1
ATOM 2662 C C . VAL A 1 334 ? -2.773 -7.606 -15.770 1.00 94.31 334 VAL A C 1
ATOM 2664 O O . VAL A 1 334 ? -3.728 -7.548 -16.552 1.00 94.31 334 VAL A O 1
ATOM 2667 N N . ALA A 1 335 ? -1.530 -7.846 -16.168 1.00 93.69 335 ALA A N 1
ATOM 2668 C CA . ALA A 1 335 ? -1.150 -8.290 -17.500 1.00 93.69 335 ALA A CA 1
ATOM 2669 C C . ALA A 1 335 ? -0.715 -9.759 -17.451 1.00 93.69 335 ALA A C 1
ATOM 2671 O O . ALA A 1 335 ? 0.064 -10.138 -16.585 1.00 93.69 335 ALA A O 1
ATOM 2672 N N . LEU A 1 336 ? -1.230 -10.578 -18.360 1.00 93.06 336 LEU A N 1
ATOM 2673 C CA . LEU A 1 336 ? -0.783 -11.951 -18.568 1.00 93.06 336 LEU A CA 1
ATOM 2674 C C . LEU A 1 336 ? 0.329 -11.926 -19.618 1.00 93.06 336 LEU A C 1
ATOM 2676 O O . LEU A 1 336 ? 0.115 -11.392 -20.707 1.00 93.06 336 LEU A O 1
ATOM 2680 N N . MET A 1 337 ? 1.499 -12.451 -19.265 1.00 92.25 337 MET A N 1
ATOM 2681 C CA . MET A 1 337 ? 2.730 -12.381 -20.057 1.00 92.25 337 MET A CA 1
ATOM 2682 C C . MET A 1 337 ? 3.474 -13.720 -20.009 1.00 92.25 337 MET A C 1
ATOM 2684 O O . MET A 1 337 ? 3.181 -14.582 -19.181 1.00 92.25 337 MET A O 1
ATOM 2688 N N . GLN A 1 338 ? 4.426 -13.919 -20.907 1.00 90.75 338 GLN A N 1
ATOM 2689 C CA . GLN A 1 338 ? 5.335 -15.061 -20.924 1.00 90.75 338 GLN A CA 1
ATOM 2690 C C . GLN A 1 338 ? 6.404 -14.946 -19.841 1.00 90.75 338 GLN A C 1
ATOM 2692 O O . GLN A 1 338 ? 6.761 -15.941 -19.214 1.00 90.75 338 GLN A O 1
ATOM 2697 N N . GLU A 1 339 ? 6.876 -13.727 -19.589 1.00 92.56 339 GLU A N 1
ATOM 2698 C CA . GLU A 1 339 ? 7.982 -13.442 -18.678 1.00 92.56 339 GLU A CA 1
ATOM 2699 C C . GLU A 1 339 ? 7.675 -12.238 -17.775 1.00 92.56 339 GLU A C 1
ATOM 2701 O O . GLU A 1 339 ? 6.662 -11.548 -17.923 1.00 92.56 339 GLU A O 1
ATOM 2706 N N . ILE A 1 340 ? 8.552 -11.984 -16.798 1.00 94.31 340 ILE A N 1
ATOM 2707 C CA . ILE A 1 340 ? 8.427 -10.826 -15.908 1.00 94.31 340 ILE A CA 1
ATOM 2708 C C . ILE A 1 340 ? 8.682 -9.538 -16.695 1.00 94.31 340 ILE A C 1
ATOM 2710 O O . ILE A 1 340 ? 9.789 -9.301 -17.186 1.00 94.31 340 ILE A O 1
ATOM 2714 N N . ALA A 1 341 ? 7.680 -8.659 -16.730 1.00 94.88 341 ALA A N 1
ATOM 2715 C CA . ALA A 1 341 ? 7.765 -7.381 -17.424 1.00 94.88 341 ALA A CA 1
ATOM 2716 C C . ALA A 1 341 ? 8.928 -6.504 -16.944 1.00 94.88 341 ALA A C 1
ATOM 2718 O O . ALA A 1 341 ? 9.122 -6.299 -15.743 1.00 94.88 341 ALA A O 1
ATOM 2719 N N . SER A 1 342 ? 9.636 -5.911 -17.901 1.00 93.81 342 SER A N 1
ATOM 2720 C CA . SER A 1 342 ? 10.696 -4.925 -17.672 1.00 93.81 342 SER A CA 1
ATOM 2721 C C . SER A 1 342 ? 10.237 -3.473 -17.845 1.00 93.81 342 SER A C 1
ATOM 2723 O O . SER A 1 342 ? 10.868 -2.576 -17.299 1.00 93.81 342 SER A O 1
ATOM 2725 N N . SER A 1 343 ? 9.152 -3.201 -18.580 1.00 94.62 343 SER A N 1
ATOM 2726 C CA . SER A 1 343 ? 8.700 -1.834 -18.859 1.00 94.62 343 SER A CA 1
ATOM 2727 C C . SER A 1 343 ? 7.198 -1.748 -19.117 1.00 94.62 343 SER A C 1
ATOM 2729 O O . SER A 1 343 ? 6.520 -2.740 -19.390 1.00 94.62 343 SER A O 1
ATOM 2731 N N . MET A 1 344 ? 6.652 -0.532 -19.060 1.00 89.06 344 MET A N 1
ATOM 2732 C CA . MET A 1 344 ? 5.250 -0.312 -19.422 1.00 89.06 344 MET A CA 1
ATOM 2733 C C . MET A 1 344 ? 4.991 -0.519 -20.920 1.00 89.06 344 MET A C 1
ATOM 2735 O O . MET A 1 344 ? 3.875 -0.890 -21.302 1.00 89.06 344 MET A O 1
ATOM 2739 N N . GLN A 1 345 ? 6.003 -0.306 -21.770 1.00 88.25 345 GLN A N 1
ATOM 2740 C CA . GLN A 1 345 ? 5.923 -0.592 -23.201 1.00 88.25 345 GLN A CA 1
ATOM 2741 C C . GLN A 1 345 ? 5.812 -2.097 -23.463 1.00 88.25 345 GLN A C 1
ATOM 2743 O O . GLN A 1 345 ? 4.904 -2.491 -24.193 1.00 88.25 345 GLN A O 1
ATOM 2748 N N . SER A 1 346 ? 6.636 -2.933 -22.816 1.00 89.94 346 SER A N 1
ATOM 2749 C CA . SER A 1 346 ? 6.602 -4.386 -23.043 1.00 89.94 346 SER A CA 1
ATOM 2750 C C . SER A 1 346 ? 5.262 -4.994 -22.639 1.00 89.94 346 SER A C 1
ATOM 2752 O O . SER A 1 346 ? 4.669 -5.761 -23.395 1.00 89.94 346 SER A O 1
ATOM 2754 N N . ILE A 1 347 ? 4.695 -4.538 -21.518 1.00 88.38 347 ILE A N 1
ATOM 2755 C CA . ILE A 1 347 ? 3.342 -4.918 -21.103 1.00 88.38 347 ILE A CA 1
ATOM 2756 C C . ILE A 1 347 ? 2.321 -4.561 -22.195 1.00 88.38 347 ILE A C 1
ATOM 2758 O O . ILE A 1 347 ? 1.424 -5.350 -22.499 1.00 88.38 347 ILE A O 1
ATOM 2762 N N . ARG A 1 348 ? 2.394 -3.359 -22.779 1.00 85.12 348 ARG A N 1
ATOM 2763 C CA . ARG A 1 348 ? 1.469 -2.952 -23.847 1.00 85.12 348 ARG A CA 1
ATOM 2764 C C . ARG A 1 348 ? 1.622 -3.835 -25.085 1.00 85.12 348 ARG A C 1
ATOM 2766 O O . ARG A 1 348 ? 0.614 -4.348 -25.551 1.00 85.12 348 ARG A O 1
ATOM 2773 N N . GLU A 1 349 ? 2.837 -4.005 -25.583 1.00 84.06 349 GLU A N 1
ATOM 2774 C CA . GLU A 1 349 ? 3.119 -4.708 -26.838 1.00 84.06 349 GLU A CA 1
ATOM 2775 C C . GLU A 1 349 ? 2.756 -6.193 -26.758 1.00 84.06 349 GLU A C 1
ATOM 2777 O O . GLU A 1 349 ? 2.005 -6.689 -27.598 1.00 84.06 349 GLU A O 1
ATOM 2782 N N . GLU A 1 350 ? 3.191 -6.882 -25.704 1.00 83.44 350 GLU A N 1
ATOM 2783 C CA . GLU A 1 350 ? 2.985 -8.324 -25.571 1.00 83.44 350 GLU A CA 1
ATOM 2784 C C . GLU A 1 350 ? 1.506 -8.673 -25.367 1.00 83.44 350 GLU A C 1
ATOM 2786 O O . GLU A 1 350 ? 0.960 -9.548 -26.035 1.00 83.44 350 GLU A O 1
ATOM 2791 N N . THR A 1 351 ? 0.799 -7.930 -24.511 1.00 81.88 351 THR A N 1
ATOM 2792 C CA . THR A 1 351 ? -0.633 -8.195 -24.274 1.00 81.88 351 THR A CA 1
ATOM 2793 C C . THR A 1 351 ? -1.528 -7.860 -25.469 1.00 81.88 351 THR A C 1
ATOM 2795 O O . THR A 1 351 ? -2.662 -8.339 -25.526 1.00 81.88 351 THR A O 1
ATOM 2798 N N . GLU A 1 352 ? -1.055 -7.029 -26.404 1.00 77.56 352 GLU A N 1
ATOM 2799 C CA . GLU A 1 352 ? -1.741 -6.756 -27.672 1.00 77.56 352 GLU A CA 1
ATOM 2800 C C . GLU A 1 352 ? -1.510 -7.860 -28.710 1.00 77.56 352 GLU A C 1
ATOM 2802 O O . GLU A 1 352 ? -2.383 -8.079 -29.550 1.00 77.56 352 GLU A O 1
ATOM 2807 N N . GLN A 1 353 ? -0.375 -8.557 -28.633 1.00 75.81 353 GLN A N 1
ATOM 2808 C CA . GLN A 1 353 ? -0.007 -9.666 -29.519 1.00 75.81 353 GLN A CA 1
ATOM 2809 C C . GLN A 1 353 ? -0.464 -11.035 -28.994 1.00 75.81 353 GLN A C 1
ATOM 2811 O O . GLN A 1 353 ? -0.543 -11.990 -29.765 1.00 75.81 353 GLN A O 1
ATOM 2816 N N . LEU A 1 354 ? -0.794 -11.137 -27.703 1.00 73.62 354 LEU A N 1
ATOM 2817 C CA . LEU A 1 354 ? -1.215 -12.381 -27.066 1.00 73.62 354 LEU A CA 1
ATOM 2818 C C . LEU A 1 354 ? -2.558 -12.879 -27.630 1.00 73.62 354 LEU A C 1
ATOM 2820 O O . LEU A 1 354 ? -3.621 -12.328 -27.325 1.00 73.62 354 LEU A O 1
ATOM 2824 N N . ALA A 1 355 ? -2.506 -13.950 -28.424 1.00 68.88 355 ALA A N 1
ATOM 2825 C CA . ALA A 1 355 ? -3.683 -14.557 -29.044 1.00 68.88 355 ALA A CA 1
ATOM 2826 C C . ALA A 1 355 ? -4.538 -15.331 -28.024 1.00 68.88 355 ALA A C 1
ATOM 2828 O O . ALA A 1 355 ? -5.763 -15.185 -27.984 1.00 68.88 355 ALA A O 1
ATOM 2829 N N . GLU A 1 356 ? -3.891 -16.112 -27.155 1.00 74.38 356 GLU A N 1
ATOM 2830 C CA . GLU A 1 356 ? -4.556 -16.935 -26.145 1.00 74.38 356 GLU A CA 1
ATOM 2831 C C . GLU A 1 356 ? -3.943 -16.741 -24.757 1.00 74.38 356 GLU A C 1
ATOM 2833 O O . GLU A 1 356 ? -2.730 -16.649 -24.597 1.00 74.38 356 GLU A O 1
ATOM 2838 N N . ALA A 1 357 ? -4.786 -16.733 -23.721 1.00 78.50 357 ALA A N 1
ATOM 2839 C CA . ALA A 1 357 ? -4.319 -16.632 -22.335 1.00 78.50 357 ALA A CA 1
ATOM 2840 C C . ALA A 1 357 ? -3.554 -17.887 -21.861 1.00 78.50 357 ALA A C 1
ATOM 2842 O O . ALA A 1 357 ? -2.748 -17.795 -20.938 1.00 78.50 357 ALA A O 1
ATOM 2843 N N . SER A 1 358 ? -3.772 -19.034 -22.514 1.00 79.38 358 SER A N 1
ATOM 2844 C CA . SER A 1 358 ? -3.046 -20.299 -22.305 1.00 79.38 358 SER A CA 1
ATOM 2845 C C . SER A 1 358 ? -1.538 -20.161 -22.526 1.00 79.38 358 SER A C 1
ATOM 2847 O O . SER A 1 358 ? -0.756 -20.899 -21.939 1.00 79.38 358 SER A O 1
ATOM 2849 N N . GLN A 1 359 ? -1.123 -19.201 -23.354 1.00 84.44 359 GLN A N 1
ATOM 2850 C CA . GLN A 1 359 ? 0.282 -18.972 -23.658 1.00 84.44 359 GLN A CA 1
ATOM 2851 C C . GLN A 1 359 ? 1.014 -18.293 -22.500 1.00 84.44 359 GLN A C 1
ATOM 2853 O O . GLN A 1 359 ? 2.207 -18.502 -22.363 1.00 84.44 359 GLN A O 1
ATOM 2858 N N . ALA A 1 360 ? 0.334 -17.509 -21.662 1.00 89.00 360 ALA A N 1
ATOM 2859 C CA . ALA A 1 360 ? 0.984 -16.755 -20.594 1.00 89.00 360 ALA A CA 1
ATOM 2860 C C . ALA A 1 360 ? 1.484 -17.659 -19.457 1.00 89.00 360 ALA A C 1
ATOM 2862 O O . ALA A 1 360 ? 0.752 -18.522 -18.985 1.00 89.00 360 ALA A O 1
ATOM 2863 N N . LYS A 1 361 ? 2.695 -17.402 -18.953 1.00 92.69 361 LYS A N 1
ATOM 2864 C CA . LYS A 1 361 ? 3.295 -18.104 -17.800 1.00 92.69 361 LYS A CA 1
ATOM 2865 C C . LYS A 1 361 ? 3.380 -17.228 -16.547 1.00 92.69 361 LYS A C 1
ATOM 2867 O O . LYS A 1 361 ? 3.513 -17.753 -15.439 1.00 92.69 361 LYS A O 1
ATOM 2872 N N . ALA A 1 362 ? 3.290 -15.911 -16.718 1.00 94.25 362 ALA A N 1
ATOM 2873 C CA . ALA A 1 362 ? 3.439 -14.908 -15.679 1.00 94.25 362 ALA A CA 1
ATOM 2874 C C . ALA A 1 362 ? 2.226 -13.965 -15.603 1.00 94.25 362 ALA A C 1
ATOM 2876 O O . ALA A 1 362 ? 1.643 -13.572 -16.616 1.00 94.25 362 ALA A O 1
ATOM 2877 N N . ALA A 1 363 ? 1.866 -13.561 -14.386 1.00 95.69 363 ALA A N 1
ATOM 2878 C CA . ALA A 1 363 ? 0.880 -12.524 -14.110 1.00 95.69 363 ALA A CA 1
ATOM 2879 C C . ALA A 1 363 ? 1.560 -11.294 -13.498 1.00 95.69 363 ALA A C 1
ATOM 2881 O O . ALA A 1 363 ? 2.141 -11.366 -12.413 1.00 95.69 363 ALA A O 1
ATOM 2882 N N . ILE A 1 364 ? 1.462 -10.163 -14.199 1.00 96.19 364 ILE A N 1
ATOM 2883 C CA . ILE A 1 364 ? 2.135 -8.911 -13.864 1.00 96.19 364 ILE A CA 1
ATOM 2884 C C . ILE A 1 364 ? 1.146 -7.879 -13.325 1.00 96.19 364 ILE A C 1
ATOM 2886 O O . ILE A 1 364 ? 0.329 -7.328 -14.067 1.00 96.19 364 ILE A O 1
ATOM 2890 N N . PHE A 1 365 ? 1.241 -7.579 -12.033 1.00 95.25 365 PHE A N 1
ATOM 2891 C CA . PHE A 1 365 ? 0.483 -6.529 -11.352 1.00 95.25 365 PHE A CA 1
ATOM 2892 C C . PHE A 1 365 ? 1.121 -5.160 -11.620 1.00 95.25 365 PHE A C 1
ATOM 2894 O O . PHE A 1 365 ? 2.085 -4.775 -10.961 1.00 95.25 365 PHE A O 1
ATOM 2901 N N . TYR A 1 366 ? 0.603 -4.414 -12.594 1.00 93.12 366 TYR A N 1
ATOM 2902 C CA . TYR A 1 366 ? 1.231 -3.164 -13.052 1.00 93.12 366 TYR A CA 1
ATOM 2903 C C . TYR A 1 366 ? 0.526 -1.892 -12.555 1.00 93.12 366 TYR A C 1
ATOM 2905 O O . TYR A 1 366 ? 1.039 -0.788 -12.704 1.00 93.12 366 TYR A O 1
ATOM 2913 N N . SER A 1 367 ? -0.670 -2.010 -11.974 1.00 91.25 367 SER A N 1
ATOM 2914 C CA . SER A 1 367 ? -1.308 -0.899 -11.258 1.00 91.25 367 SER A CA 1
ATOM 2915 C C . SER A 1 367 ? -2.150 -1.426 -10.106 1.00 91.25 367 SER A C 1
ATOM 2917 O O . SER A 1 367 ? -3.030 -2.262 -10.304 1.00 91.25 367 SER A O 1
ATOM 2919 N N . ILE A 1 368 ? -1.882 -0.914 -8.906 1.00 89.75 368 ILE A N 1
ATOM 2920 C CA . ILE A 1 368 ? -2.677 -1.135 -7.698 1.00 89.75 368 ILE A CA 1
ATOM 2921 C C . ILE A 1 368 ? -3.051 0.248 -7.176 1.00 89.75 368 ILE A C 1
ATOM 2923 O O . ILE A 1 368 ? -2.182 1.033 -6.797 1.00 89.75 368 ILE A O 1
ATOM 2927 N N . SER A 1 369 ? -4.342 0.559 -7.177 1.00 87.75 369 SER A N 1
ATOM 2928 C CA . SER A 1 369 ? -4.839 1.878 -6.790 1.00 87.75 369 SER A CA 1
ATOM 2929 C C . SER A 1 369 ? -5.838 1.754 -5.648 1.00 87.75 369 SER A C 1
ATOM 2931 O O . SER A 1 369 ? -6.839 1.047 -5.757 1.00 87.75 369 SER A O 1
ATOM 2933 N N . SER A 1 370 ? -5.575 2.472 -4.554 1.00 87.50 370 SER A N 1
ATOM 2934 C CA . SER A 1 370 ? -6.555 2.690 -3.488 1.00 87.50 370 SER A CA 1
ATOM 2935 C C . SER A 1 370 ? -7.371 3.940 -3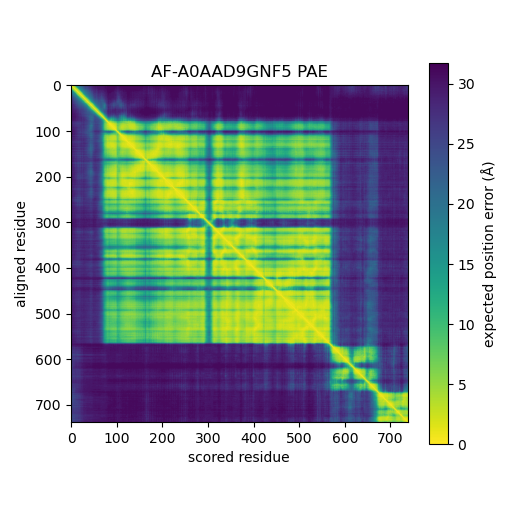.800 1.00 87.50 370 SER A C 1
ATOM 2937 O O . SER A 1 370 ? -6.816 5.015 -4.036 1.00 87.50 370 SER A O 1
ATOM 2939 N N . THR A 1 371 ? -8.693 3.808 -3.803 1.00 86.94 371 THR A N 1
ATOM 2940 C CA . THR A 1 371 ? -9.604 4.892 -4.206 1.00 86.94 371 THR A CA 1
ATOM 2941 C C . THR A 1 371 ? -9.888 5.857 -3.059 1.00 86.94 371 THR A C 1
ATOM 2943 O O . THR A 1 371 ? -10.004 7.071 -3.252 1.00 86.94 371 THR A O 1
ATOM 2946 N N . GLN A 1 372 ? -9.952 5.327 -1.836 1.00 89.00 372 GLN A N 1
ATOM 2947 C CA . GLN A 1 372 ? -10.369 6.064 -0.654 1.00 89.00 372 GLN A CA 1
ATOM 2948 C C . GLN A 1 372 ? -9.161 6.585 0.122 1.00 89.00 372 GLN A C 1
ATOM 2950 O O . GLN A 1 372 ? -8.549 5.880 0.923 1.00 89.00 372 GLN A O 1
ATOM 2955 N N . LYS A 1 373 ? -8.865 7.882 -0.021 1.00 89.56 373 LYS A N 1
ATOM 2956 C CA . LYS A 1 373 ? -7.794 8.558 0.745 1.00 89.56 373 LYS A CA 1
ATOM 2957 C C . LYS A 1 373 ? -7.969 8.427 2.260 1.00 89.56 373 LYS A C 1
ATOM 2959 O O . LYS A 1 373 ? -6.985 8.399 2.994 1.00 89.56 373 LYS A O 1
ATOM 2964 N N . GLY A 1 374 ? -9.214 8.321 2.720 1.00 91.25 374 GLY A N 1
ATOM 2965 C CA . GLY A 1 374 ? -9.561 8.100 4.120 1.00 91.25 374 GLY A CA 1
ATOM 2966 C C . GLY A 1 374 ? -9.166 6.731 4.664 1.00 91.25 374 GLY A C 1
ATOM 2967 O O . GLY A 1 374 ? -9.100 6.571 5.874 1.00 91.25 374 GLY A O 1
ATOM 2968 N N . LEU A 1 375 ? -8.849 5.762 3.803 1.00 90.62 375 LEU A N 1
ATOM 2969 C CA . LEU A 1 375 ? -8.290 4.463 4.184 1.00 90.62 375 LEU A CA 1
ATOM 2970 C C . LEU A 1 375 ? -6.757 4.447 4.105 1.00 90.62 375 LEU A C 1
ATOM 2972 O O . LEU A 1 375 ? -6.136 3.424 4.362 1.00 90.62 375 LEU A O 1
ATOM 2976 N N . SER A 1 376 ? -6.109 5.586 3.832 1.00 87.38 376 SER A N 1
ATOM 2977 C CA . SER A 1 376 ? -4.646 5.674 3.797 1.00 87.38 376 SER A CA 1
ATOM 2978 C C . SER A 1 376 ? -4.028 5.141 5.095 1.00 87.38 376 SER A C 1
ATOM 2980 O O . SER A 1 376 ? -4.301 5.640 6.194 1.00 87.38 376 SER A O 1
ATOM 2982 N N . GLY A 1 377 ? -3.168 4.132 4.959 1.00 81.31 377 GLY A N 1
ATOM 2983 C CA . GLY A 1 377 ? -2.471 3.479 6.065 1.00 81.31 377 GLY A CA 1
ATOM 2984 C C . GLY A 1 377 ? -3.340 2.579 6.948 1.00 81.31 377 GLY A C 1
ATOM 2985 O O . GLY A 1 377 ? -2.812 2.088 7.946 1.00 81.31 377 GLY A O 1
ATOM 2986 N N . VAL A 1 378 ? -4.627 2.394 6.630 1.00 85.06 378 VAL A N 1
ATOM 2987 C CA . VAL A 1 378 ? -5.426 1.280 7.158 1.00 85.06 378 VAL A CA 1
ATOM 2988 C C . VAL A 1 378 ? -4.964 0.036 6.425 1.00 85.06 378 VAL A C 1
ATOM 2990 O O . VAL A 1 378 ? -4.883 0.031 5.197 1.00 85.06 378 VAL A O 1
ATOM 2993 N N . ASP A 1 379 ? -4.604 -0.981 7.192 1.00 76.19 379 ASP A N 1
ATOM 2994 C CA . ASP A 1 379 ? -4.228 -2.256 6.618 1.00 76.19 379 ASP A CA 1
ATOM 2995 C C . ASP A 1 379 ? -5.502 -2.960 6.151 1.00 76.19 379 ASP A C 1
ATOM 2997 O O . ASP A 1 379 ? -6.289 -3.436 6.963 1.00 76.19 379 ASP A O 1
ATOM 3001 N N . LEU A 1 380 ? -5.723 -2.964 4.837 1.00 72.44 380 LEU A N 1
ATOM 3002 C CA . LEU A 1 380 ? -6.771 -3.762 4.193 1.00 72.44 380 LEU A CA 1
ATOM 3003 C C . LEU A 1 380 ? -6.366 -5.244 4.103 1.00 72.44 380 LEU A C 1
ATOM 3005 O O . LEU A 1 380 ? -7.112 -6.054 3.561 1.00 72.44 380 LEU A O 1
ATOM 3009 N N . GLY A 1 381 ? -5.187 -5.559 4.653 1.00 62.12 381 GLY A N 1
ATOM 3010 C CA . GLY A 1 381 ? -4.588 -6.855 4.891 1.00 62.12 381 GLY A CA 1
ATOM 3011 C C . GLY A 1 381 ? -3.450 -7.204 3.948 1.00 62.12 381 GLY A C 1
ATOM 3012 O O . GLY A 1 381 ? -3.424 -6.810 2.783 1.00 62.12 381 GLY A O 1
ATOM 3013 N N . ASN A 1 382 ? -2.545 -8.036 4.464 1.00 69.00 382 ASN A N 1
ATOM 3014 C CA . ASN A 1 382 ? -1.303 -8.460 3.811 1.00 69.00 382 ASN A CA 1
ATOM 3015 C C . ASN A 1 382 ? -1.505 -9.479 2.666 1.00 69.00 382 ASN A C 1
ATOM 3017 O O . ASN A 1 382 ? -0.536 -10.044 2.168 1.00 69.00 382 ASN A O 1
ATOM 3021 N N . PHE A 1 383 ? -2.752 -9.745 2.260 1.00 71.06 383 PHE A N 1
ATOM 3022 C CA . PHE A 1 383 ? -3.095 -10.827 1.331 1.00 71.06 383 PHE A CA 1
ATOM 3023 C C . PHE A 1 383 ? -3.942 -10.380 0.140 1.00 71.06 383 PHE A C 1
ATOM 3025 O O . PHE A 1 383 ? -4.407 -11.228 -0.617 1.00 71.06 383 PHE A O 1
ATOM 3032 N N . LEU A 1 384 ? -4.119 -9.072 -0.088 1.00 82.44 384 LEU A N 1
ATOM 3033 C CA . LEU A 1 384 ? -4.878 -8.586 -1.251 1.00 82.44 384 LEU A CA 1
ATOM 3034 C C . LEU A 1 384 ? -4.326 -9.167 -2.559 1.00 82.44 384 LEU A C 1
ATOM 3036 O O . LEU A 1 384 ? -5.074 -9.675 -3.390 1.00 82.44 384 LEU A O 1
ATOM 3040 N N . ILE A 1 385 ? -3.001 -9.146 -2.721 1.00 86.88 385 ILE A N 1
ATOM 3041 C CA . ILE A 1 385 ? -2.353 -9.689 -3.920 1.00 86.88 385 ILE A CA 1
ATOM 3042 C C . ILE A 1 385 ? -2.455 -11.216 -3.960 1.00 86.88 385 ILE A C 1
ATOM 3044 O O . ILE A 1 385 ? -2.694 -11.770 -5.030 1.00 86.88 385 ILE A O 1
ATOM 3048 N N . LYS A 1 386 ? -2.375 -11.890 -2.804 1.00 87.88 386 LYS A N 1
ATOM 3049 C CA . LYS A 1 386 ? -2.558 -13.346 -2.690 1.00 87.88 386 LYS A CA 1
ATOM 3050 C C . LYS A 1 386 ? -3.954 -13.772 -3.154 1.00 87.88 386 LYS A C 1
ATOM 3052 O O . LYS A 1 386 ? -4.064 -14.739 -3.897 1.00 87.88 386 LYS A O 1
ATOM 3057 N N . GLU A 1 387 ? -5.008 -13.041 -2.791 1.00 89.38 387 GLU A N 1
ATOM 3058 C CA . GLU A 1 387 ? -6.379 -13.344 -3.229 1.00 89.38 387 GLU A CA 1
ATOM 3059 C C . GLU A 1 387 ? -6.565 -13.144 -4.739 1.00 89.38 387 GLU A C 1
ATOM 3061 O O . GLU A 1 387 ? -7.162 -13.991 -5.406 1.00 89.38 387 GLU A O 1
ATOM 3066 N N . VAL A 1 388 ? -5.985 -12.084 -5.316 1.00 92.25 388 VAL A N 1
ATOM 3067 C CA . VAL A 1 388 ? -5.996 -11.902 -6.778 1.00 92.25 388 VAL A CA 1
ATOM 3068 C C . VAL A 1 388 ? -5.187 -13.002 -7.475 1.00 92.25 388 VAL A C 1
ATOM 3070 O O . VAL A 1 388 ? -5.640 -13.550 -8.478 1.00 92.25 388 VAL A O 1
ATOM 3073 N N . ALA A 1 389 ? -4.016 -13.364 -6.945 1.00 92.38 389 ALA A N 1
ATOM 3074 C CA . ALA A 1 389 ? -3.178 -14.430 -7.487 1.00 92.38 389 ALA A CA 1
ATOM 3075 C C . ALA A 1 389 ? -3.873 -15.798 -7.428 1.00 92.38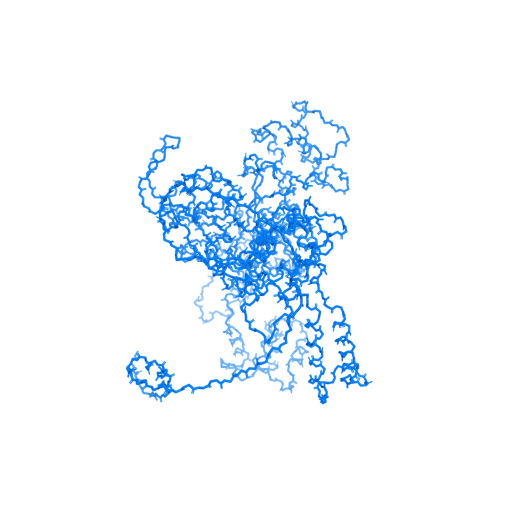 389 ALA A C 1
ATOM 3077 O O . ALA A 1 389 ? -3.847 -16.532 -8.412 1.00 92.38 389 ALA A O 1
ATOM 3078 N N . LYS A 1 390 ? -4.572 -16.118 -6.330 1.00 90.56 390 LYS A N 1
ATOM 3079 C CA . LYS A 1 390 ? -5.421 -17.317 -6.226 1.00 90.56 390 LYS A CA 1
ATOM 3080 C C . LYS A 1 390 ? -6.531 -17.307 -7.272 1.00 90.56 390 LYS A C 1
ATOM 3082 O O . LYS A 1 390 ? -6.697 -18.298 -7.972 1.00 90.56 390 LYS A O 1
ATOM 3087 N N . ALA A 1 391 ? -7.258 -16.197 -7.421 1.00 92.25 391 ALA A N 1
ATOM 3088 C CA . ALA A 1 391 ? -8.311 -16.080 -8.431 1.00 92.25 391 ALA A CA 1
ATOM 3089 C C . ALA A 1 391 ? -7.766 -16.283 -9.856 1.00 92.25 391 ALA A C 1
ATOM 3091 O O . ALA A 1 391 ? -8.385 -16.972 -10.665 1.00 92.25 391 ALA A O 1
ATOM 3092 N N . LEU A 1 392 ? -6.580 -15.738 -10.142 1.00 92.56 392 LEU A N 1
ATOM 3093 C CA . LEU A 1 392 ? -5.878 -15.947 -11.407 1.00 92.56 392 LEU A CA 1
ATOM 3094 C C . LEU A 1 392 ? -5.427 -17.392 -11.596 1.00 92.56 392 LEU A C 1
ATOM 3096 O O . LEU A 1 392 ? -5.587 -17.905 -12.693 1.00 92.56 392 LEU A O 1
ATOM 3100 N N . LYS A 1 393 ? -4.911 -18.055 -10.558 1.00 91.75 393 LYS A N 1
ATOM 3101 C CA . LYS A 1 393 ? -4.485 -19.461 -10.612 1.00 91.75 393 LYS A CA 1
ATOM 3102 C C . LYS A 1 393 ? -5.671 -20.412 -10.800 1.00 91.75 393 LYS A C 1
ATOM 3104 O O . LYS A 1 393 ? -5.547 -21.408 -11.500 1.00 91.75 393 LYS A O 1
ATOM 3109 N N . THR A 1 394 ? -6.835 -20.078 -10.244 1.00 91.94 394 THR A N 1
ATOM 3110 C CA . THR A 1 394 ? -8.090 -20.799 -10.508 1.00 91.94 394 THR A CA 1
ATOM 3111 C C . THR A 1 394 ? -8.560 -20.610 -11.953 1.00 91.94 394 THR A C 1
ATOM 3113 O O . THR A 1 394 ? -9.046 -21.558 -12.560 1.00 91.94 394 THR A O 1
ATOM 3116 N N . GLU A 1 395 ? -8.428 -19.401 -12.518 1.00 88.88 395 GLU A N 1
ATOM 3117 C CA . GLU A 1 395 ? -8.790 -19.129 -13.922 1.00 88.88 395 GLU A CA 1
ATOM 3118 C C . GLU A 1 395 ? -7.764 -19.712 -14.916 1.00 88.88 395 GLU A C 1
ATOM 3120 O O . GLU A 1 395 ? -8.148 -20.180 -15.984 1.00 88.88 395 GLU A O 1
ATOM 3125 N N . HIS A 1 396 ? -6.475 -19.695 -14.561 1.00 89.62 396 HIS A N 1
ATOM 3126 C CA . HIS A 1 396 ? -5.321 -20.073 -15.388 1.00 89.62 396 HIS A CA 1
ATOM 3127 C C . HIS A 1 396 ? -4.314 -20.896 -14.560 1.00 89.62 396 HIS A C 1
ATOM 3129 O O . HIS A 1 396 ? -3.340 -20.339 -14.040 1.00 89.62 396 HIS A O 1
ATOM 3135 N N . PRO A 1 397 ? -4.518 -22.221 -14.425 1.00 90.19 397 PRO A N 1
ATOM 3136 C CA . PRO A 1 397 ? -3.686 -23.078 -13.570 1.00 90.19 397 PRO A CA 1
ATOM 3137 C C . PRO A 1 397 ? -2.214 -23.180 -13.988 1.00 90.19 397 PRO A C 1
ATOM 3139 O O . PRO A 1 397 ? -1.363 -23.514 -13.168 1.00 90.19 397 PRO A O 1
ATOM 3142 N N . HIS A 1 398 ? -1.907 -22.893 -15.255 1.00 91.44 398 HIS A N 1
ATOM 3143 C CA . HIS A 1 398 ? -0.562 -22.951 -15.835 1.00 91.44 398 HIS A CA 1
ATOM 3144 C C . HIS A 1 398 ? 0.322 -21.744 -15.483 1.00 91.44 398 HIS A C 1
ATOM 3146 O O . HIS A 1 398 ? 1.520 -21.774 -15.768 1.00 91.44 398 HIS A O 1
ATOM 3152 N N . LEU A 1 399 ? -0.232 -20.693 -14.862 1.00 92.81 399 LEU A N 1
ATOM 3153 C CA . LEU A 1 399 ? 0.549 -19.549 -14.387 1.00 92.81 399 LEU A CA 1
ATOM 3154 C C . LEU A 1 399 ? 1.489 -19.974 -13.253 1.00 92.81 399 LEU A C 1
ATOM 3156 O O . LEU A 1 399 ? 1.046 -20.412 -12.188 1.00 92.81 399 LEU A O 1
ATOM 3160 N N . LYS A 1 400 ? 2.792 -19.791 -13.476 1.00 91.38 400 LYS A N 1
ATOM 3161 C CA . LYS A 1 400 ? 3.848 -20.120 -12.510 1.00 91.38 400 LYS A CA 1
ATOM 3162 C C . LYS A 1 400 ? 4.327 -18.888 -11.749 1.00 91.38 400 LYS A C 1
ATOM 3164 O O . LYS A 1 400 ? 4.566 -18.963 -10.549 1.00 91.38 400 LYS A O 1
ATOM 3169 N N . THR A 1 401 ? 4.421 -17.751 -12.434 1.00 94.62 401 THR A N 1
ATOM 3170 C CA . THR A 1 401 ? 5.084 -16.558 -11.897 1.00 94.62 401 THR A CA 1
ATOM 3171 C C . THR A 1 401 ? 4.085 -15.445 -11.610 1.00 94.62 401 THR A C 1
ATOM 3173 O O . THR A 1 401 ? 3.279 -15.077 -12.460 1.00 94.62 401 THR A O 1
ATOM 3176 N N . PHE A 1 402 ? 4.173 -14.849 -10.424 1.00 96.12 402 PHE A N 1
ATOM 3177 C CA . PHE A 1 402 ? 3.388 -13.681 -10.033 1.00 96.12 402 PHE A CA 1
ATOM 3178 C C . PHE A 1 402 ? 4.356 -12.566 -9.660 1.00 96.12 402 PHE A C 1
ATOM 3180 O O . PHE A 1 402 ? 5.167 -12.731 -8.754 1.00 96.12 402 PHE A O 1
ATOM 3187 N N . ALA A 1 403 ? 4.307 -11.439 -10.360 1.00 96.62 403 ALA A N 1
ATOM 3188 C CA . ALA A 1 403 ? 5.217 -10.326 -10.109 1.00 96.62 403 ALA A CA 1
ATOM 3189 C C . ALA A 1 403 ? 4.518 -8.988 -10.323 1.00 96.62 403 ALA A C 1
ATOM 3191 O O . ALA A 1 403 ? 3.475 -8.916 -10.963 1.00 96.62 403 ALA A O 1
ATOM 3192 N N . THR A 1 404 ? 5.063 -7.904 -9.792 1.00 96.62 404 THR A N 1
ATOM 3193 C CA . THR A 1 404 ? 4.553 -6.554 -10.060 1.00 96.62 404 THR A CA 1
ATOM 3194 C C . THR A 1 404 ? 5.434 -5.830 -11.066 1.00 96.62 404 THR A C 1
ATOM 3196 O O . THR A 1 404 ? 6.561 -6.243 -11.315 1.00 96.62 404 THR A O 1
ATOM 3199 N N . LEU A 1 405 ? 4.944 -4.723 -11.618 1.00 96.69 405 LEU A N 1
ATOM 3200 C CA . LEU A 1 405 ? 5.793 -3.662 -12.154 1.00 96.69 405 LEU A CA 1
ATOM 3201 C C . LEU A 1 405 ? 5.398 -2.369 -11.434 1.00 96.69 405 LEU A C 1
ATOM 3203 O O . LEU A 1 405 ? 4.386 -1.751 -11.758 1.00 96.69 405 LEU A O 1
ATOM 3207 N N . SER A 1 406 ? 6.160 -2.013 -10.402 1.00 95.75 406 SER A N 1
ATOM 3208 C CA . SER A 1 406 ? 5.800 -0.997 -9.409 1.00 95.75 406 SER A CA 1
ATOM 3209 C C . SER A 1 406 ? 6.666 0.269 -9.531 1.00 95.75 406 SER A C 1
ATOM 3211 O O . SER A 1 406 ? 7.863 0.168 -9.807 1.00 95.75 406 SER A O 1
ATOM 3213 N N . PRO A 1 407 ? 6.103 1.474 -9.312 1.00 94.62 407 PRO A N 1
ATOM 3214 C CA . PRO A 1 407 ? 6.857 2.731 -9.340 1.00 94.62 407 PRO A CA 1
ATOM 3215 C C . PRO A 1 407 ? 7.666 2.963 -8.050 1.00 94.62 407 PRO A C 1
ATOM 3217 O O . PRO A 1 407 ? 7.320 2.420 -7.002 1.00 94.62 407 PRO A O 1
ATOM 3220 N N . LEU A 1 408 ? 8.665 3.858 -8.104 1.00 94.50 408 LEU A N 1
ATOM 3221 C CA . LEU A 1 408 ? 9.450 4.325 -6.944 1.00 94.50 408 LEU A CA 1
ATOM 3222 C C . LEU A 1 408 ? 9.188 5.825 -6.684 1.00 94.50 408 LEU A C 1
ATOM 3224 O O . LEU A 1 408 ? 9.996 6.679 -7.047 1.00 94.50 408 LEU A O 1
ATOM 3228 N N . PRO A 1 409 ? 8.048 6.204 -6.085 1.00 92.12 409 PRO A N 1
ATOM 3229 C CA . PRO A 1 409 ? 7.567 7.587 -6.086 1.00 92.12 409 PRO A CA 1
ATOM 3230 C C . PRO A 1 409 ? 8.453 8.606 -5.350 1.00 92.12 409 PRO A C 1
ATOM 3232 O O . PRO A 1 409 ? 8.267 9.805 -5.558 1.00 92.12 409 PRO A O 1
ATOM 3235 N N . GLN A 1 410 ? 9.336 8.164 -4.450 1.00 93.44 410 GLN A N 1
ATOM 3236 C CA . GLN A 1 410 ? 10.131 9.032 -3.570 1.00 93.44 410 GLN A CA 1
ATOM 3237 C C . GLN A 1 410 ? 11.645 8.935 -3.809 1.00 93.44 410 GLN A C 1
ATOM 3239 O O . GLN A 1 410 ? 12.406 9.559 -3.070 1.00 93.44 410 GLN A O 1
ATOM 3244 N N . PHE A 1 411 ? 12.086 8.208 -4.840 1.00 96.50 411 PHE A N 1
ATOM 3245 C CA . PHE A 1 411 ? 13.508 7.978 -5.091 1.00 96.50 411 PHE A CA 1
ATOM 3246 C C . PHE A 1 411 ? 14.265 9.272 -5.416 1.00 96.50 411 PHE A C 1
ATOM 3248 O O . PHE A 1 411 ? 15.239 9.584 -4.739 1.00 96.50 411 PHE A O 1
ATOM 3255 N N . MET A 1 412 ? 13.795 10.078 -6.376 1.00 96.12 412 MET A N 1
ATOM 3256 C CA . MET A 1 412 ? 14.474 11.336 -6.733 1.00 96.12 412 MET A CA 1
ATOM 3257 C C . MET A 1 412 ? 14.474 12.345 -5.581 1.00 96.12 412 MET A C 1
ATOM 3259 O O . MET A 1 412 ? 15.465 13.029 -5.351 1.00 96.12 412 MET A O 1
ATOM 3263 N N . ALA A 1 413 ? 13.385 12.399 -4.807 1.00 94.69 413 ALA A N 1
ATOM 3264 C CA . ALA A 1 413 ? 13.319 13.243 -3.617 1.00 94.69 413 ALA A CA 1
ATOM 3265 C C . ALA A 1 413 ? 14.331 12.800 -2.550 1.00 94.69 413 ALA A C 1
ATOM 3267 O O . ALA A 1 413 ? 14.928 13.643 -1.889 1.00 94.69 413 ALA A O 1
ATOM 3268 N N . TRP A 1 414 ? 14.538 11.491 -2.385 1.00 94.81 414 TRP A N 1
ATOM 3269 C CA . TRP A 1 414 ? 15.594 10.965 -1.527 1.00 94.81 414 TRP A CA 1
ATOM 3270 C C . TRP A 1 414 ? 16.984 11.281 -2.084 1.00 94.81 414 TRP A C 1
ATOM 3272 O O . TRP A 1 414 ? 17.826 11.743 -1.320 1.00 94.81 414 TRP A O 1
ATOM 3282 N N . LEU A 1 415 ? 17.217 11.112 -3.388 1.00 93.50 415 LEU A N 1
ATOM 3283 C CA . LEU A 1 415 ? 18.510 11.394 -4.014 1.00 93.50 415 LEU A CA 1
ATOM 3284 C C . LEU A 1 415 ? 18.927 12.859 -3.808 1.00 93.50 415 LEU A C 1
ATOM 3286 O O . LEU A 1 415 ? 20.064 13.125 -3.426 1.00 93.50 415 LEU A O 1
ATOM 3290 N N . GLU A 1 416 ? 17.982 13.798 -3.914 1.00 93.19 416 GLU A N 1
ATOM 3291 C CA . GLU A 1 416 ? 18.221 15.219 -3.623 1.00 93.19 416 GLU A CA 1
ATOM 3292 C C . GLU A 1 416 ? 18.665 15.452 -2.166 1.00 93.19 416 GLU A C 1
ATOM 3294 O O . GLU A 1 416 ? 19.530 16.283 -1.898 1.00 93.19 416 GLU A O 1
ATOM 3299 N N . THR A 1 417 ? 18.149 14.681 -1.199 1.00 91.75 417 THR A N 1
ATOM 3300 C CA . THR A 1 417 ? 18.601 14.783 0.207 1.00 91.75 417 THR A CA 1
ATOM 3301 C C . THR A 1 417 ? 20.034 14.293 0.419 1.00 91.75 417 THR A C 1
ATOM 3303 O O . THR A 1 417 ? 20.649 14.632 1.431 1.00 91.75 417 THR A O 1
ATOM 3306 N N . GLN A 1 418 ? 20.576 13.512 -0.520 1.00 90.00 418 GLN A N 1
ATOM 3307 C CA . GLN A 1 418 ? 21.961 13.040 -0.487 1.00 90.00 418 GLN A CA 1
ATOM 3308 C C . GLN A 1 418 ? 22.934 14.019 -1.166 1.00 90.00 418 GLN A C 1
ATOM 3310 O O . GLN A 1 418 ? 24.142 13.857 -1.015 1.00 90.00 418 GLN A O 1
ATOM 3315 N N . ARG A 1 419 ? 22.443 15.070 -1.846 1.00 88.50 419 ARG A N 1
ATOM 3316 C CA . ARG A 1 419 ? 23.256 16.027 -2.622 1.00 88.50 419 ARG A CA 1
ATOM 3317 C C . ARG A 1 419 ? 24.418 16.639 -1.837 1.00 88.50 419 ARG A C 1
ATOM 3319 O O . ARG A 1 419 ? 25.492 16.837 -2.391 1.00 88.50 419 ARG A O 1
ATOM 3326 N N . PHE A 1 420 ? 24.219 16.930 -0.553 1.00 83.25 420 PHE A N 1
ATOM 3327 C CA . PHE A 1 420 ? 25.217 17.600 0.294 1.00 83.25 420 PHE A CA 1
ATOM 3328 C C . PHE A 1 420 ? 25.903 16.667 1.297 1.00 83.25 420 PHE A C 1
ATOM 3330 O O . PHE A 1 420 ? 26.643 17.136 2.161 1.00 83.25 420 PHE A O 1
ATOM 3337 N N . LYS A 1 421 ? 25.645 15.354 1.241 1.00 79.19 421 LYS A N 1
ATOM 3338 C CA . LYS A 1 421 ? 26.276 14.412 2.168 1.00 79.19 421 LYS A CA 1
ATOM 3339 C C . LYS A 1 421 ? 27.657 14.013 1.658 1.00 79.19 421 LYS A C 1
ATOM 3341 O O . LYS A 1 421 ? 27.792 13.518 0.548 1.00 79.19 421 LYS A O 1
ATOM 3346 N N . THR A 1 422 ? 28.669 14.196 2.501 1.00 63.03 422 THR A N 1
ATOM 3347 C CA . THR A 1 422 ? 30.082 13.931 2.179 1.00 63.03 422 THR A CA 1
ATOM 3348 C C . THR A 1 422 ? 30.628 12.641 2.798 1.00 63.03 422 THR A C 1
ATOM 3350 O O . THR A 1 422 ? 31.697 12.192 2.408 1.00 63.03 422 THR A O 1
ATOM 3353 N N . ASN A 1 423 ? 29.920 12.044 3.766 1.00 54.25 423 ASN A N 1
ATOM 3354 C CA . ASN A 1 423 ? 30.443 10.948 4.598 1.00 54.25 423 ASN A CA 1
ATOM 3355 C C . ASN A 1 423 ? 30.152 9.532 4.069 1.00 54.25 423 ASN A C 1
ATOM 3357 O O . ASN A 1 423 ? 30.627 8.566 4.657 1.00 54.25 423 ASN A O 1
ATOM 3361 N N . GLU A 1 424 ? 29.385 9.384 2.987 1.00 62.16 424 GLU A N 1
ATOM 3362 C CA . GLU A 1 424 ? 29.049 8.080 2.407 1.00 62.16 424 GLU A CA 1
ATOM 3363 C C . GLU A 1 424 ? 29.448 8.063 0.929 1.00 62.16 424 GLU A C 1
ATOM 3365 O O . GLU A 1 424 ? 28.915 8.838 0.134 1.00 62.16 424 GLU A O 1
ATOM 3370 N N . SER A 1 425 ? 30.378 7.180 0.550 1.00 71.19 425 SER A N 1
ATOM 3371 C CA . SER A 1 425 ? 30.709 6.949 -0.860 1.00 71.19 425 SER A CA 1
ATOM 3372 C C . SER A 1 425 ? 29.540 6.226 -1.539 1.00 71.19 425 SER A C 1
ATOM 3374 O O . SER A 1 425 ? 29.436 5.001 -1.529 1.00 71.19 425 SER A O 1
ATOM 3376 N N . LEU A 1 426 ? 28.586 7.010 -2.046 1.00 79.69 426 LEU A N 1
ATOM 3377 C CA . LEU A 1 426 ? 27.384 6.534 -2.735 1.00 79.69 426 LEU A CA 1
ATOM 3378 C C . LEU A 1 426 ? 27.618 6.265 -4.223 1.00 79.69 426 LEU A C 1
ATOM 3380 O O . LEU A 1 426 ? 26.755 5.667 -4.863 1.00 79.69 426 LEU A O 1
ATOM 3384 N N . VAL A 1 427 ? 28.749 6.692 -4.781 1.00 83.00 427 VAL A N 1
ATOM 3385 C CA . VAL A 1 427 ? 29.138 6.480 -6.180 1.00 83.00 427 VAL A CA 1
ATOM 3386 C C . VAL A 1 427 ? 30.550 5.917 -6.214 1.00 83.00 427 VAL A C 1
ATOM 3388 O O . VAL A 1 427 ? 31.422 6.456 -5.537 1.00 83.00 427 VAL A O 1
ATOM 3391 N N . SER A 1 428 ? 30.765 4.819 -6.946 1.00 85.31 428 SER A N 1
ATOM 3392 C CA . SER A 1 428 ? 32.112 4.266 -7.106 1.00 85.31 428 SER A CA 1
ATOM 3393 C C . SER A 1 428 ? 32.979 5.250 -7.900 1.00 85.31 428 SER A C 1
ATOM 3395 O O . SER A 1 428 ? 32.473 5.805 -8.876 1.00 85.31 428 SER A O 1
ATOM 3397 N N . PRO A 1 429 ? 34.264 5.448 -7.550 1.00 84.31 429 PRO A N 1
ATOM 3398 C CA . PRO A 1 429 ? 35.162 6.306 -8.323 1.00 84.31 429 PRO A CA 1
ATOM 3399 C C . PRO A 1 429 ? 35.200 5.935 -9.809 1.00 84.31 429 PRO A C 1
ATOM 3401 O O . PRO A 1 429 ? 35.067 6.808 -10.649 1.00 84.31 429 PRO A O 1
ATOM 3404 N N . LEU A 1 430 ? 35.237 4.637 -10.132 1.00 85.56 430 LEU A N 1
ATOM 3405 C CA . LEU A 1 430 ? 35.252 4.161 -11.520 1.00 85.56 430 LEU A CA 1
ATOM 3406 C C . LEU A 1 430 ? 33.972 4.529 -12.288 1.00 85.56 430 LEU A C 1
ATOM 3408 O O . LEU A 1 430 ? 34.022 4.899 -13.456 1.00 85.56 430 LEU A O 1
ATOM 3412 N N . GLU A 1 431 ? 32.813 4.415 -11.634 1.00 86.88 431 GLU A N 1
ATOM 3413 C CA . GLU A 1 431 ? 31.533 4.801 -12.240 1.00 86.88 431 GLU A CA 1
ATOM 3414 C C . GLU A 1 431 ? 31.444 6.322 -12.415 1.00 86.88 431 GLU A C 1
ATOM 3416 O O . GLU A 1 431 ? 30.868 6.806 -13.387 1.00 86.88 431 GLU A O 1
ATOM 3421 N N . LEU A 1 432 ? 32.001 7.069 -11.458 1.00 86.75 432 LEU A N 1
ATOM 3422 C CA . LEU A 1 432 ? 32.038 8.521 -11.495 1.00 86.75 432 LEU A CA 1
ATOM 3423 C C . LEU A 1 432 ? 32.950 9.020 -12.617 1.00 86.75 432 LEU A C 1
ATOM 3425 O O . LEU A 1 432 ? 32.518 9.884 -13.369 1.00 86.75 432 LEU A O 1
ATOM 3429 N N . ASP A 1 433 ? 34.146 8.451 -12.765 1.00 87.12 433 ASP A N 1
ATOM 3430 C CA . ASP A 1 433 ? 35.093 8.795 -13.830 1.00 87.12 433 ASP A CA 1
ATOM 3431 C C . ASP A 1 433 ? 34.462 8.562 -15.211 1.00 87.12 433 ASP A C 1
ATOM 3433 O O . ASP A 1 433 ? 34.438 9.464 -16.043 1.00 87.12 433 ASP A O 1
ATOM 3437 N N . ALA A 1 434 ? 33.809 7.411 -15.412 1.00 89.50 434 ALA A N 1
ATOM 3438 C CA . ALA A 1 434 ? 33.093 7.123 -16.655 1.00 89.50 434 ALA A CA 1
ATOM 3439 C C . ALA A 1 434 ? 31.949 8.118 -16.944 1.00 89.50 434 ALA A C 1
ATOM 3441 O O . ALA A 1 434 ? 31.661 8.424 -18.102 1.00 89.50 434 ALA A O 1
ATOM 3442 N N . LEU A 1 435 ? 31.268 8.623 -15.908 1.00 88.75 435 LEU A N 1
ATOM 3443 C CA . LEU A 1 435 ? 30.249 9.662 -16.066 1.00 88.75 435 LEU A CA 1
ATOM 3444 C C . LEU A 1 435 ? 30.878 11.027 -16.383 1.00 88.75 435 LEU A C 1
ATOM 3446 O O . LEU A 1 435 ? 30.338 11.754 -17.216 1.00 88.75 435 LEU A O 1
ATOM 3450 N N . LEU A 1 436 ? 31.993 11.370 -15.734 1.00 89.31 436 LEU A N 1
ATOM 3451 C CA . LEU A 1 436 ? 32.731 12.611 -15.963 1.00 89.31 436 LEU A CA 1
ATOM 3452 C C . LEU A 1 436 ? 33.245 12.693 -17.400 1.00 89.31 436 LEU A C 1
ATOM 3454 O O . LEU A 1 436 ? 32.991 13.702 -18.049 1.00 89.31 436 LEU A O 1
ATOM 3458 N N . ASP A 1 437 ? 33.830 11.618 -17.930 1.00 88.94 437 ASP A N 1
ATOM 3459 C CA . ASP A 1 437 ? 34.301 11.556 -19.320 1.00 88.94 437 ASP A CA 1
ATOM 3460 C C . ASP A 1 437 ? 33.178 11.921 -20.310 1.00 88.94 437 ASP A C 1
ATOM 3462 O O . ASP A 1 437 ? 33.335 12.779 -21.182 1.00 88.94 437 ASP A O 1
ATOM 3466 N N . VAL A 1 438 ? 31.985 11.342 -20.121 1.00 89.62 438 VAL A N 1
ATOM 3467 C CA . VAL A 1 438 ? 30.810 11.613 -20.969 1.00 89.62 438 VAL A CA 1
ATOM 3468 C C . VAL A 1 438 ? 30.293 13.048 -20.809 1.00 89.62 438 VAL A C 1
ATOM 3470 O O . VAL A 1 438 ? 29.727 13.610 -21.752 1.00 89.62 438 VAL A O 1
ATOM 3473 N N . LEU A 1 439 ? 30.427 13.648 -19.624 1.00 87.81 439 LEU A N 1
ATOM 3474 C CA . LEU A 1 439 ? 30.001 15.025 -19.356 1.00 87.81 439 LEU A CA 1
ATOM 3475 C C . LEU A 1 439 ? 30.998 16.063 -19.892 1.00 87.81 439 LEU A C 1
ATOM 3477 O O . LEU A 1 439 ? 30.560 17.104 -20.400 1.00 87.81 439 LEU A O 1
ATOM 3481 N N . ASP A 1 440 ? 32.293 15.764 -19.824 1.00 85.94 440 ASP A N 1
ATOM 3482 C CA . ASP A 1 440 ? 33.389 16.591 -20.328 1.00 85.94 440 ASP A CA 1
ATOM 3483 C C . ASP A 1 440 ? 33.357 16.670 -21.856 1.00 85.94 440 ASP A C 1
ATOM 3485 O O . ASP A 1 440 ? 33.428 17.767 -22.419 1.00 85.94 440 ASP A O 1
ATOM 3489 N N . GLU A 1 441 ? 33.110 15.547 -22.541 1.00 84.12 441 GLU A N 1
ATOM 3490 C CA . GLU A 1 441 ? 32.883 15.515 -23.995 1.00 84.12 441 GLU A CA 1
ATOM 3491 C C . GLU A 1 441 ? 31.733 16.437 -24.444 1.00 84.12 441 GLU A C 1
ATOM 3493 O O . GLU A 1 441 ? 31.712 16.923 -25.577 1.00 84.12 441 GLU A O 1
ATOM 3498 N N . ARG A 1 442 ? 30.776 16.720 -23.551 1.00 79.19 442 ARG A N 1
ATOM 3499 C CA . ARG A 1 442 ? 29.616 17.590 -23.813 1.00 79.19 442 ARG A CA 1
ATOM 3500 C C . ARG A 1 442 ? 29.844 19.049 -23.437 1.00 79.19 442 ARG A C 1
ATOM 3502 O O . ARG A 1 442 ? 28.971 19.876 -23.704 1.00 79.19 442 ARG A O 1
ATOM 3509 N N . GLY A 1 443 ? 30.968 19.373 -22.798 1.00 76.81 443 GLY A N 1
ATOM 3510 C CA . GLY A 1 443 ? 31.232 20.705 -22.259 1.00 76.81 443 GLY A CA 1
ATOM 3511 C C . GLY A 1 443 ? 30.292 21.091 -21.113 1.00 76.81 443 GLY A C 1
ATOM 3512 O O . GLY A 1 443 ? 29.964 22.271 -20.958 1.00 76.81 443 GLY A O 1
ATOM 3513 N N . THR A 1 444 ? 29.816 20.115 -20.332 1.00 77.06 444 THR A N 1
ATOM 3514 C CA . THR A 1 444 ? 28.985 20.390 -19.152 1.00 77.06 444 THR A CA 1
ATOM 3515 C C . THR A 1 444 ? 29.855 21.031 -18.074 1.00 77.06 444 THR A C 1
ATOM 3517 O O . THR A 1 444 ? 30.900 20.497 -17.721 1.00 77.06 444 THR A O 1
ATOM 3520 N N . ILE A 1 445 ? 29.451 22.186 -17.538 1.00 70.88 445 ILE A N 1
ATOM 3521 C CA . ILE A 1 445 ? 30.224 22.862 -16.489 1.00 70.88 445 ILE A CA 1
ATOM 3522 C C . ILE A 1 445 ? 30.003 22.120 -15.170 1.00 70.88 445 ILE A C 1
ATOM 3524 O O . ILE A 1 445 ? 28.946 22.254 -14.555 1.00 70.88 445 ILE A O 1
ATOM 3528 N N . ILE A 1 446 ? 31.006 21.364 -14.732 1.00 72.06 446 ILE A N 1
ATOM 3529 C CA . ILE A 1 446 ? 31.014 20.704 -13.427 1.00 72.06 446 ILE A CA 1
ATOM 3530 C C . ILE A 1 446 ? 31.746 21.609 -12.438 1.00 72.06 446 ILE A C 1
ATOM 3532 O O . ILE A 1 446 ? 32.881 22.026 -12.670 1.00 72.06 446 ILE A O 1
ATOM 3536 N N . HIS A 1 447 ? 31.097 21.950 -11.325 1.00 72.31 447 HIS A N 1
ATOM 3537 C CA . HIS A 1 447 ? 31.755 22.712 -10.267 1.00 72.31 447 HIS A CA 1
ATOM 3538 C C . HIS A 1 447 ? 32.715 21.798 -9.496 1.00 72.31 447 HIS A C 1
ATOM 3540 O O . HIS A 1 447 ? 32.313 20.710 -9.084 1.00 72.31 447 HIS A O 1
ATOM 3546 N N . SER A 1 448 ? 33.946 22.257 -9.250 1.00 62.34 448 SER A N 1
ATOM 3547 C CA . SER A 1 448 ? 35.010 21.498 -8.567 1.00 62.34 448 SER A CA 1
ATOM 3548 C C . SER A 1 448 ? 34.636 20.989 -7.170 1.00 62.34 448 SER A C 1
ATOM 3550 O O . SER A 1 448 ? 35.212 20.013 -6.704 1.00 62.34 448 SER A O 1
ATOM 3552 N N . ASP A 1 449 ? 33.659 21.628 -6.520 1.00 71.31 449 ASP A N 1
ATOM 3553 C CA . ASP A 1 449 ? 33.213 21.305 -5.159 1.00 71.31 449 ASP A CA 1
ATOM 3554 C C . ASP A 1 449 ? 31.962 20.400 -5.142 1.00 71.31 449 ASP A C 1
ATOM 3556 O O . ASP A 1 449 ? 31.337 20.197 -4.097 1.00 71.31 449 ASP A O 1
ATOM 3560 N N . SER A 1 450 ? 31.544 19.884 -6.303 1.00 80.44 450 SER A N 1
ATOM 3561 C CA . SER A 1 450 ? 30.343 19.052 -6.417 1.00 80.44 450 SER A CA 1
ATOM 3562 C C . SER A 1 450 ? 30.581 17.672 -5.815 1.00 80.44 450 SER A C 1
ATOM 3564 O O . SER A 1 450 ? 31.565 17.001 -6.117 1.00 80.44 450 SER A O 1
ATOM 3566 N N . THR A 1 451 ? 29.644 17.204 -4.991 1.00 86.88 451 THR A N 1
ATOM 3567 C CA . THR A 1 451 ? 29.652 15.808 -4.540 1.00 86.88 451 THR A CA 1
ATOM 3568 C C . THR A 1 451 ? 29.359 14.869 -5.723 1.00 86.88 451 THR A C 1
ATOM 3570 O O . THR A 1 451 ? 28.683 15.278 -6.673 1.00 86.88 451 THR A O 1
ATOM 3573 N N . PRO A 1 452 ? 29.765 13.586 -5.667 1.00 87.38 452 PRO A N 1
ATOM 3574 C CA . PRO A 1 452 ? 29.432 12.614 -6.713 1.00 87.38 452 PRO A CA 1
ATOM 3575 C C . PRO A 1 452 ? 27.929 12.525 -7.009 1.00 87.38 452 PRO A C 1
ATOM 3577 O O . PRO A 1 452 ? 27.513 12.411 -8.157 1.00 87.38 452 PRO A O 1
ATOM 3580 N N . VAL A 1 453 ? 27.088 12.640 -5.976 1.00 88.75 453 VAL A N 1
ATOM 3581 C CA . VAL A 1 453 ? 25.626 12.645 -6.137 1.00 88.75 453 VAL A CA 1
ATOM 3582 C C . VAL A 1 453 ? 25.133 13.917 -6.827 1.00 88.75 453 VAL A C 1
ATOM 3584 O O . VAL A 1 453 ? 24.205 13.844 -7.630 1.00 88.75 453 VAL A O 1
ATOM 3587 N N . ALA A 1 454 ? 25.737 15.076 -6.547 1.00 89.00 454 ALA A N 1
ATOM 3588 C CA . ALA A 1 454 ? 25.398 16.312 -7.246 1.00 89.00 454 ALA A CA 1
ATOM 3589 C C . ALA A 1 454 ? 25.683 16.194 -8.752 1.00 89.00 454 ALA A C 1
ATOM 3591 O O . ALA A 1 454 ? 24.820 16.549 -9.546 1.00 89.00 454 ALA A O 1
ATOM 3592 N N . ILE A 1 455 ? 26.813 15.590 -9.134 1.00 89.62 455 ILE A N 1
ATOM 3593 C CA . ILE A 1 455 ? 27.167 15.338 -10.542 1.00 89.62 455 ILE A CA 1
ATOM 3594 C C . ILE A 1 455 ? 26.117 14.445 -11.222 1.00 89.62 455 ILE A C 1
ATOM 3596 O O . ILE A 1 455 ? 25.655 14.750 -12.320 1.00 89.62 455 ILE A O 1
ATOM 3600 N N . VAL A 1 456 ? 25.671 13.378 -10.549 1.00 91.25 456 VAL A N 1
ATOM 3601 C CA . VAL A 1 456 ? 24.595 12.502 -11.051 1.00 91.25 456 VAL A CA 1
ATOM 3602 C C . VAL A 1 456 ? 23.278 13.271 -11.228 1.00 91.25 456 VAL A C 1
ATOM 3604 O O . VAL A 1 456 ? 22.599 13.109 -12.241 1.00 91.25 456 VAL A O 1
ATOM 3607 N N . LEU A 1 457 ? 22.901 14.121 -10.269 1.00 91.69 457 LEU A N 1
ATOM 3608 C CA . LEU A 1 457 ? 21.688 14.945 -10.355 1.00 91.69 457 LEU A CA 1
ATOM 3609 C C . LEU A 1 457 ? 21.758 15.968 -11.496 1.00 91.69 457 LEU A C 1
ATOM 3611 O O . LEU A 1 457 ? 20.764 16.188 -12.193 1.00 91.69 457 LEU A O 1
ATOM 3615 N N . ASP A 1 458 ? 22.924 16.570 -11.709 1.00 90.25 458 ASP A N 1
ATOM 3616 C CA . ASP A 1 458 ? 23.143 17.538 -12.778 1.00 90.25 45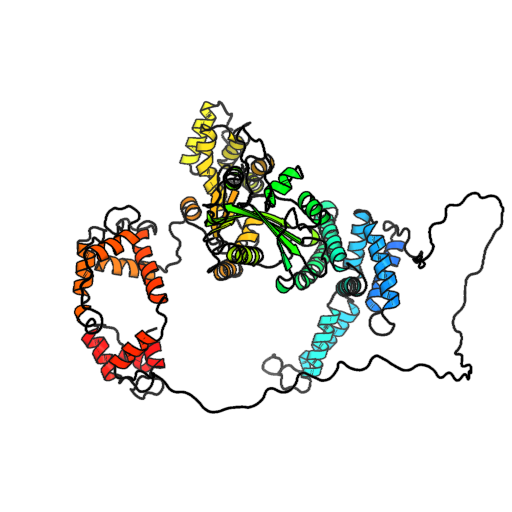8 ASP A CA 1
ATOM 3617 C C . ASP A 1 458 ? 23.105 16.840 -14.153 1.00 90.25 458 ASP A C 1
ATOM 3619 O O . ASP A 1 458 ? 22.446 17.330 -15.072 1.00 90.25 458 ASP A O 1
ATOM 3623 N N . ALA A 1 459 ? 23.664 15.628 -14.266 1.00 90.50 459 ALA A N 1
ATOM 3624 C CA . ALA A 1 459 ? 23.532 14.773 -15.448 1.00 90.50 459 ALA A CA 1
ATOM 3625 C C . ALA A 1 459 ? 22.063 14.423 -15.766 1.00 90.50 459 ALA A C 1
ATOM 3627 O O . ALA A 1 459 ? 21.628 14.524 -16.913 1.00 90.50 459 ALA A O 1
ATOM 3628 N N . LEU A 1 460 ? 21.264 14.082 -14.747 1.00 91.31 460 LEU A N 1
ATOM 3629 C CA . LEU A 1 460 ? 19.821 13.814 -14.881 1.00 91.31 460 LEU A CA 1
ATOM 3630 C C . LEU A 1 460 ? 18.984 15.073 -15.176 1.00 91.31 460 LEU A C 1
ATOM 3632 O O . LEU A 1 460 ? 17.804 14.966 -15.520 1.00 91.31 460 LEU A O 1
ATOM 3636 N N . SER A 1 461 ? 19.574 16.262 -15.041 1.00 90.75 461 SER A N 1
ATOM 3637 C CA . SER A 1 461 ? 18.934 17.543 -15.354 1.00 90.75 461 SER A CA 1
ATOM 3638 C C . SER A 1 461 ? 19.159 17.979 -16.807 1.00 90.75 461 SER A C 1
ATOM 3640 O O . SER A 1 461 ? 18.515 18.925 -17.271 1.00 90.75 461 SER A O 1
ATOM 3642 N N . ILE A 1 462 ? 20.028 17.283 -17.553 1.00 89.12 462 ILE A N 1
ATOM 3643 C CA . ILE A 1 462 ? 20.254 17.526 -18.981 1.00 89.12 462 ILE A CA 1
ATOM 3644 C C . ILE A 1 462 ? 18.963 17.244 -19.762 1.00 89.12 462 ILE A C 1
ATOM 3646 O O . ILE A 1 462 ? 18.276 16.240 -19.565 1.00 89.12 462 ILE A O 1
ATOM 3650 N N . SER A 1 463 ? 18.613 18.145 -20.680 1.00 86.81 463 SER A N 1
ATOM 3651 C CA . SER A 1 463 ? 17.417 17.981 -21.512 1.00 86.81 463 SER A CA 1
ATOM 3652 C C . SER A 1 463 ? 17.520 16.720 -22.371 1.00 86.81 463 SER A C 1
ATOM 3654 O O . SER A 1 463 ? 18.520 16.519 -23.052 1.00 86.81 463 SER A O 1
ATOM 3656 N N . ASN A 1 464 ? 16.470 15.896 -22.358 1.00 87.81 464 ASN A N 1
ATOM 3657 C CA . ASN A 1 464 ? 16.389 14.626 -23.091 1.00 87.81 464 ASN A CA 1
ATOM 3658 C C . ASN A 1 464 ? 17.531 13.637 -22.785 1.00 87.81 464 ASN A C 1
ATOM 3660 O O . ASN A 1 464 ? 17.850 12.796 -23.621 1.00 87.81 464 ASN A O 1
ATOM 3664 N N . TRP A 1 465 ? 18.103 13.678 -21.575 1.00 91.06 465 TRP A N 1
ATOM 3665 C CA . TRP A 1 465 ? 19.153 12.742 -21.148 1.00 91.06 465 TRP A CA 1
ATOM 3666 C C . TRP A 1 465 ? 18.773 11.266 -21.354 1.00 91.06 465 TRP A C 1
ATOM 3668 O O . TRP A 1 465 ? 19.634 10.443 -21.639 1.00 91.06 465 TRP A O 1
ATOM 3678 N N . SER A 1 466 ? 17.483 10.926 -21.244 1.00 90.62 466 SER A N 1
ATOM 3679 C CA . SER A 1 466 ? 16.977 9.556 -21.381 1.00 90.62 466 SER A CA 1
ATOM 3680 C C . SER A 1 466 ? 17.013 9.015 -22.813 1.00 90.62 466 SER A C 1
ATOM 3682 O O . SER A 1 466 ? 16.884 7.811 -23.003 1.00 90.62 466 SER A O 1
ATOM 3684 N N . GLU A 1 467 ? 17.129 9.886 -23.819 1.00 90.75 467 GLU A N 1
ATOM 3685 C CA . GLU A 1 467 ? 17.267 9.496 -25.232 1.00 90.75 467 GLU A CA 1
ATOM 3686 C C . GLU A 1 467 ? 18.739 9.329 -25.637 1.00 90.75 467 GLU A C 1
ATOM 3688 O O . GLU A 1 467 ? 19.043 8.822 -26.715 1.00 90.75 467 GLU A O 1
ATOM 3693 N N . ASP A 1 468 ? 19.659 9.733 -24.764 1.00 91.12 468 ASP A N 1
ATOM 3694 C CA . ASP A 1 468 ? 21.082 9.728 -25.037 1.00 91.12 468 ASP A CA 1
ATOM 3695 C C . ASP A 1 468 ? 21.755 8.413 -24.621 1.00 91.12 468 ASP A C 1
ATOM 3697 O O . ASP A 1 468 ? 21.869 8.087 -23.437 1.00 91.12 468 ASP A O 1
ATOM 3701 N N . ALA A 1 469 ? 22.243 7.655 -25.603 1.00 91.50 469 ALA A N 1
ATOM 3702 C CA . ALA A 1 469 ? 22.835 6.338 -25.380 1.00 91.50 469 ALA A CA 1
ATOM 3703 C C . ALA A 1 469 ? 24.108 6.371 -24.515 1.00 91.50 469 ALA A C 1
ATOM 3705 O O . ALA A 1 469 ? 24.301 5.481 -23.687 1.00 91.50 469 ALA A O 1
ATOM 3706 N N . ALA A 1 470 ? 24.964 7.385 -24.670 1.00 91.38 470 ALA A N 1
ATOM 3707 C CA . ALA A 1 470 ? 26.204 7.481 -23.902 1.00 91.38 470 ALA A CA 1
ATOM 3708 C C . ALA A 1 470 ? 25.902 7.805 -22.434 1.00 91.38 470 ALA A C 1
ATOM 3710 O O . ALA A 1 470 ? 26.361 7.114 -21.524 1.00 91.38 470 ALA A O 1
ATOM 3711 N N . LEU A 1 471 ? 25.037 8.797 -22.206 1.00 91.12 471 LEU A N 1
ATOM 3712 C CA . LEU A 1 471 ? 24.676 9.228 -20.857 1.00 91.12 471 LEU A CA 1
ATOM 3713 C C . LEU A 1 471 ? 23.868 8.158 -20.111 1.00 91.12 471 LEU A C 1
ATOM 3715 O O . LEU A 1 471 ? 24.117 7.889 -18.938 1.00 91.12 471 LEU A O 1
ATOM 3719 N N . THR A 1 472 ? 22.932 7.495 -20.793 1.00 93.69 472 THR A N 1
ATOM 3720 C CA . THR A 1 472 ? 22.148 6.403 -20.195 1.00 93.69 472 THR A CA 1
ATOM 3721 C C . THR A 1 472 ? 23.001 5.183 -19.865 1.00 93.69 472 THR A C 1
ATOM 3723 O O . THR A 1 472 ? 22.718 4.522 -18.866 1.00 93.69 472 THR A O 1
ATOM 3726 N N . THR A 1 473 ? 24.045 4.896 -20.648 1.00 93.06 473 THR A N 1
ATOM 3727 C CA . THR A 1 473 ? 24.979 3.792 -20.379 1.00 93.06 473 THR A CA 1
ATOM 3728 C C . THR A 1 473 ? 25.841 4.082 -19.151 1.00 93.06 473 THR A C 1
ATOM 3730 O O . THR A 1 473 ? 25.954 3.210 -18.292 1.00 93.06 473 THR A O 1
ATOM 3733 N N . ALA A 1 474 ? 26.364 5.307 -19.016 1.00 91.75 474 ALA A N 1
ATOM 3734 C CA . ALA A 1 474 ? 27.142 5.718 -17.843 1.00 91.75 474 ALA A CA 1
ATOM 3735 C C . ALA A 1 474 ? 26.285 5.797 -16.564 1.00 91.75 474 ALA A C 1
ATOM 3737 O O . ALA A 1 474 ? 26.699 5.351 -15.496 1.00 91.75 474 ALA A O 1
ATOM 3738 N N . LEU A 1 475 ? 25.053 6.310 -16.664 1.00 93.50 475 LEU A N 1
ATOM 3739 C CA . LEU A 1 475 ? 24.158 6.455 -15.510 1.00 93.50 475 LEU A CA 1
ATOM 3740 C C . LEU A 1 475 ? 23.574 5.126 -15.019 1.00 93.50 475 LEU A C 1
ATOM 3742 O O . LEU A 1 475 ? 23.311 4.984 -13.826 1.00 93.50 475 LEU A O 1
ATOM 3746 N N . LYS A 1 476 ? 23.344 4.150 -15.905 1.00 93.75 476 LYS A N 1
ATOM 3747 C CA . LYS A 1 476 ? 22.670 2.887 -15.563 1.00 93.75 476 LYS A CA 1
ATOM 3748 C C . LYS A 1 476 ? 23.261 2.172 -14.331 1.00 93.75 476 LYS A C 1
ATOM 3750 O O . LYS A 1 476 ? 22.478 1.910 -13.416 1.00 93.75 476 LYS A O 1
ATOM 3755 N N . PRO A 1 477 ? 24.566 1.840 -14.255 1.00 91.56 477 PRO A N 1
ATOM 3756 C CA . PRO A 1 477 ? 25.122 1.126 -13.098 1.00 91.56 477 PRO A CA 1
ATOM 3757 C C . PRO A 1 477 ? 24.971 1.922 -11.793 1.00 91.56 477 PRO A C 1
ATOM 3759 O O . PRO A 1 477 ? 24.490 1.383 -10.793 1.00 91.56 477 PRO A O 1
ATOM 3762 N N . ILE A 1 478 ? 25.239 3.233 -11.837 1.00 91.81 478 ILE A N 1
ATOM 3763 C CA . ILE A 1 478 ? 25.094 4.146 -10.694 1.00 91.81 478 ILE A CA 1
ATOM 3764 C C . ILE A 1 478 ? 23.652 4.134 -10.178 1.00 91.81 478 ILE A C 1
ATOM 3766 O O . ILE A 1 478 ? 23.400 3.971 -8.983 1.00 91.81 478 ILE A O 1
ATOM 3770 N N . MET A 1 479 ? 22.688 4.286 -11.085 1.00 94.38 479 MET A N 1
ATOM 3771 C CA . MET A 1 479 ? 21.274 4.403 -10.741 1.00 94.38 479 MET A CA 1
ATOM 3772 C C . MET A 1 479 ? 20.694 3.095 -10.209 1.00 94.38 479 MET A C 1
ATOM 3774 O O . MET A 1 479 ? 19.918 3.127 -9.254 1.00 94.38 479 MET A O 1
ATOM 3778 N N . LEU A 1 480 ? 21.104 1.947 -10.758 1.00 93.50 480 LEU A N 1
ATOM 3779 C CA . LEU A 1 480 ? 20.715 0.638 -10.230 1.00 93.50 480 LEU A CA 1
ATOM 3780 C C . LEU A 1 480 ? 21.235 0.439 -8.801 1.00 93.50 480 LEU A C 1
ATOM 3782 O O . LEU A 1 480 ? 20.466 0.031 -7.931 1.00 93.50 480 LEU A O 1
ATOM 3786 N N . ARG A 1 481 ? 22.495 0.795 -8.525 1.00 91.19 481 ARG A N 1
ATOM 3787 C CA . ARG A 1 481 ? 23.101 0.661 -7.192 1.00 91.19 481 ARG A CA 1
ATOM 3788 C C . ARG A 1 481 ? 22.479 1.599 -6.162 1.00 91.19 481 ARG A C 1
ATOM 3790 O O . ARG A 1 481 ? 22.133 1.171 -5.058 1.00 91.19 481 ARG A O 1
ATOM 3797 N N . LEU A 1 482 ? 22.252 2.859 -6.535 1.00 92.38 482 LEU A N 1
ATOM 3798 C CA . LEU A 1 482 ? 21.521 3.819 -5.704 1.00 92.38 482 LEU A CA 1
ATOM 3799 C C . LEU A 1 482 ? 20.082 3.359 -5.447 1.00 92.38 482 LEU A C 1
ATOM 3801 O O . LEU A 1 482 ? 19.605 3.438 -4.315 1.00 92.38 482 LEU A O 1
ATOM 3805 N N . GLY A 1 483 ? 19.404 2.848 -6.477 1.00 94.62 483 GLY A N 1
ATOM 3806 C CA . GLY A 1 483 ? 18.067 2.272 -6.374 1.00 94.62 483 GLY A CA 1
ATOM 3807 C C . GLY A 1 483 ? 18.027 1.094 -5.404 1.00 94.62 483 GLY A C 1
ATOM 3808 O O . GLY A 1 483 ? 17.195 1.074 -4.502 1.00 94.62 483 GLY A O 1
ATOM 3809 N N . ALA A 1 484 ? 18.959 0.147 -5.519 1.00 93.44 484 ALA A N 1
ATOM 3810 C CA . ALA A 1 484 ? 19.010 -1.018 -4.642 1.00 93.44 484 ALA A CA 1
ATOM 3811 C C . ALA A 1 484 ? 19.274 -0.614 -3.184 1.00 93.44 484 ALA A C 1
ATOM 3813 O O . ALA A 1 484 ? 18.566 -1.071 -2.283 1.00 93.44 484 ALA A O 1
ATOM 3814 N N . ARG A 1 485 ? 20.208 0.319 -2.944 1.00 91.75 485 ARG A N 1
ATOM 3815 C CA . ARG A 1 485 ? 20.473 0.873 -1.604 1.00 91.75 485 ARG A CA 1
ATOM 3816 C C . ARG A 1 485 ? 19.244 1.567 -1.022 1.00 91.75 485 ARG A C 1
ATOM 3818 O O . ARG A 1 485 ? 18.911 1.339 0.141 1.00 91.75 485 ARG A O 1
ATOM 3825 N N . TYR A 1 486 ? 18.552 2.375 -1.822 1.00 94.56 486 TYR A N 1
ATOM 3826 C CA . TYR A 1 486 ? 17.339 3.077 -1.404 1.00 94.56 486 TYR A CA 1
ATOM 3827 C C . TYR A 1 486 ? 16.236 2.122 -0.926 1.00 94.56 486 TYR A C 1
ATOM 3829 O O . TYR A 1 486 ? 15.531 2.398 0.042 1.00 94.56 486 TYR A O 1
ATOM 3837 N N . ILE A 1 487 ? 16.100 0.974 -1.583 1.00 95.38 487 ILE A N 1
ATOM 3838 C CA . ILE A 1 487 ? 15.090 -0.030 -1.245 1.00 95.38 487 ILE A CA 1
ATOM 3839 C C . ILE A 1 487 ? 15.529 -0.855 -0.030 1.00 95.38 487 ILE A C 1
ATOM 3841 O O . ILE A 1 487 ? 14.756 -1.045 0.918 1.00 95.38 487 ILE A O 1
ATOM 3845 N N . TYR A 1 488 ? 16.778 -1.321 -0.033 1.00 92.62 488 TYR A N 1
ATOM 3846 C CA . TYR A 1 488 ? 17.263 -2.307 0.927 1.00 92.62 488 TYR A CA 1
ATOM 3847 C C . TYR A 1 488 ? 17.852 -1.711 2.210 1.00 92.62 488 TYR A C 1
ATOM 3849 O O . TYR A 1 488 ? 17.561 -2.218 3.291 1.00 92.62 488 TYR A O 1
ATOM 3857 N N . HIS A 1 489 ? 18.602 -0.610 2.152 1.00 90.25 489 HIS A N 1
ATOM 3858 C CA . HIS A 1 489 ? 19.279 -0.035 3.325 1.00 90.25 489 HIS A CA 1
ATOM 3859 C C . HIS A 1 489 ? 18.540 1.150 3.941 1.00 90.25 489 HIS A C 1
ATOM 3861 O O . HIS A 1 489 ? 18.533 1.298 5.162 1.00 90.25 489 HIS A O 1
ATOM 3867 N N . GLU A 1 490 ? 17.871 1.979 3.140 1.00 92.00 490 GLU A N 1
ATOM 3868 C CA . GLU A 1 490 ? 17.195 3.159 3.678 1.00 92.00 490 GLU A CA 1
ATOM 3869 C C . GLU A 1 490 ? 15.913 2.760 4.424 1.00 92.00 490 GLU A C 1
ATOM 3871 O O . GLU A 1 490 ? 15.026 2.066 3.907 1.00 92.00 490 GLU A O 1
ATOM 3876 N N . LYS A 1 491 ? 15.809 3.198 5.683 1.00 91.56 491 LYS A N 1
ATOM 3877 C CA . LYS A 1 491 ? 14.721 2.815 6.589 1.00 91.56 491 LYS A CA 1
ATOM 3878 C C . LYS A 1 491 ? 14.089 4.024 7.266 1.00 91.56 491 LYS A C 1
ATOM 3880 O O . LYS A 1 491 ? 14.733 5.020 7.578 1.00 91.56 491 LYS A O 1
ATOM 3885 N N . LYS A 1 492 ? 12.802 3.899 7.580 1.00 88.69 492 LYS A N 1
ATOM 3886 C CA . LYS A 1 492 ? 12.032 4.829 8.404 1.00 88.69 492 LYS A CA 1
ATOM 3887 C C . LYS A 1 492 ? 11.350 4.054 9.521 1.00 88.69 492 LYS A C 1
ATOM 3889 O O . LYS A 1 492 ? 10.424 3.288 9.272 1.00 88.69 492 LYS A O 1
ATOM 3894 N N . ARG A 1 493 ? 11.783 4.288 10.766 1.00 86.62 493 ARG A N 1
ATOM 3895 C CA . ARG A 1 493 ? 11.303 3.550 11.956 1.00 86.62 493 ARG A CA 1
ATOM 3896 C C . ARG A 1 493 ? 11.463 2.027 11.794 1.00 86.62 493 ARG A C 1
ATOM 3898 O O . ARG A 1 493 ? 10.528 1.279 12.056 1.00 86.62 493 ARG A O 1
ATOM 3905 N N . GLY A 1 494 ? 12.614 1.596 11.277 1.00 86.38 494 GLY A N 1
ATOM 3906 C CA . GLY A 1 494 ? 12.928 0.184 11.032 1.00 86.38 494 GLY A CA 1
ATOM 3907 C C . GLY A 1 494 ? 12.287 -0.435 9.784 1.00 86.38 494 GLY A C 1
ATOM 3908 O O . GLY A 1 494 ? 12.702 -1.507 9.383 1.00 86.38 494 GLY A O 1
ATOM 3909 N N . LYS A 1 495 ? 11.330 0.222 9.116 1.00 90.75 495 LYS A N 1
ATOM 3910 C CA . LYS A 1 495 ? 10.691 -0.287 7.885 1.00 90.75 495 LYS A CA 1
ATOM 3911 C C . LYS A 1 495 ? 11.260 0.373 6.632 1.00 90.75 495 LYS A C 1
ATOM 3913 O O . LYS A 1 495 ? 11.866 1.436 6.742 1.00 90.75 495 LYS A O 1
ATOM 3918 N N . ALA A 1 496 ? 11.074 -0.235 5.458 1.00 93.38 496 ALA A N 1
ATOM 3919 C CA . ALA A 1 496 ? 11.497 0.324 4.171 1.00 93.38 496 ALA A CA 1
ATOM 3920 C C . ALA 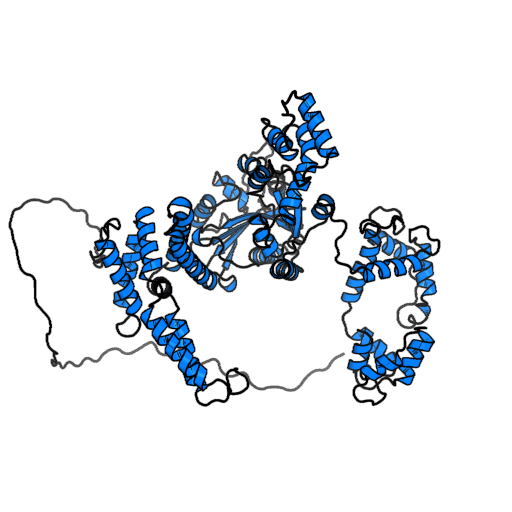A 1 496 ? 11.057 1.790 4.031 1.00 93.38 496 ALA A C 1
ATOM 3922 O O . ALA A 1 496 ? 9.913 2.135 4.350 1.00 93.38 496 ALA A O 1
ATOM 3923 N N . LEU A 1 497 ? 11.982 2.656 3.604 1.00 94.56 497 LEU A N 1
ATOM 3924 C CA . LEU A 1 497 ? 11.714 4.086 3.456 1.00 94.56 497 LEU A CA 1
ATOM 3925 C C . LEU A 1 497 ? 10.639 4.348 2.393 1.00 94.56 497 LEU A C 1
ATOM 3927 O O . LEU A 1 497 ? 9.729 5.152 2.621 1.00 94.56 497 LEU A O 1
ATOM 3931 N N . ASP A 1 498 ? 10.734 3.651 1.261 1.00 94.44 498 ASP A N 1
ATOM 3932 C CA . ASP A 1 498 ? 9.781 3.764 0.166 1.00 94.44 498 ASP A CA 1
ATOM 3933 C C . ASP A 1 498 ? 8.418 3.138 0.531 1.00 94.44 498 ASP A C 1
ATOM 3935 O O . ASP A 1 498 ? 8.343 1.974 0.948 1.00 94.44 498 ASP A O 1
ATOM 3939 N N . PRO A 1 499 ? 7.303 3.877 0.370 1.00 90.31 499 PRO A N 1
ATOM 3940 C CA . PRO A 1 499 ? 5.983 3.382 0.742 1.00 90.31 499 PRO A CA 1
ATOM 3941 C C . PRO A 1 499 ? 5.493 2.206 -0.115 1.00 90.31 499 PRO A C 1
ATOM 3943 O O . PRO A 1 499 ? 4.711 1.402 0.392 1.00 90.31 499 PRO A O 1
ATOM 3946 N N . VAL A 1 500 ? 5.918 2.100 -1.380 1.00 92.25 500 VAL A N 1
ATOM 3947 C CA . VAL A 1 500 ? 5.493 1.028 -2.299 1.00 92.25 500 VAL A CA 1
ATOM 3948 C C . VAL A 1 500 ? 6.225 -0.272 -1.963 1.00 92.25 500 VAL A C 1
ATOM 3950 O O . VAL A 1 500 ? 5.593 -1.317 -1.828 1.00 92.25 500 VAL A O 1
ATOM 3953 N N . THR A 1 501 ? 7.524 -0.187 -1.689 1.00 94.56 501 THR A N 1
ATOM 3954 C CA . THR A 1 501 ? 8.345 -1.272 -1.138 1.00 94.56 501 THR A CA 1
ATOM 3955 C C . THR A 1 501 ? 7.759 -1.776 0.165 1.00 94.56 501 THR A C 1
ATOM 3957 O O . THR A 1 501 ? 7.483 -2.963 0.311 1.00 94.56 501 THR A O 1
ATOM 3960 N N . ASN A 1 502 ? 7.509 -0.862 1.108 1.00 92.25 502 ASN A N 1
ATOM 3961 C CA . ASN A 1 502 ? 6.944 -1.222 2.397 1.00 92.25 502 ASN A CA 1
ATOM 3962 C C . ASN A 1 502 ? 5.579 -1.908 2.245 1.00 92.25 502 ASN A C 1
ATOM 3964 O O . ASN A 1 502 ? 5.255 -2.777 3.043 1.00 92.25 502 ASN A O 1
ATOM 3968 N N . PHE A 1 503 ? 4.784 -1.539 1.236 1.00 90.00 503 PHE A N 1
ATOM 3969 C CA . PHE A 1 503 ? 3.531 -2.219 0.924 1.00 90.00 503 PHE A CA 1
ATOM 3970 C C . PHE A 1 503 ? 3.770 -3.641 0.397 1.00 90.00 503 PHE A C 1
ATOM 3972 O O . PHE A 1 503 ? 3.221 -4.584 0.962 1.00 90.00 503 PHE A O 1
ATOM 3979 N N . HIS A 1 504 ? 4.589 -3.824 -0.640 1.00 92.69 504 HIS A N 1
ATOM 3980 C CA . HIS A 1 504 ? 4.775 -5.134 -1.271 1.00 92.69 504 HIS A CA 1
ATOM 3981 C C . HIS A 1 504 ? 5.492 -6.140 -0.371 1.00 92.69 504 HIS A C 1
ATOM 3983 O O . HIS A 1 504 ? 5.010 -7.261 -0.222 1.00 92.69 504 HIS A O 1
ATOM 3989 N N . VAL A 1 505 ? 6.572 -5.734 0.297 1.00 92.62 505 VAL A N 1
ATOM 3990 C CA . VAL A 1 505 ? 7.330 -6.617 1.198 1.00 92.62 505 VAL A CA 1
ATOM 3991 C C . VAL A 1 505 ? 6.500 -6.977 2.433 1.00 92.62 505 VAL A C 1
ATOM 3993 O O . VAL A 1 505 ? 6.475 -8.125 2.862 1.00 92.62 505 VAL A O 1
ATOM 3996 N N . ARG A 1 506 ? 5.688 -6.041 2.947 1.00 89.69 506 ARG A N 1
ATOM 3997 C CA . ARG A 1 506 ? 4.675 -6.360 3.966 1.00 89.69 506 ARG A CA 1
ATOM 3998 C C . ARG A 1 506 ? 3.596 -7.313 3.450 1.00 89.69 506 ARG A C 1
ATOM 4000 O O . ARG A 1 506 ? 2.966 -7.972 4.255 1.00 89.69 506 ARG A O 1
ATOM 4007 N N . ASN A 1 507 ? 3.371 -7.429 2.148 1.00 88.88 507 ASN A N 1
ATOM 4008 C CA . ASN A 1 507 ? 2.514 -8.470 1.573 1.00 88.88 507 ASN A CA 1
ATOM 4009 C C . ASN A 1 507 ? 3.311 -9.749 1.220 1.00 88.88 507 ASN A C 1
ATOM 4011 O O . ASN A 1 507 ? 2.817 -10.558 0.444 1.00 88.88 507 ASN A O 1
ATOM 4015 N N . GLY A 1 508 ? 4.531 -9.923 1.747 1.00 90.25 508 GLY A N 1
ATOM 4016 C CA . GLY A 1 508 ? 5.361 -11.119 1.558 1.00 90.25 508 GLY A CA 1
ATOM 4017 C C . GLY A 1 508 ? 6.075 -11.209 0.209 1.00 90.25 508 GLY A C 1
ATOM 4018 O O . GLY A 1 508 ? 6.471 -12.297 -0.204 1.00 90.25 508 GLY A O 1
ATOM 4019 N N . ALA A 1 509 ? 6.207 -10.089 -0.504 1.00 94.44 509 ALA A N 1
ATOM 4020 C CA . ALA A 1 509 ? 6.887 -10.065 -1.791 1.00 94.44 509 ALA A CA 1
ATOM 4021 C C . ALA A 1 509 ? 8.413 -9.991 -1.652 1.00 94.44 509 ALA A C 1
ATOM 4023 O O . ALA A 1 509 ? 8.940 -9.354 -0.739 1.00 94.44 509 ALA A O 1
ATOM 4024 N N . ILE A 1 510 ? 9.096 -10.571 -2.632 1.00 95.38 510 ILE A N 1
ATOM 4025 C CA . ILE A 1 510 ? 10.544 -10.539 -2.809 1.00 95.38 510 ILE A CA 1
ATOM 4026 C C . ILE A 1 510 ? 10.888 -9.357 -3.713 1.00 95.38 510 ILE A C 1
ATOM 4028 O O . ILE A 1 510 ? 10.255 -9.155 -4.752 1.00 95.38 510 ILE A O 1
ATOM 4032 N N . PHE A 1 511 ? 11.876 -8.555 -3.329 1.00 96.50 511 PHE A N 1
ATOM 4033 C CA . PHE A 1 511 ? 12.456 -7.548 -4.207 1.00 96.50 511 PHE A CA 1
ATOM 4034 C C . PHE A 1 511 ? 13.291 -8.252 -5.284 1.00 96.50 511 PHE A C 1
ATOM 4036 O O . PHE A 1 511 ? 14.440 -8.601 -5.055 1.00 96.50 511 PHE A O 1
ATOM 4043 N N . GLU A 1 512 ? 12.690 -8.478 -6.451 1.00 95.88 512 GLU A N 1
ATOM 4044 C CA . GLU A 1 512 ? 13.245 -9.346 -7.496 1.00 95.88 512 GLU A CA 1
ATOM 4045 C C . GLU A 1 512 ? 14.245 -8.616 -8.394 1.00 95.88 512 GLU A C 1
ATOM 4047 O O . GLU A 1 512 ? 15.324 -9.126 -8.680 1.00 95.88 512 GLU A O 1
ATOM 4052 N N . ARG A 1 513 ? 13.857 -7.435 -8.896 1.00 95.25 513 ARG A N 1
ATOM 4053 C CA . ARG A 1 513 ? 14.590 -6.747 -9.969 1.00 95.25 513 ARG A CA 1
ATOM 4054 C C . ARG A 1 513 ? 14.290 -5.251 -10.008 1.00 95.25 513 ARG A C 1
ATOM 4056 O O . ARG A 1 513 ? 13.140 -4.847 -9.833 1.00 95.25 513 ARG A O 1
ATOM 4063 N N . ILE A 1 514 ? 15.295 -4.432 -10.310 1.00 96.12 514 ILE A N 1
ATOM 4064 C CA . ILE A 1 514 ? 15.144 -3.034 -10.732 1.00 96.12 514 ILE A CA 1
ATOM 4065 C C . ILE A 1 514 ? 15.214 -2.969 -12.258 1.00 96.12 514 ILE A C 1
ATOM 4067 O O . ILE A 1 514 ? 16.127 -3.498 -12.893 1.00 96.12 514 ILE A O 1
ATOM 4071 N N . ASN A 1 515 ? 14.262 -2.258 -12.848 1.00 96.81 515 ASN A N 1
ATOM 4072 C CA . ASN A 1 515 ? 14.190 -2.014 -14.276 1.00 96.81 515 ASN A CA 1
ATOM 4073 C C . ASN A 1 515 ? 14.580 -0.565 -14.580 1.00 96.81 515 ASN A C 1
ATOM 4075 O O . ASN A 1 515 ? 13.892 0.375 -14.172 1.00 96.81 515 ASN A O 1
ATOM 4079 N N . TRP A 1 516 ? 15.680 -0.395 -15.312 1.00 95.81 516 TRP A N 1
ATOM 4080 C CA . TRP A 1 516 ? 16.147 0.899 -15.811 1.00 95.81 516 TRP A CA 1
ATOM 4081 C C . TRP A 1 516 ? 15.274 1.383 -16.979 1.00 95.81 516 TRP A C 1
ATOM 4083 O O . TRP A 1 516 ? 14.957 0.592 -17.865 1.00 95.81 516 TRP A O 1
ATOM 4093 N N . LEU A 1 517 ? 14.896 2.669 -16.983 1.00 94.50 517 LEU A N 1
ATOM 4094 C CA . LEU A 1 517 ? 14.071 3.309 -18.028 1.00 94.50 517 LEU A CA 1
ATOM 4095 C C . LEU A 1 517 ? 12.755 2.572 -18.362 1.00 94.50 517 LEU A C 1
ATOM 4097 O O . LEU A 1 517 ? 12.292 2.555 -19.502 1.00 94.50 517 LEU A O 1
ATOM 4101 N N . ALA A 1 518 ? 12.123 1.989 -17.347 1.00 94.94 518 ALA A N 1
ATOM 4102 C CA . ALA A 1 518 ? 10.871 1.250 -17.458 1.00 94.94 518 ALA A CA 1
ATOM 4103 C C . ALA A 1 518 ? 9.621 2.137 -17.641 1.00 94.94 518 ALA A C 1
ATOM 4105 O O . ALA A 1 518 ? 8.646 1.699 -18.260 1.00 94.94 518 ALA A O 1
ATOM 4106 N N . ASP A 1 519 ? 9.636 3.371 -17.117 1.00 93.75 519 ASP A N 1
ATOM 4107 C CA . ASP A 1 519 ? 8.571 4.370 -17.296 1.00 93.75 519 ASP A CA 1
ATOM 4108 C C . ASP A 1 519 ? 9.133 5.738 -17.712 1.00 93.75 519 ASP A C 1
ATOM 4110 O O . ASP A 1 519 ? 9.504 6.571 -16.886 1.00 93.75 519 ASP A O 1
ATOM 4114 N N . LEU A 1 520 ? 9.128 5.994 -19.021 1.00 92.12 520 LEU A N 1
ATOM 4115 C CA . LEU A 1 520 ? 9.562 7.260 -19.623 1.00 92.12 520 LEU A CA 1
ATOM 4116 C C . LEU A 1 520 ? 8.489 8.362 -19.583 1.00 92.12 520 LEU A C 1
ATOM 4118 O O . LEU A 1 520 ? 8.626 9.404 -20.226 1.00 92.12 520 LEU A O 1
ATOM 4122 N N . SER A 1 521 ? 7.380 8.161 -18.866 1.00 90.25 521 SER A N 1
ATOM 4123 C CA . SER A 1 521 ? 6.409 9.233 -18.670 1.00 90.25 521 SER A CA 1
ATOM 4124 C C . SER A 1 521 ? 7.030 10.385 -17.873 1.00 90.25 521 SER A C 1
ATOM 4126 O O . SER A 1 521 ? 7.904 10.192 -17.030 1.00 90.25 521 SER A O 1
ATOM 4128 N N . LYS A 1 522 ? 6.514 11.608 -18.062 1.00 90.62 522 LYS A N 1
ATOM 4129 C CA . LYS A 1 522 ? 6.940 12.781 -17.269 1.00 90.62 522 LYS A CA 1
ATOM 4130 C C . LYS A 1 522 ? 6.878 12.519 -15.759 1.00 90.62 522 LYS A C 1
ATOM 4132 O O . LYS A 1 522 ? 7.683 13.053 -15.006 1.00 90.62 522 LYS A O 1
ATOM 4137 N N . LYS A 1 523 ? 5.912 11.702 -15.325 1.00 90.44 523 LYS A N 1
ATOM 4138 C CA . LYS A 1 523 ? 5.750 11.295 -13.930 1.00 90.44 523 LYS A CA 1
ATOM 4139 C C . LYS A 1 523 ? 6.845 10.309 -13.505 1.00 90.44 523 LYS A C 1
ATOM 4141 O O . LYS A 1 523 ? 7.456 10.549 -12.470 1.00 90.44 523 LYS A O 1
ATOM 4146 N N . GLY A 1 524 ? 7.102 9.256 -14.283 1.00 91.38 524 GLY A N 1
ATOM 4147 C CA . GLY A 1 524 ? 8.146 8.265 -13.991 1.00 91.38 524 GLY A CA 1
ATOM 4148 C C . GLY A 1 524 ? 9.548 8.877 -13.952 1.00 91.38 524 GLY A C 1
ATOM 4149 O O . GLY A 1 524 ? 10.303 8.644 -13.008 1.00 91.38 524 GLY A O 1
ATOM 4150 N N . LEU A 1 525 ? 9.860 9.767 -14.897 1.00 93.44 525 LEU A N 1
ATOM 4151 C CA . LEU A 1 525 ? 11.127 10.506 -14.909 1.00 93.44 525 LEU A CA 1
ATOM 4152 C C . LEU A 1 525 ? 11.284 11.399 -13.668 1.00 93.44 525 LEU A C 1
ATOM 4154 O O . LEU A 1 525 ? 12.322 11.358 -13.015 1.00 93.44 525 LEU A O 1
ATOM 4158 N N . ALA A 1 526 ? 10.241 12.144 -13.288 1.00 93.00 526 ALA A N 1
ATOM 4159 C CA . ALA A 1 526 ? 10.289 13.024 -12.119 1.00 93.00 526 ALA A CA 1
ATOM 4160 C C . ALA A 1 526 ? 10.362 12.271 -10.776 1.00 93.00 526 ALA A C 1
ATOM 4162 O O . ALA A 1 526 ? 10.903 12.795 -9.805 1.00 93.00 526 ALA A O 1
ATOM 4163 N N . GLN A 1 527 ? 9.787 11.069 -10.691 1.00 94.12 527 GLN A N 1
ATOM 4164 C CA . GLN A 1 527 ? 9.739 10.285 -9.453 1.00 94.12 527 GLN A CA 1
ATOM 4165 C C . GLN A 1 527 ? 11.002 9.452 -9.220 1.00 94.12 527 GLN A C 1
ATOM 4167 O O . GLN A 1 527 ? 11.481 9.377 -8.085 1.00 94.12 527 GLN A O 1
ATOM 4172 N N . SER A 1 528 ? 11.530 8.831 -10.276 1.00 96.06 528 SER A N 1
ATOM 4173 C CA . SER A 1 528 ? 12.554 7.788 -10.161 1.00 96.06 528 SER A CA 1
ATOM 4174 C C . SER A 1 528 ? 13.526 7.717 -11.337 1.00 96.06 528 SER A C 1
ATOM 4176 O O . SER A 1 528 ? 14.106 6.658 -11.570 1.00 96.06 528 SER A O 1
ATOM 4178 N N . ALA A 1 529 ? 13.686 8.798 -12.111 1.00 95.25 529 ALA A N 1
ATOM 4179 C CA . ALA A 1 529 ? 14.477 8.788 -13.348 1.00 95.25 529 ALA A CA 1
ATOM 4180 C C . ALA A 1 529 ? 14.057 7.649 -14.306 1.00 95.25 529 ALA A C 1
ATOM 4182 O O . ALA A 1 529 ? 14.870 7.053 -15.003 1.00 95.25 529 ALA A O 1
ATOM 4183 N N . GLY A 1 530 ? 12.763 7.311 -14.305 1.00 94.38 530 GLY A N 1
ATOM 4184 C CA . GLY A 1 530 ? 12.193 6.246 -15.125 1.00 94.38 530 GLY A CA 1
ATOM 4185 C C . GLY A 1 530 ? 12.414 4.824 -14.605 1.00 94.38 530 GLY A C 1
ATOM 4186 O O . GLY A 1 530 ? 11.978 3.882 -15.264 1.00 94.38 530 GLY A O 1
ATOM 4187 N N . MET A 1 531 ? 13.036 4.634 -13.437 1.00 96.88 531 MET A N 1
ATOM 4188 C CA . MET A 1 531 ? 13.153 3.310 -12.820 1.00 96.88 531 MET A CA 1
ATOM 4189 C C . MET A 1 531 ? 11.813 2.785 -12.296 1.00 96.88 531 MET A C 1
ATOM 4191 O O . MET A 1 531 ? 11.015 3.534 -11.725 1.00 96.88 531 MET A O 1
ATOM 4195 N N . MET A 1 532 ? 11.613 1.474 -12.422 1.00 96.81 532 MET A N 1
ATOM 4196 C CA . MET A 1 532 ? 10.531 0.708 -11.787 1.00 96.81 532 MET A CA 1
ATOM 4197 C C . MET A 1 532 ? 11.095 -0.570 -11.161 1.00 96.81 532 MET A C 1
ATOM 4199 O O . MET A 1 532 ? 12.194 -0.991 -11.504 1.00 96.81 532 MET A O 1
ATOM 4203 N N . ILE A 1 533 ? 10.350 -1.213 -10.265 1.00 97.19 533 ILE A N 1
ATOM 4204 C CA . ILE A 1 533 ? 10.767 -2.450 -9.586 1.00 97.19 533 ILE A CA 1
ATOM 4205 C C . ILE A 1 533 ? 9.782 -3.576 -9.870 1.00 97.19 533 ILE A C 1
ATOM 4207 O O . ILE A 1 533 ? 8.570 -3.359 -9.899 1.00 97.19 533 ILE A O 1
ATOM 4211 N N . ASN A 1 534 ? 10.305 -4.789 -10.023 1.00 97.75 534 ASN A N 1
ATOM 4212 C CA . ASN A 1 534 ? 9.514 -6.001 -9.908 1.00 97.75 534 ASN A CA 1
ATOM 4213 C C . ASN A 1 534 ? 9.565 -6.526 -8.470 1.00 97.75 534 ASN A C 1
ATOM 4215 O O . ASN A 1 534 ? 10.643 -6.810 -7.947 1.00 97.75 534 ASN A O 1
ATOM 4219 N N . TYR A 1 535 ? 8.396 -6.691 -7.849 1.00 96.94 535 TYR A N 1
ATOM 4220 C CA . TYR A 1 535 ? 8.253 -7.493 -6.637 1.00 96.94 535 TYR A CA 1
ATOM 4221 C C . TYR A 1 535 ? 7.636 -8.840 -7.001 1.00 96.94 535 TYR A C 1
ATOM 4223 O O . TYR A 1 535 ? 6.526 -8.875 -7.536 1.00 96.94 535 TYR A O 1
ATOM 4231 N N . LYS A 1 536 ? 8.347 -9.934 -6.735 1.00 95.88 536 LYS A N 1
ATOM 4232 C CA . LYS A 1 536 ? 7.895 -11.301 -7.015 1.00 95.88 536 LYS A CA 1
ATOM 4233 C C . LYS A 1 536 ? 7.112 -11.843 -5.823 1.00 95.88 536 LYS A C 1
ATOM 4235 O O . LYS A 1 536 ? 7.507 -11.674 -4.674 1.00 95.88 536 LYS A O 1
ATOM 4240 N N . TYR A 1 537 ? 5.992 -12.491 -6.104 1.00 94.19 537 TYR A N 1
ATOM 4241 C CA . TYR A 1 537 ? 5.145 -13.158 -5.126 1.00 94.19 537 TYR A CA 1
ATOM 4242 C C . TYR A 1 537 ? 5.285 -14.662 -5.296 1.00 94.19 537 TYR A C 1
ATOM 4244 O O . TYR A 1 537 ? 4.636 -15.261 -6.155 1.00 94.19 537 TYR A O 1
ATOM 4252 N N . ASP A 1 538 ? 6.119 -15.267 -4.460 1.00 91.06 538 ASP A N 1
ATOM 4253 C CA . ASP A 1 538 ? 6.133 -16.713 -4.312 1.00 91.06 538 ASP A CA 1
ATOM 4254 C C . ASP A 1 538 ? 5.019 -17.134 -3.353 1.00 91.06 538 ASP A C 1
ATOM 4256 O O . ASP A 1 538 ? 5.104 -16.898 -2.150 1.00 91.06 538 ASP A O 1
ATOM 4260 N N . LEU A 1 539 ? 3.963 -17.743 -3.902 1.00 88.38 539 LEU A N 1
ATOM 4261 C CA . LEU A 1 539 ? 2.759 -18.122 -3.164 1.00 88.38 539 LEU A CA 1
ATOM 4262 C C . LEU A 1 539 ? 3.024 -19.101 -2.011 1.00 88.38 539 LEU A C 1
ATOM 4264 O O . LEU A 1 539 ? 2.217 -19.105 -1.078 1.00 88.38 539 LEU A O 1
ATOM 4268 N N . ALA A 1 540 ? 4.105 -19.888 -2.069 1.00 87.88 540 ALA A N 1
ATOM 4269 C CA . ALA A 1 540 ? 4.498 -20.806 -1.001 1.00 87.88 540 ALA A CA 1
ATOM 4270 C C . ALA A 1 540 ? 5.147 -20.059 0.177 1.00 87.88 540 ALA A C 1
ATOM 4272 O O . ALA A 1 540 ? 4.783 -20.282 1.327 1.00 87.88 540 ALA A O 1
ATOM 4273 N N . HIS A 1 541 ? 6.017 -19.089 -0.115 1.00 87.81 541 HIS A N 1
ATOM 4274 C CA . HIS A 1 541 ? 6.837 -18.396 0.886 1.00 87.81 541 HIS A CA 1
ATOM 4275 C C . HIS A 1 541 ? 6.310 -17.011 1.313 1.00 87.81 541 HIS A C 1
ATOM 4277 O O . HIS A 1 541 ? 6.952 -16.329 2.111 1.00 87.81 541 HIS A O 1
ATOM 4283 N N . VAL A 1 542 ? 5.134 -16.568 0.834 1.00 88.19 542 VAL A N 1
ATOM 4284 C CA . VAL A 1 542 ? 4.540 -15.255 1.195 1.00 88.19 542 VAL A CA 1
ATOM 4285 C C . VAL A 1 542 ? 4.474 -15.035 2.709 1.00 88.19 542 VAL A C 1
ATOM 4287 O O . VAL A 1 542 ? 4.739 -13.931 3.182 1.00 88.19 542 VAL A O 1
ATOM 4290 N N . GLU A 1 543 ? 4.072 -16.055 3.467 1.00 87.50 543 GLU A N 1
ATOM 4291 C CA . GLU A 1 543 ? 3.849 -15.931 4.913 1.00 87.50 543 GLU A CA 1
ATOM 4292 C C . GLU A 1 543 ? 5.174 -15.811 5.672 1.00 87.50 543 GLU A C 1
ATOM 4294 O O . GLU A 1 543 ? 5.340 -14.854 6.427 1.00 87.50 543 GLU A O 1
ATOM 4299 N N . ALA A 1 544 ? 6.152 -16.668 5.365 1.00 87.94 544 ALA A N 1
ATOM 4300 C CA . ALA A 1 544 ? 7.503 -16.584 5.922 1.00 87.94 544 ALA A CA 1
ATOM 4301 C C . ALA A 1 544 ? 8.176 -15.235 5.601 1.00 87.94 544 ALA A C 1
ATOM 4303 O O . ALA A 1 544 ? 8.720 -14.568 6.481 1.00 87.94 544 ALA A O 1
ATOM 4304 N N . ASN A 1 545 ? 8.062 -14.766 4.353 1.00 89.19 545 ASN A N 1
ATOM 4305 C CA . ASN A 1 545 ? 8.593 -13.467 3.930 1.00 89.19 545 ASN A CA 1
ATOM 4306 C C . ASN A 1 545 ? 7.936 -12.294 4.672 1.00 89.19 545 ASN A C 1
ATOM 4308 O O . ASN A 1 545 ? 8.606 -11.334 5.065 1.00 89.19 545 ASN A O 1
ATOM 4312 N N . ASN A 1 546 ? 6.614 -12.355 4.858 1.00 89.19 546 ASN A N 1
ATOM 4313 C CA . ASN A 1 546 ? 5.869 -11.360 5.621 1.00 89.19 546 ASN A CA 1
ATOM 4314 C C . ASN A 1 546 ? 6.343 -11.313 7.078 1.00 89.19 546 ASN A C 1
ATOM 4316 O O . ASN A 1 546 ? 6.622 -10.225 7.587 1.00 89.19 546 ASN A O 1
ATOM 4320 N N . GLU A 1 547 ? 6.434 -12.470 7.729 1.00 86.50 547 GLU A N 1
ATOM 4321 C CA . GLU A 1 547 ? 6.861 -12.591 9.119 1.00 86.50 547 GLU A CA 1
ATOM 4322 C C . GLU A 1 547 ? 8.279 -12.050 9.309 1.00 86.50 547 GLU A C 1
ATOM 4324 O O . GLU A 1 547 ? 8.496 -11.173 10.152 1.00 86.50 547 GLU A O 1
ATOM 4329 N N . ASN A 1 548 ? 9.209 -12.457 8.443 1.00 88.31 548 ASN A N 1
ATOM 4330 C CA . ASN A 1 548 ? 10.595 -12.005 8.485 1.00 88.31 548 ASN A CA 1
ATOM 4331 C C . ASN A 1 548 ? 10.706 -10.471 8.374 1.00 88.31 548 ASN A C 1
ATOM 4333 O O . ASN A 1 548 ? 11.392 -9.805 9.157 1.00 88.31 548 ASN A O 1
ATOM 4337 N N . TYR A 1 549 ? 9.937 -9.854 7.473 1.00 90.44 549 TYR A N 1
ATOM 4338 C CA . TYR A 1 549 ? 9.908 -8.397 7.365 1.00 90.44 549 TYR A CA 1
ATOM 4339 C C . TYR A 1 549 ? 9.226 -7.713 8.557 1.00 90.44 549 TYR A C 1
ATOM 4341 O O . TYR A 1 549 ? 9.627 -6.616 8.969 1.00 90.44 549 TYR A O 1
ATOM 4349 N N . LEU A 1 550 ? 8.164 -8.297 9.117 1.00 87.69 550 LEU A N 1
ATOM 4350 C CA . LEU A 1 550 ? 7.429 -7.699 10.229 1.00 87.69 550 LEU A CA 1
ATOM 4351 C C . LEU A 1 550 ? 8.212 -7.758 11.543 1.00 87.69 550 LEU A C 1
ATOM 4353 O O . LEU A 1 550 ? 8.262 -6.725 12.220 1.00 87.69 550 LEU A O 1
ATOM 4357 N N . LEU A 1 551 ? 8.838 -8.896 11.847 1.00 85.31 551 LEU A N 1
ATOM 4358 C CA . LEU A 1 551 ? 9.573 -9.151 13.087 1.00 85.31 551 LEU A CA 1
ATOM 4359 C C . LEU A 1 551 ? 11.032 -8.691 13.009 1.00 85.31 551 LEU A C 1
ATOM 4361 O O . LEU A 1 551 ? 11.489 -7.961 13.889 1.00 85.31 551 LEU A O 1
ATOM 4365 N N . HIS A 1 552 ? 11.740 -9.044 11.936 1.00 85.88 552 HIS A N 1
ATOM 4366 C CA . HIS A 1 552 ? 13.188 -8.831 11.820 1.00 85.88 552 HIS A CA 1
ATOM 4367 C C . HIS A 1 552 ? 13.566 -7.644 10.926 1.00 85.88 552 HIS A C 1
ATOM 4369 O O . HIS A 1 552 ? 14.719 -7.224 10.915 1.00 85.88 552 HIS A O 1
ATOM 4375 N N . ASN A 1 553 ? 12.598 -7.028 10.234 1.00 87.25 553 ASN A N 1
ATOM 4376 C CA . ASN A 1 553 ? 12.817 -5.915 9.295 1.00 87.25 553 ASN A CA 1
ATOM 4377 C C . ASN A 1 553 ? 13.700 -6.270 8.084 1.00 87.25 553 ASN A C 1
ATOM 4379 O O . ASN A 1 553 ? 14.245 -5.371 7.437 1.00 87.25 553 ASN A O 1
ATOM 4383 N N . ILE A 1 554 ? 13.804 -7.559 7.759 1.00 87.75 554 ILE A N 1
ATOM 4384 C CA . ILE A 1 554 ? 14.586 -8.063 6.630 1.00 87.75 554 ILE A CA 1
ATOM 4385 C C . ILE A 1 554 ? 13.724 -8.024 5.366 1.00 87.75 554 ILE A C 1
ATOM 4387 O O . ILE A 1 554 ? 12.559 -8.419 5.383 1.00 87.75 554 ILE A O 1
ATOM 4391 N N . ILE A 1 555 ? 14.282 -7.501 4.273 1.00 91.44 555 ILE A N 1
ATOM 4392 C CA . ILE A 1 555 ? 13.622 -7.469 2.964 1.00 91.44 555 ILE A CA 1
ATOM 4393 C C . ILE A 1 555 ? 14.138 -8.662 2.156 1.00 91.44 555 ILE A C 1
ATOM 4395 O O . ILE A 1 555 ? 15.335 -8.699 1.890 1.00 91.44 555 ILE A O 1
ATOM 4399 N N . PRO A 1 556 ? 13.286 -9.606 1.728 1.00 91.75 556 PRO A N 1
ATOM 4400 C CA . PRO A 1 556 ? 13.713 -10.667 0.823 1.00 91.75 556 PRO A CA 1
ATOM 4401 C C . PRO A 1 556 ? 14.144 -10.069 -0.521 1.00 91.75 556 PRO A C 1
ATOM 4403 O O . PRO A 1 556 ? 13.442 -9.213 -1.069 1.00 91.75 556 PRO A O 1
ATOM 4406 N N . ILE A 1 557 ? 15.285 -10.510 -1.049 1.00 91.81 557 ILE A N 1
ATOM 4407 C CA . ILE A 1 557 ? 15.893 -9.993 -2.282 1.00 91.81 557 ILE A CA 1
ATOM 4408 C C . ILE A 1 557 ? 16.198 -11.128 -3.261 1.00 91.81 557 ILE A C 1
ATOM 4410 O O . ILE A 1 557 ? 16.649 -12.189 -2.844 1.00 91.81 557 ILE A O 1
ATOM 4414 N N . GLY A 1 558 ? 15.951 -10.892 -4.549 1.00 89.31 558 GLY A N 1
ATOM 4415 C CA . GLY A 1 558 ? 16.327 -11.785 -5.645 1.00 89.31 558 GLY A CA 1
ATOM 4416 C C . GLY A 1 558 ? 17.766 -11.560 -6.118 1.00 89.31 558 GLY A C 1
ATOM 4417 O O . GLY A 1 558 ? 18.480 -10.698 -5.599 1.00 89.31 558 GLY A O 1
ATOM 4418 N N . LEU A 1 559 ? 18.171 -12.306 -7.147 1.00 88.00 559 LEU A N 1
ATOM 4419 C CA . LEU A 1 559 ? 19.563 -12.381 -7.604 1.00 88.00 559 LEU A CA 1
ATOM 4420 C C . LEU A 1 559 ? 20.139 -11.026 -8.058 1.00 88.00 559 LEU A C 1
ATOM 4422 O O . LEU A 1 559 ? 21.235 -10.647 -7.654 1.00 88.00 559 LEU A O 1
ATOM 4426 N N . GLN A 1 560 ? 19.396 -10.245 -8.854 1.00 91.31 560 GLN A N 1
ATOM 4427 C CA . GLN A 1 560 ? 19.921 -8.973 -9.369 1.00 91.31 560 GLN A CA 1
ATOM 4428 C C . GLN A 1 560 ? 20.191 -7.955 -8.239 1.00 91.31 560 GLN A C 1
ATOM 4430 O O . GLN A 1 560 ? 21.287 -7.394 -8.207 1.00 91.31 560 GLN A O 1
ATOM 4435 N N . PRO A 1 561 ? 19.264 -7.679 -7.297 1.00 90.31 561 PRO A N 1
ATOM 4436 C CA . PRO A 1 561 ? 19.569 -6.808 -6.165 1.00 90.31 561 PRO A CA 1
ATOM 4437 C C . PRO A 1 561 ? 20.734 -7.286 -5.297 1.00 90.31 561 PRO A C 1
ATOM 4439 O O . PRO A 1 561 ? 21.487 -6.438 -4.825 1.00 90.31 561 PRO A O 1
ATOM 4442 N N . GLN A 1 562 ? 20.906 -8.599 -5.107 1.00 84.38 562 GLN A N 1
ATOM 4443 C CA . GLN A 1 562 ? 22.053 -9.155 -4.377 1.00 84.38 562 GLN A CA 1
ATOM 4444 C C . GLN A 1 562 ? 23.376 -8.776 -5.058 1.00 84.38 562 GLN A C 1
ATOM 4446 O O . GLN A 1 562 ? 24.239 -8.164 -4.425 1.00 84.38 562 GLN A O 1
ATOM 4451 N N . GLN A 1 563 ? 23.477 -9.026 -6.369 1.00 83.06 563 GLN A N 1
ATOM 4452 C CA . GLN A 1 563 ? 24.639 -8.667 -7.189 1.00 83.06 563 GLN A CA 1
ATOM 4453 C C . GLN A 1 563 ? 24.928 -7.160 -7.143 1.00 83.06 563 GLN A C 1
ATOM 4455 O O . GLN A 1 563 ? 26.060 -6.737 -6.919 1.00 83.06 563 GLN A O 1
ATOM 4460 N N . VAL A 1 564 ? 23.895 -6.328 -7.307 1.00 84.44 564 VAL A N 1
ATOM 4461 C CA . VAL A 1 564 ? 24.030 -4.862 -7.348 1.00 84.44 564 VAL A CA 1
ATOM 4462 C C . VAL A 1 564 ? 24.437 -4.272 -5.995 1.00 84.44 564 VAL A C 1
ATOM 4464 O O . VAL A 1 564 ? 25.161 -3.277 -5.947 1.00 84.44 564 VAL A O 1
ATOM 4467 N N . LEU A 1 565 ? 23.966 -4.848 -4.888 1.00 80.50 565 LEU A N 1
ATOM 4468 C CA . LEU A 1 565 ? 24.329 -4.395 -3.545 1.00 80.50 565 LEU A CA 1
ATOM 4469 C C . LEU A 1 565 ? 25.742 -4.824 -3.136 1.00 80.50 565 LEU A C 1
ATOM 4471 O O . LEU A 1 565 ? 26.216 -4.377 -2.092 1.00 80.50 565 LEU A O 1
ATOM 4475 N N . GLY A 1 566 ? 26.403 -5.688 -3.915 1.00 63.38 566 GLY A N 1
ATOM 4476 C CA . GLY A 1 566 ? 27.611 -6.371 -3.456 1.00 63.38 566 GLY A CA 1
ATOM 4477 C C . GLY A 1 566 ? 27.336 -7.225 -2.216 1.00 63.38 566 GLY A C 1
ATOM 4478 O O . GLY A 1 566 ? 28.258 -7.550 -1.472 1.00 63.38 566 GLY A O 1
ATOM 4479 N N . CYS A 1 567 ? 26.065 -7.570 -1.974 1.00 46.06 567 CYS A N 1
ATOM 4480 C CA . CYS A 1 567 ? 25.689 -8.596 -1.021 1.00 46.06 567 CYS A CA 1
ATOM 4481 C C . CYS A 1 567 ? 26.033 -9.927 -1.686 1.00 46.06 567 CYS A C 1
ATOM 4483 O O . CYS A 1 567 ? 25.158 -10.583 -2.246 1.00 46.06 567 CYS A O 1
ATOM 4485 N N . GLY A 1 568 ? 27.319 -10.293 -1.661 1.00 37.22 568 GLY A N 1
ATOM 4486 C CA . GLY A 1 568 ? 27.713 -11.684 -1.845 1.00 37.22 568 GLY A CA 1
ATOM 4487 C C . GLY A 1 568 ? 26.836 -12.519 -0.922 1.00 37.22 568 GLY A C 1
ATOM 4488 O O . GLY A 1 568 ? 26.714 -12.165 0.248 1.00 37.22 568 GLY A O 1
ATOM 4489 N N . PHE A 1 569 ? 26.136 -13.493 -1.503 1.00 35.84 569 PHE A N 1
ATOM 4490 C CA . PHE A 1 569 ? 25.255 -14.480 -0.878 1.00 35.84 569 PHE A CA 1
ATOM 4491 C C . PHE A 1 569 ? 25.212 -14.387 0.661 1.00 35.84 569 PHE A C 1
ATOM 4493 O O . PHE A 1 569 ? 25.929 -15.092 1.362 1.00 35.84 569 PHE A O 1
ATOM 4500 N N . VAL A 1 570 ? 24.387 -13.492 1.221 1.00 32.53 570 VAL A N 1
ATOM 4501 C CA . VAL A 1 570 ? 24.080 -13.543 2.659 1.00 32.53 570 VAL A CA 1
ATOM 4502 C C . VAL A 1 570 ? 22.914 -14.507 2.807 1.00 32.53 570 VAL A C 1
ATOM 4504 O O . VAL A 1 570 ? 21.798 -14.119 3.149 1.00 32.53 570 VAL A O 1
ATOM 4507 N N . MET A 1 571 ? 23.174 -15.787 2.538 1.00 35.66 571 MET A N 1
ATOM 4508 C CA . MET A 1 571 ? 22.628 -16.762 3.461 1.00 35.66 571 MET A CA 1
ATOM 4509 C C . MET A 1 571 ? 23.320 -16.473 4.787 1.00 35.66 571 MET A C 1
ATOM 4511 O O . MET A 1 571 ? 24.546 -16.408 4.859 1.00 35.66 571 MET A O 1
ATOM 4515 N N . VAL A 1 572 ? 22.542 -16.227 5.833 1.00 35.88 572 VAL A N 1
ATOM 4516 C CA . VAL A 1 572 ? 23.070 -16.274 7.195 1.00 35.88 572 VAL A CA 1
ATOM 4517 C C . VAL A 1 572 ? 23.324 -17.753 7.488 1.00 35.88 572 VAL A C 1
ATOM 4519 O O . VAL A 1 572 ? 22.530 -18.381 8.173 1.00 35.88 572 VAL A O 1
ATOM 4522 N N . LEU A 1 573 ? 24.366 -18.325 6.883 1.00 42.44 573 LEU A N 1
ATOM 4523 C CA . LEU A 1 573 ? 24.966 -19.550 7.384 1.00 42.44 573 LEU A CA 1
ATOM 4524 C C . LEU A 1 573 ? 25.903 -19.130 8.514 1.00 42.44 573 LEU A C 1
ATOM 4526 O O . LEU A 1 573 ? 26.654 -18.155 8.382 1.00 42.44 573 LEU A O 1
ATOM 4530 N N . ALA A 1 574 ? 25.813 -19.806 9.653 1.00 45.94 574 ALA A N 1
ATOM 4531 C CA . ALA A 1 574 ? 26.793 -19.624 10.714 1.00 45.94 574 ALA A CA 1
ATOM 4532 C C . ALA A 1 574 ? 28.186 -19.994 10.173 1.00 45.94 574 ALA A C 1
ATOM 4534 O O . ALA A 1 574 ? 28.305 -20.842 9.291 1.00 45.94 574 ALA A O 1
ATOM 4535 N N . GLN A 1 575 ? 29.248 -19.373 10.696 1.00 48.09 575 GLN A N 1
ATOM 4536 C CA . GLN A 1 575 ? 30.622 -19.675 10.267 1.00 48.09 575 GLN A CA 1
ATOM 4537 C C . GLN A 1 575 ? 30.918 -21.187 10.339 1.00 48.09 575 GLN A C 1
ATOM 4539 O O . GLN A 1 575 ? 31.551 -21.732 9.442 1.00 48.09 575 GLN A O 1
ATOM 4544 N N . ASP A 1 576 ? 30.340 -21.860 11.334 1.00 49.44 576 ASP A N 1
ATOM 4545 C CA . ASP A 1 576 ? 30.442 -23.303 11.551 1.00 49.44 576 ASP A CA 1
ATOM 4546 C C . ASP A 1 576 ? 29.804 -24.135 10.415 1.00 49.44 576 ASP A C 1
ATOM 4548 O O . ASP A 1 576 ? 30.301 -25.206 10.078 1.00 49.44 576 ASP A O 1
ATOM 4552 N N . GLU A 1 577 ? 28.734 -23.646 9.777 1.00 47.44 577 GLU A N 1
ATOM 4553 C CA . GLU A 1 577 ? 28.074 -24.326 8.650 1.00 47.44 577 GLU A CA 1
ATOM 4554 C C . GLU A 1 577 ? 28.868 -24.166 7.348 1.00 47.44 577 GLU A C 1
ATOM 4556 O O . GLU A 1 577 ? 28.918 -25.083 6.529 1.00 47.44 577 GLU A O 1
ATOM 4561 N N . ILE A 1 578 ? 29.526 -23.016 7.169 1.00 51.56 578 ILE A N 1
ATOM 4562 C CA . ILE A 1 578 ? 30.440 -22.766 6.045 1.00 51.56 578 ILE A CA 1
ATOM 4563 C C . ILE A 1 578 ? 31.677 -23.658 6.173 1.00 51.56 578 ILE A C 1
ATOM 4565 O O . ILE A 1 578 ? 32.119 -24.253 5.188 1.00 51.56 578 ILE A O 1
ATOM 4569 N N . ASP A 1 579 ? 32.216 -23.780 7.386 1.00 56.97 579 ASP A N 1
ATOM 4570 C CA . ASP A 1 579 ? 33.363 -24.640 7.654 1.00 56.97 579 ASP A CA 1
ATOM 4571 C C . ASP A 1 579 ? 32.994 -26.125 7.464 1.00 56.97 579 ASP A C 1
ATOM 4573 O O . ASP A 1 579 ? 33.753 -26.851 6.825 1.00 56.97 579 ASP A O 1
ATOM 4577 N N . ALA A 1 580 ? 31.789 -26.550 7.865 1.00 55.16 580 ALA A N 1
ATOM 4578 C CA . ALA A 1 580 ? 31.279 -27.897 7.590 1.00 55.16 580 ALA A CA 1
ATOM 4579 C C . ALA A 1 580 ? 31.088 -28.180 6.085 1.00 55.16 580 ALA A C 1
ATOM 4581 O O . ALA A 1 580 ? 31.438 -29.260 5.611 1.00 55.16 580 ALA A O 1
ATOM 4582 N N . CYS A 1 581 ? 30.581 -27.214 5.308 1.00 53.44 581 CYS A N 1
ATOM 4583 C CA . CYS A 1 581 ? 30.463 -27.361 3.852 1.00 53.44 581 CYS A CA 1
ATOM 4584 C C . CYS A 1 581 ? 31.839 -27.447 3.174 1.00 53.44 581 CYS A C 1
ATOM 4586 O O . CYS A 1 581 ? 32.013 -28.221 2.235 1.00 53.44 581 CYS A O 1
ATOM 4588 N N . ARG A 1 582 ? 32.834 -26.695 3.665 1.00 58.59 582 ARG A N 1
ATOM 4589 C CA . ARG A 1 582 ? 34.219 -26.782 3.179 1.00 58.59 582 ARG A CA 1
ATOM 4590 C C . ARG A 1 582 ? 34.846 -28.137 3.503 1.00 58.59 582 ARG A C 1
ATOM 4592 O O . ARG A 1 582 ? 35.512 -28.704 2.643 1.00 58.59 582 ARG A O 1
ATOM 4599 N N . GLU A 1 583 ? 34.653 -28.651 4.716 1.00 62.62 583 GLU A N 1
ATOM 4600 C CA . GLU A 1 583 ? 35.142 -29.984 5.085 1.00 62.62 583 GLU A CA 1
ATOM 4601 C C . GLU A 1 583 ? 34.492 -31.080 4.240 1.00 62.62 583 GLU A C 1
ATOM 4603 O O . GLU A 1 583 ? 35.192 -31.985 3.789 1.00 62.62 583 GLU A O 1
ATOM 4608 N N . ALA A 1 584 ? 33.189 -30.962 3.963 1.00 62.00 584 ALA A N 1
ATOM 4609 C CA . ALA A 1 584 ? 32.500 -31.865 3.053 1.00 62.00 584 ALA A CA 1
ATOM 4610 C C . ALA A 1 584 ? 33.125 -31.808 1.653 1.00 62.00 584 ALA A C 1
ATOM 4612 O O . ALA A 1 584 ? 33.538 -32.844 1.154 1.00 62.00 584 ALA A O 1
ATOM 4613 N N . PHE A 1 585 ? 33.289 -30.623 1.054 1.00 62.41 585 PHE A N 1
ATOM 4614 C CA . PHE A 1 585 ? 33.890 -30.483 -0.279 1.00 62.41 585 PHE A CA 1
ATOM 4615 C C . PHE A 1 585 ? 35.311 -31.058 -0.368 1.00 62.41 585 PHE A C 1
ATOM 4617 O O . PHE A 1 585 ? 35.607 -31.808 -1.289 1.00 62.41 585 PHE A O 1
ATOM 4624 N N . LEU A 1 586 ? 36.168 -30.788 0.623 1.00 64.94 586 LEU A N 1
ATOM 4625 C CA . LEU A 1 586 ? 37.534 -31.331 0.684 1.00 64.94 586 LEU A CA 1
ATOM 4626 C C . LEU A 1 586 ? 37.581 -32.861 0.830 1.00 64.94 586 LEU A C 1
ATOM 4628 O O . LEU A 1 586 ? 38.631 -33.464 0.611 1.00 64.94 586 LEU A O 1
ATOM 4632 N N . ALA A 1 587 ? 36.479 -33.489 1.247 1.00 64.00 587 ALA A N 1
ATOM 4633 C CA . ALA A 1 587 ? 36.353 -34.940 1.244 1.00 64.00 587 ALA A CA 1
ATOM 4634 C C . ALA A 1 587 ? 36.019 -35.498 -0.154 1.00 64.00 587 ALA A C 1
ATOM 4636 O O . ALA A 1 587 ? 36.348 -36.656 -0.419 1.00 64.00 587 ALA A O 1
ATOM 4637 N N . PHE A 1 588 ? 35.396 -34.692 -1.025 1.00 66.38 588 PHE A N 1
ATOM 4638 C CA . PHE A 1 588 ? 35.083 -35.050 -2.413 1.00 66.38 588 PHE A CA 1
ATOM 4639 C C . PHE A 1 588 ? 36.222 -34.719 -3.387 1.00 66.38 588 PHE A C 1
ATOM 4641 O O . PHE A 1 588 ? 36.572 -35.582 -4.184 1.00 66.38 588 PHE A O 1
ATOM 4648 N N . ASP A 1 589 ? 36.829 -33.535 -3.273 1.00 69.12 589 ASP A N 1
ATOM 4649 C CA . ASP A 1 589 ? 37.977 -33.079 -4.074 1.00 69.12 589 ASP A CA 1
ATOM 4650 C C . ASP A 1 589 ? 39.282 -33.712 -3.546 1.00 69.12 589 ASP A C 1
ATOM 4652 O O . ASP A 1 589 ? 39.982 -33.167 -2.678 1.00 69.12 589 ASP A O 1
ATOM 4656 N N . LYS A 1 590 ? 39.576 -34.938 -3.999 1.00 67.25 590 LYS A N 1
ATOM 4657 C CA . LYS A 1 590 ? 40.719 -35.725 -3.504 1.00 67.25 590 LYS A CA 1
ATOM 4658 C C . LYS A 1 590 ? 42.034 -35.242 -4.085 1.00 67.25 590 LYS A C 1
ATOM 4660 O O . LYS A 1 590 ? 43.074 -35.399 -3.429 1.00 67.25 590 LYS A O 1
ATOM 4665 N N . ASP A 1 591 ? 42.010 -34.706 -5.300 1.00 71.56 591 ASP A N 1
ATOM 4666 C CA . ASP A 1 591 ? 43.205 -34.197 -5.961 1.00 71.56 591 ASP A CA 1
ATOM 4667 C C . ASP A 1 591 ? 43.514 -32.726 -5.623 1.00 71.56 591 ASP A C 1
ATOM 4669 O O . ASP A 1 591 ? 44.629 -32.263 -5.896 1.00 71.56 591 ASP A O 1
ATOM 4673 N N . ARG A 1 592 ? 42.607 -32.056 -4.897 1.00 68.06 592 ARG A N 1
ATOM 4674 C CA . ARG A 1 592 ? 42.680 -30.640 -4.505 1.00 68.06 592 ARG A CA 1
ATOM 4675 C C . ARG A 1 592 ? 42.749 -29.718 -5.713 1.00 68.06 592 ARG A C 1
ATOM 4677 O O . ARG A 1 592 ? 43.450 -28.702 -5.680 1.00 68.06 592 ARG A O 1
ATOM 4684 N N . SER A 1 593 ? 42.078 -30.100 -6.790 1.00 69.31 593 SER A N 1
ATOM 4685 C CA . SER A 1 593 ? 41.957 -29.293 -7.999 1.00 69.31 593 SER A CA 1
ATOM 4686 C C . SER A 1 593 ? 41.078 -28.062 -7.784 1.00 69.31 593 SER A C 1
ATOM 4688 O O . SER A 1 593 ? 41.165 -27.119 -8.572 1.00 69.31 593 SER A O 1
ATOM 4690 N N . GLY A 1 594 ? 40.282 -28.032 -6.709 1.00 65.06 594 GLY A N 1
ATOM 4691 C CA . GLY A 1 594 ? 39.268 -27.012 -6.481 1.00 65.06 594 GLY A CA 1
ATOM 4692 C C . GLY A 1 594 ? 38.001 -27.263 -7.294 1.00 65.06 594 GLY A C 1
ATOM 4693 O O . GLY A 1 594 ? 37.156 -26.381 -7.367 1.00 65.06 594 GLY A O 1
ATOM 4694 N N . THR A 1 595 ? 37.841 -28.436 -7.908 1.00 67.50 595 THR A N 1
ATOM 4695 C CA . THR A 1 595 ? 36.661 -28.802 -8.701 1.00 67.50 595 THR A CA 1
ATOM 4696 C C . THR A 1 595 ? 36.291 -30.254 -8.428 1.00 67.50 595 THR A C 1
ATOM 4698 O O . THR A 1 595 ? 37.196 -31.068 -8.380 1.00 67.50 595 THR A O 1
ATOM 4701 N N . ILE A 1 596 ? 35.006 -30.602 -8.290 1.00 72.00 596 ILE A N 1
ATOM 4702 C CA . ILE A 1 596 ? 34.578 -32.013 -8.214 1.00 72.00 596 ILE A CA 1
ATOM 4703 C C . ILE A 1 596 ? 34.134 -32.466 -9.599 1.00 72.00 596 ILE A C 1
ATOM 4705 O O . ILE A 1 596 ? 33.116 -31.993 -10.116 1.00 72.00 596 ILE A O 1
ATOM 4709 N N . ASP A 1 597 ? 34.863 -33.411 -10.182 1.00 69.44 597 ASP A N 1
ATOM 4710 C CA . ASP A 1 597 ? 34.514 -34.004 -11.472 1.00 69.44 597 ASP A CA 1
ATOM 4711 C C . ASP A 1 597 ? 33.675 -35.298 -11.340 1.00 69.44 597 ASP A C 1
ATOM 4713 O O . ASP A 1 597 ? 33.431 -35.834 -10.254 1.00 69.44 597 ASP A O 1
ATOM 4717 N N . VAL A 1 598 ? 33.199 -35.822 -12.478 1.00 69.25 598 VAL A N 1
ATOM 4718 C CA . VAL A 1 598 ? 32.403 -37.067 -12.551 1.00 69.25 598 VAL A CA 1
ATOM 4719 C C . VAL A 1 598 ? 33.135 -38.257 -11.909 1.00 69.25 598 VAL A C 1
ATOM 4721 O O . VAL A 1 598 ? 32.499 -39.168 -11.372 1.00 69.25 598 VAL A O 1
ATOM 4724 N N . TRP A 1 599 ? 34.465 -38.285 -11.991 1.00 67.94 599 TRP A N 1
ATOM 4725 C CA . TRP A 1 599 ? 35.287 -39.383 -11.502 1.00 67.94 599 TRP A CA 1
ATOM 4726 C C . TRP A 1 599 ? 35.469 -39.315 -9.984 1.00 67.94 599 TRP A C 1
ATOM 4728 O O . TRP A 1 599 ? 35.328 -40.339 -9.314 1.00 67.94 599 TRP A O 1
ATOM 4738 N N . GLU A 1 600 ? 35.680 -38.125 -9.429 1.00 68.50 600 GLU A N 1
ATOM 4739 C CA . GLU A 1 600 ? 35.738 -37.894 -7.985 1.00 68.50 600 GLU A CA 1
ATOM 4740 C C . GLU A 1 600 ? 34.383 -38.136 -7.310 1.00 68.50 600 GLU A C 1
ATOM 4742 O O . GLU A 1 600 ? 34.310 -38.837 -6.296 1.00 68.50 600 GLU A O 1
ATOM 4747 N N . LEU A 1 601 ? 33.284 -37.681 -7.926 1.00 64.69 601 LEU A N 1
ATOM 4748 C CA . LEU A 1 601 ? 31.926 -37.968 -7.451 1.00 64.69 601 LEU A CA 1
ATOM 4749 C C . LEU A 1 601 ? 31.642 -39.480 -7.429 1.00 64.69 601 LEU A C 1
ATOM 4751 O O . LEU A 1 601 ? 31.083 -40.005 -6.462 1.00 64.69 601 LEU A O 1
ATOM 4755 N N . ARG A 1 602 ? 32.069 -40.201 -8.472 1.00 64.12 602 ARG A N 1
ATOM 4756 C CA . ARG A 1 602 ? 31.972 -41.665 -8.538 1.00 64.12 602 ARG A CA 1
ATOM 4757 C C . ARG A 1 602 ? 32.791 -42.335 -7.440 1.00 64.12 602 ARG A C 1
ATOM 4759 O O . ARG A 1 602 ? 32.305 -43.269 -6.809 1.00 64.12 602 ARG A O 1
ATOM 4766 N N . GLN A 1 603 ? 34.013 -41.867 -7.208 1.00 63.88 603 GLN A N 1
ATOM 4767 C CA . GLN A 1 603 ? 34.917 -42.467 -6.235 1.00 63.88 603 GLN A CA 1
ATOM 4768 C C . GLN A 1 603 ? 34.381 -42.336 -4.806 1.00 63.88 603 GLN A C 1
ATOM 4770 O O . GLN A 1 603 ? 34.495 -43.277 -4.026 1.00 63.88 603 GLN A O 1
ATOM 4775 N N . VAL A 1 604 ? 33.735 -41.217 -4.469 1.00 60.25 604 VAL A N 1
ATOM 4776 C CA . VAL A 1 604 ? 33.100 -41.049 -3.153 1.00 60.25 604 VAL A CA 1
ATOM 4777 C C . VAL A 1 604 ? 31.851 -41.916 -2.998 1.00 60.25 604 VAL A C 1
ATOM 4779 O O . VAL A 1 604 ? 31.640 -42.492 -1.933 1.00 60.25 604 VAL A O 1
ATOM 4782 N N . LEU A 1 605 ? 31.045 -42.072 -4.051 1.00 54.41 605 LEU A N 1
ATOM 4783 C CA . LEU A 1 605 ? 29.895 -42.985 -4.034 1.00 54.41 605 LEU A CA 1
ATOM 4784 C C . LEU A 1 605 ? 30.317 -44.462 -3.927 1.00 54.41 605 LEU A C 1
ATOM 4786 O O . LEU A 1 605 ? 29.584 -45.262 -3.346 1.00 54.41 605 LEU A O 1
ATOM 4790 N N . GLU A 1 606 ? 31.492 -44.818 -4.456 1.00 54.28 606 GLU A N 1
ATOM 4791 C CA . GLU A 1 606 ? 32.111 -46.140 -4.292 1.00 54.28 606 GLU A CA 1
ATOM 4792 C C . GLU A 1 606 ? 32.738 -46.323 -2.889 1.00 54.28 606 GLU A C 1
ATOM 4794 O O . GLU A 1 606 ? 32.612 -47.402 -2.311 1.00 54.28 606 GLU A O 1
ATOM 4799 N N . ASP A 1 607 ? 33.349 -45.281 -2.308 1.00 51.56 607 ASP A N 1
ATOM 4800 C CA . ASP A 1 607 ? 33.986 -45.313 -0.977 1.00 51.56 607 ASP A CA 1
ATOM 4801 C C . ASP A 1 607 ? 32.983 -45.274 0.197 1.00 51.56 607 ASP A C 1
ATOM 4803 O O . ASP A 1 607 ? 33.290 -45.777 1.278 1.00 51.56 607 ASP A O 1
ATOM 4807 N N . LEU A 1 608 ? 31.784 -44.706 0.011 1.00 50.59 608 LEU A N 1
ATOM 4808 C CA . LEU A 1 608 ? 30.729 -44.632 1.038 1.00 50.59 608 LEU A CA 1
ATOM 4809 C C . LEU A 1 608 ? 29.994 -45.968 1.292 1.00 50.59 608 LEU A C 1
ATOM 4811 O O . LEU A 1 608 ? 29.022 -45.986 2.044 1.00 50.59 608 LEU A O 1
ATOM 4815 N N . ASP A 1 609 ? 30.437 -47.075 0.681 1.00 42.34 609 ASP A N 1
ATOM 4816 C CA . ASP A 1 609 ? 29.917 -48.446 0.852 1.00 42.34 609 ASP A CA 1
ATOM 4817 C C . ASP A 1 609 ? 28.374 -48.531 0.922 1.00 42.34 609 ASP A C 1
ATOM 4819 O O . ASP A 1 609 ? 27.779 -49.292 1.693 1.00 42.34 609 ASP A O 1
ATOM 4823 N N . LEU A 1 610 ? 27.693 -47.790 0.036 1.00 43.94 610 LEU A N 1
ATOM 4824 C CA . LEU A 1 610 ? 26.259 -47.976 -0.243 1.00 43.94 610 LEU A CA 1
ATOM 4825 C C . LEU A 1 610 ? 25.963 -49.351 -0.878 1.00 43.94 610 LEU A C 1
ATOM 4827 O O . LEU A 1 610 ? 24.810 -49.701 -1.127 1.00 43.94 610 LEU A O 1
ATOM 4831 N N . THR A 1 611 ? 26.989 -50.177 -1.089 1.00 42.41 611 THR A N 1
ATOM 4832 C CA . THR A 1 611 ? 26.887 -51.596 -1.435 1.00 42.41 611 THR A CA 1
ATOM 4833 C C . THR A 1 611 ? 26.252 -52.448 -0.332 1.00 42.41 611 THR A C 1
ATOM 4835 O O . THR A 1 611 ? 25.683 -53.492 -0.645 1.00 42.41 611 THR A O 1
ATOM 4838 N N . SER A 1 612 ? 26.255 -51.998 0.926 1.00 42.09 612 SER A N 1
ATOM 4839 C CA . SER A 1 612 ? 25.694 -52.767 2.051 1.00 42.09 612 SER A CA 1
ATOM 4840 C C . SER A 1 612 ? 24.194 -52.538 2.309 1.00 42.09 612 SER A C 1
ATOM 4842 O O . SER A 1 612 ? 23.577 -53.315 3.034 1.00 42.09 612 SER A O 1
ATOM 4844 N N . LEU A 1 613 ? 23.581 -51.508 1.710 1.00 39.97 613 LEU A N 1
ATOM 4845 C CA . LEU A 1 613 ? 22.154 -51.170 1.882 1.00 39.97 613 LEU A CA 1
ATOM 4846 C C . LEU A 1 613 ? 21.316 -51.370 0.608 1.00 39.97 613 LEU A C 1
ATOM 4848 O O . LEU A 1 613 ? 20.180 -50.913 0.528 1.00 39.97 613 LEU A O 1
ATOM 4852 N N . ASN A 1 614 ? 21.848 -52.090 -0.384 1.00 38.28 614 ASN A N 1
ATOM 4853 C CA . ASN A 1 614 ? 21.211 -52.267 -1.693 1.00 38.28 614 ASN A CA 1
ATOM 4854 C C . ASN A 1 614 ? 20.623 -53.671 -1.931 1.00 38.28 614 ASN A C 1
ATOM 4856 O O . ASN A 1 614 ? 20.456 -54.100 -3.071 1.00 38.28 614 ASN A O 1
ATOM 4860 N N . GLU A 1 615 ? 20.267 -54.407 -0.873 1.00 38.53 615 GLU A N 1
ATOM 4861 C CA . GLU A 1 615 ? 19.608 -55.715 -1.034 1.00 38.53 615 GLU A CA 1
ATOM 4862 C C . GLU A 1 615 ? 18.095 -55.630 -1.336 1.00 38.53 615 GLU A C 1
ATOM 4864 O O . GLU A 1 615 ? 17.478 -56.662 -1.604 1.00 38.53 615 GLU A O 1
ATOM 4869 N N . LEU A 1 616 ? 17.474 -54.439 -1.367 1.00 40.72 616 LEU A N 1
ATOM 4870 C CA . LEU A 1 616 ? 16.016 -54.313 -1.571 1.00 40.72 616 LEU A CA 1
ATOM 4871 C C . LEU A 1 616 ? 15.538 -53.357 -2.679 1.00 40.72 616 LEU A C 1
ATOM 4873 O O . LEU A 1 616 ? 14.348 -53.372 -2.998 1.00 40.72 616 LEU A O 1
ATOM 4877 N N . ALA A 1 617 ? 16.420 -52.623 -3.358 1.00 38.03 617 ALA A N 1
ATOM 4878 C CA . ALA A 1 617 ? 16.083 -51.877 -4.572 1.00 38.03 617 ALA A CA 1
ATOM 4879 C C . ALA A 1 617 ? 17.092 -52.228 -5.670 1.00 38.03 617 ALA A C 1
ATOM 4881 O O . ALA A 1 617 ? 18.276 -52.365 -5.398 1.00 38.03 617 ALA A O 1
ATOM 4882 N N . MET A 1 618 ? 16.605 -52.476 -6.889 1.00 41.53 618 MET A N 1
ATOM 4883 C CA . MET A 1 618 ? 17.356 -53.039 -8.021 1.00 41.53 618 MET A CA 1
ATOM 4884 C C . MET A 1 618 ? 18.805 -52.526 -8.110 1.00 41.53 618 MET A C 1
ATOM 4886 O O . MET A 1 618 ? 19.032 -51.394 -8.518 1.00 41.53 618 MET A O 1
ATOM 4890 N N . GLY A 1 619 ? 19.762 -53.383 -7.733 1.00 39.28 619 GLY A N 1
ATOM 4891 C CA . GLY A 1 619 ? 21.186 -53.068 -7.619 1.00 39.28 619 GLY A CA 1
ATOM 4892 C C . GLY A 1 619 ? 21.849 -52.684 -8.940 1.00 39.28 619 GLY A C 1
ATOM 4893 O O . GLY A 1 619 ? 22.503 -53.505 -9.585 1.00 39.28 619 GLY A O 1
ATOM 4894 N N . GLN A 1 620 ? 21.708 -51.423 -9.325 1.00 45.72 620 GLN A N 1
ATOM 4895 C CA . GLN A 1 620 ? 22.498 -50.795 -10.371 1.00 45.72 620 GLN A CA 1
ATOM 4896 C C . GLN A 1 620 ? 23.341 -49.692 -9.735 1.00 45.72 620 GLN A C 1
ATOM 4898 O O . GLN A 1 620 ? 22.826 -48.855 -8.997 1.00 45.72 620 GLN A O 1
ATOM 4903 N N . GLN A 1 621 ? 24.651 -49.725 -9.994 1.00 46.75 621 GLN A N 1
ATOM 4904 C CA . GLN A 1 621 ? 25.490 -48.549 -9.777 1.00 46.75 621 GLN A CA 1
ATOM 4905 C C . GLN A 1 621 ? 24.929 -47.402 -10.628 1.00 46.75 621 GLN A C 1
ATOM 4907 O O . GLN A 1 621 ? 24.484 -47.683 -11.749 1.00 46.75 621 GLN A O 1
ATOM 4912 N N . PRO A 1 622 ? 24.948 -46.152 -10.130 1.00 55.66 622 PRO A N 1
ATOM 4913 C CA . PRO A 1 622 ? 24.519 -45.013 -10.924 1.00 55.66 622 PRO A CA 1
ATOM 4914 C C . PRO A 1 622 ? 25.298 -45.003 -12.241 1.00 55.66 622 PRO A C 1
ATOM 4916 O O . PRO A 1 622 ? 26.523 -45.148 -12.273 1.00 55.66 622 PRO A O 1
ATOM 4919 N N . THR A 1 623 ? 24.559 -44.929 -13.340 1.00 61.97 623 THR A N 1
ATOM 4920 C CA . THR A 1 623 ? 25.123 -44.922 -14.691 1.00 61.97 623 THR A CA 1
ATOM 4921 C C . THR A 1 623 ? 25.879 -43.615 -14.946 1.00 61.97 623 THR A C 1
ATOM 4923 O O . THR A 1 623 ? 25.608 -42.598 -14.309 1.00 61.97 623 THR A O 1
ATOM 4926 N N . GLU A 1 624 ? 26.824 -43.607 -15.896 1.00 57.28 624 GLU A N 1
ATOM 4927 C CA . GLU A 1 624 ? 27.533 -42.368 -16.280 1.00 57.28 624 GLU A CA 1
ATOM 4928 C C . GLU A 1 624 ? 26.558 -41.255 -16.701 1.00 57.28 624 GLU A C 1
ATOM 4930 O O . GLU A 1 624 ? 26.818 -40.082 -16.459 1.00 57.28 624 GLU A O 1
ATOM 4935 N N . GLU A 1 625 ? 25.408 -41.627 -17.267 1.00 57.06 625 GLU A N 1
ATOM 4936 C CA . GLU A 1 625 ? 24.334 -40.712 -17.664 1.00 57.06 625 GLU A CA 1
ATOM 4937 C C . GLU A 1 625 ? 23.638 -40.068 -16.452 1.00 57.06 625 GLU A C 1
ATOM 4939 O O . GLU A 1 625 ? 23.333 -38.878 -16.485 1.00 57.06 625 GLU A O 1
ATOM 4944 N N . GLU A 1 626 ? 23.441 -40.813 -15.361 1.00 58.19 626 GLU A N 1
ATOM 4945 C CA . GLU A 1 626 ? 22.859 -40.296 -14.115 1.00 58.19 626 GLU A CA 1
ATOM 4946 C C . GLU A 1 626 ? 23.841 -39.390 -13.365 1.00 58.19 626 GLU A C 1
ATOM 4948 O O . GLU A 1 626 ? 23.445 -38.327 -12.894 1.00 58.19 626 GLU A O 1
ATOM 4953 N N . LEU A 1 627 ? 25.127 -39.753 -13.314 1.00 62.31 627 LEU A N 1
ATOM 4954 C CA . LEU A 1 627 ? 26.173 -38.908 -12.720 1.00 62.31 627 LEU A CA 1
ATOM 4955 C C . LEU A 1 627 ? 26.352 -37.601 -13.502 1.00 62.31 627 LEU A C 1
ATOM 4957 O O . LEU A 1 627 ? 26.470 -36.530 -12.908 1.00 62.31 627 LEU A O 1
ATOM 4961 N N . PHE A 1 628 ? 26.305 -37.675 -14.835 1.00 60.69 628 PHE A N 1
ATOM 4962 C CA . PHE A 1 628 ? 26.340 -36.497 -15.696 1.00 60.69 628 PHE A CA 1
ATOM 4963 C C . PHE A 1 628 ? 25.103 -35.618 -15.499 1.00 60.69 628 PHE A C 1
ATOM 4965 O O . PHE A 1 628 ? 25.220 -34.397 -15.442 1.00 60.69 628 PHE A O 1
ATOM 4972 N N . GLN A 1 629 ? 23.923 -36.225 -15.339 1.00 60.50 629 GLN A N 1
ATOM 4973 C CA . GLN A 1 629 ? 22.707 -35.478 -15.048 1.00 60.50 629 GLN A CA 1
ATOM 4974 C C . GLN A 1 629 ? 22.802 -34.749 -13.698 1.00 60.50 629 GLN A C 1
ATOM 4976 O O . GLN A 1 629 ? 22.445 -33.576 -13.629 1.00 60.50 629 GLN A O 1
ATOM 4981 N N . MET A 1 630 ? 23.350 -35.396 -12.664 1.00 61.12 630 MET A N 1
ATOM 4982 C CA . MET A 1 630 ? 23.549 -34.790 -11.341 1.00 61.12 630 MET A CA 1
ATOM 4983 C C . MET A 1 630 ? 24.495 -33.585 -11.372 1.00 61.12 630 MET A C 1
ATOM 4985 O O . MET A 1 630 ? 24.211 -32.594 -10.706 1.00 61.12 630 MET A O 1
ATOM 4989 N N . ILE A 1 631 ? 25.575 -33.642 -12.157 1.00 63.94 631 ILE A N 1
ATOM 4990 C CA . ILE A 1 631 ? 26.478 -32.495 -12.335 1.00 63.94 631 ILE A CA 1
ATOM 4991 C C . ILE A 1 631 ? 25.794 -31.406 -13.172 1.00 63.94 631 ILE A C 1
ATOM 4993 O O . ILE A 1 631 ? 25.762 -30.256 -12.757 1.00 63.94 631 ILE A O 1
ATOM 4997 N N . SER A 1 632 ? 25.121 -31.760 -14.273 1.00 60.50 632 SER A N 1
ATOM 4998 C CA . SER A 1 632 ? 24.439 -30.793 -15.154 1.00 60.50 632 SER A CA 1
ATOM 4999 C C . SER A 1 632 ? 23.260 -30.041 -14.518 1.00 60.50 632 SER A C 1
ATOM 5001 O O . SER A 1 632 ? 22.833 -29.012 -15.034 1.00 60.50 632 SER A O 1
ATOM 5003 N N . GLU A 1 633 ? 22.688 -30.565 -13.429 1.00 61.03 633 GLU A N 1
ATOM 5004 C CA . GLU A 1 633 ? 21.618 -29.900 -12.671 1.00 61.03 633 GLU A CA 1
ATOM 5005 C C . GLU A 1 633 ? 22.134 -28.701 -11.859 1.00 61.03 633 GLU A C 1
ATOM 5007 O O . GLU A 1 633 ? 21.328 -27.885 -11.411 1.00 61.03 633 GLU A O 1
ATOM 5012 N N . VAL A 1 634 ? 23.451 -28.612 -11.667 1.00 58.50 634 VAL A N 1
ATOM 5013 C CA . VAL A 1 634 ? 24.114 -27.708 -10.721 1.00 58.50 634 VAL A CA 1
ATOM 5014 C C . VAL A 1 634 ? 25.210 -26.874 -11.402 1.00 58.50 634 VAL A C 1
ATOM 5016 O O . VAL A 1 634 ? 25.435 -25.732 -11.017 1.00 58.50 634 VAL A O 1
ATOM 5019 N N . ASP A 1 635 ? 25.844 -27.431 -12.433 1.00 61.47 635 ASP A N 1
ATOM 5020 C CA . ASP A 1 635 ? 26.832 -26.804 -13.315 1.00 61.47 635 ASP A CA 1
ATOM 5021 C C . ASP A 1 635 ? 26.148 -25.762 -14.231 1.00 61.47 635 ASP A C 1
ATOM 5023 O O . ASP A 1 635 ? 25.644 -26.076 -15.317 1.00 61.47 635 ASP A O 1
ATOM 5027 N N . GLU A 1 636 ? 26.055 -24.511 -13.757 1.00 57.38 636 GLU A N 1
ATOM 5028 C CA . GLU A 1 636 ? 25.414 -23.409 -14.492 1.00 57.38 636 GLU A CA 1
ATOM 5029 C C . GLU A 1 636 ? 26.299 -22.890 -15.642 1.00 57.38 636 GLU A C 1
ATOM 5031 O O . GLU A 1 636 ? 25.781 -22.277 -16.588 1.00 57.38 636 GLU A O 1
ATOM 5036 N N . ASP A 1 637 ? 27.615 -23.125 -15.587 1.00 56.53 637 ASP A N 1
ATOM 5037 C CA . ASP A 1 637 ? 28.589 -22.626 -16.561 1.00 56.53 637 ASP A CA 1
ATOM 5038 C C . ASP A 1 637 ? 28.995 -23.642 -17.649 1.00 56.53 637 ASP A C 1
ATOM 5040 O O . ASP A 1 637 ? 29.624 -23.263 -18.646 1.00 56.53 637 ASP A O 1
ATOM 5044 N N . MET A 1 638 ? 28.505 -24.882 -17.540 1.00 58.16 638 MET A N 1
ATOM 5045 C CA . MET A 1 638 ? 28.792 -26.019 -18.421 1.00 58.16 638 MET A CA 1
ATOM 5046 C C . MET A 1 638 ? 30.280 -26.397 -18.452 1.00 58.16 638 MET A C 1
ATOM 5048 O O . MET A 1 638 ? 30.785 -26.847 -19.492 1.00 58.16 638 MET A O 1
ATOM 5052 N N . SER A 1 639 ? 30.992 -26.200 -17.344 1.00 63.06 639 SER A N 1
ATOM 5053 C CA . SER A 1 639 ? 32.389 -26.614 -17.170 1.00 63.06 639 SER A CA 1
ATOM 5054 C C . SER A 1 639 ? 32.549 -28.138 -17.132 1.00 63.06 639 SER A C 1
ATOM 5056 O O . SER A 1 639 ? 33.608 -28.660 -17.496 1.00 63.06 639 SER A O 1
ATOM 5058 N N . GLY A 1 640 ? 31.489 -28.873 -16.783 1.00 62.84 640 GLY A N 1
ATOM 5059 C CA . GLY A 1 640 ? 31.488 -30.324 -16.610 1.00 62.84 640 GLY A CA 1
ATOM 5060 C C . GLY A 1 640 ? 32.010 -30.787 -15.246 1.00 62.84 640 GLY A C 1
ATOM 5061 O O . GLY A 1 640 ? 32.234 -31.989 -15.072 1.00 62.84 640 GLY A O 1
ATOM 5062 N N . ALA A 1 641 ? 32.204 -29.863 -14.303 1.00 63.31 641 ALA A N 1
ATOM 5063 C CA . ALA A 1 641 ? 32.632 -30.108 -12.930 1.00 63.31 641 ALA A CA 1
ATOM 5064 C C . ALA A 1 641 ? 31.947 -29.103 -11.985 1.00 63.31 641 ALA A C 1
ATOM 5066 O O . ALA A 1 641 ? 31.388 -28.115 -12.434 1.00 63.31 641 ALA A O 1
ATOM 5067 N N . ILE A 1 642 ? 31.962 -29.363 -10.677 1.00 64.75 642 ILE A N 1
ATOM 5068 C CA . ILE A 1 642 ? 31.450 -28.418 -9.669 1.00 64.75 642 ILE A CA 1
ATOM 5069 C C . ILE A 1 642 ? 32.640 -27.608 -9.147 1.00 64.75 642 ILE A C 1
ATOM 5071 O O . ILE A 1 642 ? 33.488 -28.186 -8.464 1.00 64.75 642 ILE A O 1
ATOM 5075 N N . GLU A 1 643 ? 32.729 -26.308 -9.445 1.00 60.78 643 GLU A N 1
ATOM 5076 C CA . GLU A 1 643 ? 33.915 -25.495 -9.114 1.00 60.78 643 GLU A CA 1
ATOM 5077 C C . GLU A 1 643 ? 33.853 -24.809 -7.729 1.00 60.78 643 GLU A C 1
ATOM 5079 O O . GLU A 1 643 ? 32.818 -24.299 -7.295 1.00 60.78 643 GLU A O 1
ATOM 5084 N N . ILE A 1 644 ? 35.007 -24.730 -7.050 1.00 53.00 644 ILE A N 1
ATOM 5085 C CA . ILE A 1 644 ? 35.276 -23.892 -5.871 1.00 53.00 644 ILE A CA 1
ATOM 5086 C C . ILE A 1 644 ? 36.606 -23.152 -6.054 1.00 53.00 644 ILE A C 1
ATOM 5088 O O . ILE A 1 644 ? 37.695 -23.726 -6.007 1.00 53.00 644 ILE A O 1
ATOM 5092 N N . LEU A 1 645 ? 36.539 -21.825 -6.183 1.00 48.81 645 LEU A N 1
ATOM 5093 C CA . LEU A 1 645 ? 37.734 -20.983 -6.262 1.00 48.81 645 LEU A CA 1
ATOM 5094 C C . LEU A 1 645 ? 38.407 -20.866 -4.883 1.00 48.81 645 LEU A C 1
ATOM 5096 O O . LEU A 1 645 ? 37.838 -20.359 -3.918 1.00 48.81 645 LEU A O 1
ATOM 5100 N N . GLU A 1 646 ? 39.673 -21.286 -4.805 1.00 46.31 646 GLU A N 1
ATOM 5101 C CA . GLU A 1 646 ? 40.485 -21.390 -3.578 1.00 46.31 646 GLU A CA 1
ATOM 5102 C C . GLU A 1 646 ? 40.755 -20.035 -2.863 1.00 46.31 646 GLU A C 1
ATOM 5104 O O . GLU A 1 646 ? 41.358 -19.988 -1.784 1.00 46.31 646 GLU A O 1
ATOM 5109 N N . SER A 1 647 ? 40.307 -18.895 -3.414 1.00 44.53 647 SER A N 1
ATOM 5110 C CA . SER A 1 647 ? 40.528 -17.569 -2.824 1.00 44.53 647 SER A CA 1
ATOM 5111 C C . SER A 1 647 ? 39.517 -17.235 -1.722 1.00 44.53 647 SER A C 1
ATOM 5113 O O . SER A 1 647 ? 38.563 -16.487 -1.899 1.00 44.53 647 SER A O 1
ATOM 5115 N N . LEU A 1 648 ? 39.798 -17.766 -0.536 1.00 40.41 648 LEU A N 1
ATOM 5116 C CA . LEU A 1 648 ? 39.209 -17.442 0.765 1.00 40.41 648 LEU A CA 1
ATOM 5117 C C . LEU A 1 648 ? 38.836 -15.953 0.951 1.00 40.41 648 LEU A C 1
ATOM 5119 O O . LEU A 1 648 ? 39.699 -15.165 1.337 1.00 40.41 648 LEU A O 1
ATOM 5123 N N . GLN A 1 649 ? 37.551 -15.601 0.768 1.00 41.22 649 GLN A N 1
ATOM 5124 C CA . GLN A 1 649 ? 36.766 -14.662 1.612 1.00 41.22 649 GLN A CA 1
ATOM 5125 C C . GLN A 1 649 ? 35.355 -14.319 1.080 1.00 41.22 649 GLN A C 1
ATOM 5127 O O . GLN A 1 649 ? 34.679 -13.494 1.700 1.00 41.22 649 GLN A O 1
ATOM 5132 N N . CYS A 1 650 ? 34.870 -14.928 -0.012 1.00 39.88 650 CYS A N 1
ATOM 5133 C CA . CYS A 1 650 ? 33.561 -14.600 -0.586 1.00 39.88 650 CYS A CA 1
ATOM 5134 C C . CYS A 1 650 ? 32.612 -15.813 -0.701 1.00 39.88 650 CYS A C 1
ATOM 5136 O O . CYS A 1 650 ? 32.990 -16.828 -1.269 1.00 39.88 650 CYS A O 1
ATOM 5138 N N . PRO A 1 651 ? 31.336 -15.696 -0.275 1.00 40.66 651 PRO A N 1
ATOM 5139 C CA . PRO A 1 651 ? 30.287 -16.687 -0.562 1.00 40.66 651 PRO A CA 1
ATOM 5140 C C . PRO A 1 651 ? 29.951 -16.858 -2.057 1.00 40.66 651 PRO A C 1
ATOM 5142 O O . PRO A 1 651 ? 29.118 -17.685 -2.406 1.00 40.66 651 PRO A O 1
ATOM 5145 N N . LEU A 1 652 ? 30.540 -16.035 -2.934 1.00 40.59 652 LEU A N 1
ATOM 5146 C CA . LEU A 1 652 ? 30.372 -16.103 -4.390 1.00 40.59 652 LEU A CA 1
ATOM 5147 C C . LEU A 1 652 ? 31.129 -17.286 -5.015 1.00 40.59 652 LEU A C 1
ATOM 5149 O O . LEU A 1 652 ? 30.759 -17.708 -6.101 1.00 40.59 652 LEU A O 1
ATOM 5153 N N . ASP A 1 653 ? 32.114 -17.844 -4.309 1.00 45.16 653 ASP A N 1
ATOM 5154 C CA . ASP A 1 653 ? 32.986 -18.918 -4.800 1.00 45.16 653 ASP A CA 1
ATOM 5155 C C . ASP A 1 653 ? 32.410 -20.332 -4.531 1.00 45.16 653 ASP A C 1
ATOM 5157 O O . ASP A 1 653 ? 33.127 -21.318 -4.642 1.00 45.16 653 ASP A O 1
ATOM 5161 N N . PHE A 1 654 ? 31.136 -20.427 -4.109 1.00 47.62 654 PHE A N 1
ATOM 5162 C CA . PHE A 1 654 ? 30.477 -21.641 -3.577 1.00 47.62 654 PHE A CA 1
ATOM 5163 C C . PHE A 1 654 ? 29.058 -21.890 -4.143 1.00 47.62 654 PHE A C 1
ATOM 5165 O O . PHE A 1 654 ? 28.312 -22.715 -3.610 1.00 47.62 654 PHE A O 1
ATOM 5172 N N . ALA A 1 655 ? 28.637 -21.150 -5.173 1.00 51.69 655 ALA A N 1
ATOM 5173 C CA . ALA A 1 655 ? 27.236 -21.109 -5.605 1.00 51.69 655 ALA A CA 1
ATOM 5174 C C . ALA A 1 655 ? 26.699 -22.472 -6.082 1.00 51.69 655 ALA A C 1
ATOM 5176 O O . ALA A 1 655 ? 25.595 -22.855 -5.696 1.00 51.69 655 ALA A O 1
ATOM 5177 N N . GLU A 1 656 ? 27.494 -23.214 -6.853 1.00 54.34 656 GLU A N 1
ATOM 5178 C CA . GLU A 1 656 ? 27.115 -24.521 -7.399 1.00 54.34 656 GLU A CA 1
ATOM 5179 C C . GLU A 1 656 ? 27.038 -25.570 -6.283 1.00 54.34 656 GLU A C 1
ATOM 5181 O O . GLU A 1 656 ? 26.004 -26.198 -6.070 1.00 54.34 656 GLU A O 1
ATOM 5186 N N . PHE A 1 657 ? 28.074 -25.680 -5.448 1.00 52.19 657 PHE A N 1
ATOM 5187 C CA . PHE A 1 657 ? 28.086 -26.640 -4.341 1.00 52.19 657 PHE A CA 1
ATOM 5188 C C . PHE A 1 657 ? 26.963 -26.399 -3.310 1.00 52.19 657 PHE A C 1
ATOM 5190 O O . PHE A 1 657 ? 26.373 -27.348 -2.789 1.00 52.19 657 PHE A O 1
ATOM 5197 N N . LEU A 1 658 ? 26.598 -25.138 -3.042 1.00 52.22 658 LEU A N 1
ATOM 5198 C CA . LEU A 1 658 ? 25.462 -24.815 -2.171 1.00 52.22 658 LEU A CA 1
ATOM 5199 C C . LEU A 1 658 ? 24.114 -25.204 -2.793 1.00 52.22 658 LEU A C 1
ATOM 5201 O O . LEU A 1 658 ? 23.236 -25.647 -2.054 1.00 52.22 658 LEU A O 1
ATOM 5205 N N . GLN A 1 659 ? 23.954 -25.110 -4.119 1.00 54.34 659 GLN A N 1
ATOM 5206 C CA . GLN A 1 659 ? 22.770 -25.632 -4.811 1.00 54.34 659 GLN A CA 1
ATOM 5207 C C . GLN A 1 659 ? 22.678 -27.163 -4.718 1.00 54.34 659 GLN A C 1
ATOM 5209 O O . GLN A 1 659 ? 21.572 -27.679 -4.567 1.00 54.34 659 GLN A O 1
ATOM 5214 N N . VAL A 1 660 ? 23.801 -27.900 -4.730 1.00 54.03 660 VAL A N 1
ATOM 5215 C CA . VAL A 1 660 ? 23.792 -29.357 -4.464 1.00 54.03 660 VAL A CA 1
ATOM 5216 C C . VAL A 1 660 ? 23.190 -29.637 -3.091 1.00 54.03 660 VAL A C 1
ATOM 5218 O O . VAL A 1 660 ? 22.309 -30.485 -2.959 1.00 54.03 660 VAL A O 1
ATOM 5221 N N . ILE A 1 661 ? 23.654 -28.920 -2.063 1.00 50.41 661 ILE A N 1
ATOM 5222 C CA . ILE A 1 661 ? 23.214 -29.121 -0.679 1.00 50.41 661 ILE A CA 1
ATOM 5223 C C . ILE A 1 661 ? 21.757 -28.690 -0.499 1.00 50.41 661 ILE A C 1
ATOM 5225 O O . ILE A 1 661 ? 21.021 -29.381 0.197 1.00 50.41 661 ILE A O 1
ATOM 5229 N N . ASP A 1 662 ? 21.323 -27.594 -1.120 1.00 47.62 662 ASP A N 1
ATOM 5230 C CA . ASP A 1 662 ? 19.934 -27.122 -1.049 1.00 47.62 662 ASP A CA 1
ATOM 5231 C C . ASP A 1 662 ? 18.986 -28.091 -1.771 1.00 47.62 662 ASP A C 1
ATOM 5233 O O . ASP A 1 662 ? 17.990 -28.518 -1.198 1.00 47.62 662 ASP A O 1
ATOM 5237 N N . ASN A 1 663 ? 19.361 -28.583 -2.959 1.00 49.75 663 ASN A N 1
ATOM 5238 C CA . ASN A 1 663 ? 18.613 -29.623 -3.673 1.00 49.75 663 ASN A CA 1
ATOM 5239 C C . ASN A 1 663 ? 18.580 -30.954 -2.903 1.00 49.75 663 ASN A C 1
ATOM 5241 O O . ASN A 1 663 ? 17.579 -31.669 -2.955 1.00 49.75 663 ASN A O 1
ATOM 5245 N N . GLN A 1 664 ? 19.649 -31.304 -2.180 1.00 47.53 664 GLN A N 1
ATOM 5246 C CA . GLN A 1 664 ? 19.681 -32.478 -1.301 1.00 47.53 664 GLN A CA 1
ATOM 5247 C C . GLN A 1 664 ? 18.847 -32.269 -0.036 1.00 47.53 664 GLN A C 1
ATOM 5249 O O . GLN A 1 664 ? 18.155 -33.192 0.378 1.00 47.53 664 GLN A O 1
ATOM 5254 N N . LYS A 1 665 ? 18.848 -31.069 0.554 1.00 44.53 665 LYS A N 1
ATOM 5255 C CA . LYS A 1 665 ? 17.984 -30.712 1.688 1.00 44.53 665 LYS A CA 1
ATOM 5256 C C . LYS A 1 665 ? 16.516 -30.696 1.285 1.00 44.53 665 LYS A C 1
ATOM 5258 O O . LYS A 1 665 ? 15.703 -31.225 2.030 1.00 44.53 665 LYS A O 1
ATOM 5263 N N . ASP A 1 666 ? 16.183 -30.196 0.100 1.00 43.38 666 ASP A N 1
ATOM 5264 C CA . ASP A 1 666 ? 14.833 -30.241 -0.461 1.00 43.38 666 ASP A CA 1
ATOM 5265 C C . ASP A 1 666 ? 14.414 -31.675 -0.817 1.00 43.38 666 ASP A C 1
ATOM 5267 O O . ASP A 1 666 ? 13.275 -32.062 -0.559 1.00 43.38 666 ASP A O 1
ATOM 5271 N N . ARG A 1 667 ? 15.326 -32.512 -1.339 1.00 43.03 667 ARG A N 1
ATOM 5272 C CA . ARG A 1 667 ? 15.076 -33.951 -1.554 1.00 43.03 667 ARG A CA 1
ATOM 5273 C C . ARG A 1 667 ? 14.932 -34.723 -0.240 1.00 43.03 667 ARG A C 1
ATOM 5275 O O . ARG A 1 667 ? 14.061 -35.581 -0.164 1.00 43.03 667 ARG A O 1
ATOM 5282 N N . ALA A 1 668 ? 15.710 -34.397 0.790 1.00 37.56 668 ALA A N 1
ATOM 5283 C CA . ALA A 1 668 ? 15.590 -34.973 2.130 1.00 37.56 668 ALA A CA 1
ATOM 5284 C C . ALA A 1 668 ? 14.312 -34.492 2.845 1.00 37.56 668 ALA A C 1
ATOM 5286 O O . ALA A 1 668 ? 13.642 -35.277 3.507 1.00 37.56 668 ALA A O 1
ATOM 5287 N N . ALA A 1 669 ? 13.904 -33.236 2.639 1.00 42.50 669 ALA A N 1
ATOM 5288 C CA . ALA A 1 669 ? 12.650 -32.674 3.145 1.00 42.50 669 ALA A CA 1
ATOM 5289 C C . ALA A 1 669 ? 11.409 -33.171 2.375 1.00 42.50 669 ALA A C 1
ATOM 5291 O O . ALA A 1 669 ? 10.291 -33.094 2.885 1.00 42.50 669 ALA A O 1
ATOM 5292 N N . MET A 1 670 ? 11.578 -33.718 1.164 1.00 37.25 670 MET A N 1
ATOM 5293 C CA . MET A 1 670 ? 10.513 -34.408 0.420 1.00 37.25 670 MET A CA 1
ATOM 5294 C C . MET A 1 670 ? 10.210 -35.820 0.961 1.00 37.25 670 MET A C 1
ATOM 5296 O O . MET A 1 670 ? 9.227 -36.420 0.523 1.00 37.25 670 MET A O 1
ATOM 5300 N N . PHE A 1 671 ? 10.985 -36.319 1.932 1.00 35.84 671 PHE A N 1
ATOM 5301 C CA . PHE A 1 671 ? 10.752 -37.585 2.634 1.00 35.84 671 PHE A CA 1
ATOM 5302 C C . PHE A 1 671 ? 10.702 -37.398 4.164 1.00 35.84 671 PHE A C 1
ATOM 5304 O O . PHE A 1 671 ? 11.286 -38.167 4.917 1.00 35.84 671 PHE A O 1
ATOM 5311 N N . GLU A 1 672 ? 9.941 -36.416 4.665 1.00 44.16 672 GLU A N 1
ATOM 5312 C CA . GLU A 1 672 ? 9.391 -36.501 6.031 1.00 44.16 672 GLU A CA 1
ATOM 5313 C C . GLU A 1 672 ? 8.207 -37.484 6.056 1.00 44.16 672 GLU A C 1
ATOM 5315 O O . GLU A 1 672 ? 7.050 -37.111 6.248 1.00 44.16 672 GLU A O 1
ATOM 5320 N N . ASP A 1 673 ? 8.490 -38.765 5.847 1.00 52.53 673 ASP A N 1
ATOM 5321 C CA . ASP A 1 673 ? 7.642 -39.832 6.366 1.00 52.53 673 ASP A CA 1
ATOM 5322 C C . ASP A 1 673 ? 8.462 -40.535 7.447 1.00 52.53 673 ASP A C 1
ATOM 5324 O O . ASP A 1 673 ? 9.649 -40.795 7.263 1.00 52.53 673 ASP A O 1
ATOM 5328 N N . ASP A 1 674 ? 7.848 -40.886 8.581 1.00 58.47 674 ASP A N 1
ATOM 5329 C CA . ASP A 1 674 ? 8.523 -41.635 9.657 1.00 58.47 674 ASP A CA 1
ATOM 5330 C C . ASP A 1 674 ? 9.076 -43.008 9.172 1.00 58.47 674 ASP A C 1
ATOM 5332 O O . ASP A 1 674 ? 9.617 -43.752 9.980 1.00 58.47 674 ASP A O 1
ATOM 5336 N N . SER A 1 675 ? 8.939 -43.366 7.885 1.00 61.53 675 SER A N 1
ATOM 5337 C CA . SER A 1 675 ? 9.369 -44.625 7.267 1.00 61.53 675 SER A CA 1
ATOM 5338 C C . SER A 1 675 ? 10.858 -44.902 7.468 1.00 61.53 675 SER A C 1
ATOM 5340 O O . SER A 1 675 ? 11.192 -45.958 7.995 1.00 61.53 675 SER A O 1
ATOM 5342 N N . ASP A 1 676 ? 11.743 -43.950 7.161 1.00 63.50 676 ASP A N 1
ATOM 5343 C CA . ASP A 1 676 ? 13.196 -44.172 7.257 1.00 63.50 676 ASP A CA 1
ATOM 5344 C C . ASP A 1 676 ? 13.657 -44.276 8.725 1.00 63.50 676 ASP A C 1
ATOM 5346 O O . ASP A 1 676 ? 14.523 -45.080 9.074 1.00 63.50 676 ASP A O 1
ATOM 5350 N N . MET A 1 677 ? 13.007 -43.524 9.624 1.00 65.44 677 MET A N 1
ATOM 5351 C CA . MET A 1 677 ? 13.200 -43.624 11.079 1.00 65.44 677 MET A CA 1
ATOM 5352 C C . MET A 1 677 ? 12.694 -44.960 11.636 1.00 65.44 677 MET A C 1
ATOM 5354 O O . MET A 1 677 ? 13.321 -45.539 12.526 1.00 65.44 677 MET A O 1
ATOM 5358 N N . ILE A 1 678 ? 11.567 -45.463 11.124 1.00 69.25 678 ILE A N 1
ATOM 5359 C CA . ILE A 1 678 ? 11.022 -46.775 11.487 1.00 69.25 678 ILE A CA 1
ATOM 5360 C C . ILE A 1 678 ? 11.956 -47.880 10.994 1.00 69.25 678 ILE A C 1
ATOM 5362 O O . ILE A 1 678 ? 12.250 -48.791 11.764 1.00 69.25 678 ILE A O 1
ATOM 5366 N N . ASP A 1 679 ? 12.472 -47.790 9.771 1.00 71.19 679 ASP A N 1
ATOM 5367 C CA . ASP A 1 679 ? 13.387 -48.786 9.214 1.00 71.19 679 ASP A CA 1
ATOM 5368 C C . ASP A 1 679 ? 14.716 -48.822 9.988 1.00 71.19 679 ASP A C 1
ATOM 5370 O O . ASP A 1 679 ? 15.190 -49.904 10.345 1.00 71.19 679 ASP A O 1
ATOM 5374 N N . ALA A 1 680 ? 15.261 -47.662 10.372 1.00 69.06 680 ALA A N 1
ATOM 5375 C CA . ALA A 1 680 ? 16.434 -47.571 11.245 1.00 69.06 680 ALA A CA 1
ATOM 5376 C C . ALA A 1 680 ? 16.175 -48.148 12.651 1.00 69.06 680 ALA A C 1
ATOM 5378 O O . ALA A 1 680 ? 17.000 -48.895 13.188 1.00 69.06 680 ALA A O 1
ATOM 5379 N N . PHE A 1 681 ? 15.011 -47.854 13.242 1.00 73.25 681 PHE A N 1
ATOM 5380 C CA . PHE A 1 681 ? 14.607 -48.400 14.540 1.00 73.25 681 PHE A CA 1
ATOM 5381 C C . PHE A 1 681 ? 14.445 -49.924 14.492 1.00 73.25 681 PHE A C 1
ATOM 5383 O O . PHE A 1 681 ? 14.897 -50.633 15.395 1.00 73.25 681 PHE A O 1
ATOM 5390 N N . VAL A 1 682 ? 13.856 -50.448 13.413 1.00 76.88 682 VAL A N 1
ATOM 5391 C CA . VAL A 1 682 ? 13.706 -51.889 13.172 1.00 76.88 682 VAL A CA 1
ATOM 5392 C C . VAL A 1 682 ? 15.063 -52.560 12.976 1.00 76.88 682 VAL A C 1
ATOM 5394 O O . VAL A 1 682 ? 15.314 -53.601 13.585 1.00 76.88 682 VAL A O 1
ATOM 5397 N N . ALA A 1 683 ? 15.967 -51.951 12.204 1.00 70.31 683 ALA A N 1
ATOM 5398 C CA . ALA A 1 683 ? 17.324 -52.458 12.000 1.00 70.31 683 ALA A CA 1
ATOM 5399 C C . ALA A 1 683 ? 18.117 -52.561 13.315 1.00 70.31 683 ALA A C 1
ATOM 5401 O O . ALA A 1 683 ? 18.924 -53.475 13.490 1.00 70.31 683 ALA A O 1
ATOM 5402 N N . CYS A 1 684 ? 17.836 -51.676 14.276 1.00 65.81 684 CYS A N 1
ATOM 5403 C CA . CYS A 1 684 ? 18.475 -51.674 15.590 1.00 65.81 684 CYS A CA 1
ATOM 5404 C C . CYS A 1 684 ? 17.797 -52.605 16.621 1.00 65.81 684 CYS A C 1
ATOM 5406 O O . CYS A 1 684 ? 18.289 -52.736 17.743 1.00 65.81 684 CYS A O 1
ATOM 5408 N N . GLY A 1 685 ? 16.704 -53.289 16.256 1.00 69.88 685 GLY A N 1
ATOM 5409 C CA . GLY A 1 685 ? 16.018 -54.288 17.090 1.00 69.88 685 GLY A CA 1
ATOM 5410 C C . GLY A 1 685 ? 14.617 -53.899 17.580 1.00 69.88 685 GLY A C 1
ATOM 5411 O O . GLY A 1 685 ? 13.989 -54.686 18.292 1.00 69.88 685 GLY A O 1
ATOM 5412 N N . GLY A 1 686 ? 14.119 -52.722 17.196 1.00 77.81 686 GLY A N 1
ATOM 5413 C CA . GLY A 1 686 ? 12.741 -52.284 17.417 1.00 77.81 686 GLY A CA 1
ATOM 5414 C C . GLY A 1 686 ? 11.732 -52.955 16.474 1.00 77.81 686 GLY A C 1
ATOM 5415 O O . GLY A 1 686 ? 12.083 -53.805 15.654 1.00 77.81 686 GLY A O 1
ATOM 5416 N N . LYS A 1 687 ? 10.444 -52.601 16.586 1.00 76.38 687 LYS A N 1
ATOM 5417 C CA . LYS A 1 687 ? 9.384 -53.132 15.710 1.00 76.38 687 LYS A CA 1
ATOM 5418 C C . LYS A 1 687 ? 8.801 -52.061 14.784 1.00 76.38 687 LYS A C 1
ATOM 5420 O O . LYS A 1 687 ? 8.729 -50.892 15.162 1.00 76.38 687 LYS A O 1
ATOM 5425 N N . PRO A 1 688 ? 8.297 -52.466 13.601 1.00 74.00 688 PRO A N 1
ATOM 5426 C CA . PRO A 1 688 ? 7.763 -51.541 12.598 1.00 74.00 688 PRO A CA 1
ATOM 5427 C C . PRO A 1 688 ? 6.468 -50.833 13.026 1.00 74.00 688 PRO A C 1
ATOM 5429 O O . PRO A 1 688 ? 6.061 -49.858 12.407 1.00 74.00 688 PRO A O 1
ATOM 5432 N N . ASP A 1 689 ? 5.811 -51.298 14.092 1.00 76.62 689 ASP A N 1
ATOM 5433 C CA . ASP A 1 689 ? 4.642 -50.648 14.693 1.00 76.62 689 ASP A CA 1
ATOM 5434 C C . ASP A 1 689 ? 5.013 -49.557 15.718 1.00 76.62 689 ASP A C 1
ATOM 5436 O O . ASP A 1 689 ? 4.143 -49.112 16.467 1.00 76.62 689 ASP A O 1
ATOM 5440 N N . LYS A 1 690 ? 6.287 -49.127 15.748 1.00 78.31 690 LYS A N 1
ATOM 5441 C CA . LYS A 1 690 ? 6.873 -48.188 16.725 1.00 78.31 690 LYS A CA 1
ATOM 5442 C C . LYS A 1 690 ? 6.859 -48.707 18.169 1.00 78.31 690 LYS A C 1
ATOM 5444 O O . LYS A 1 690 ? 7.049 -47.935 19.103 1.00 78.31 690 LYS A O 1
ATOM 5449 N N . THR A 1 691 ? 6.636 -50.009 18.367 1.00 72.81 691 THR A N 1
ATOM 5450 C CA . THR A 1 691 ? 6.716 -50.653 19.686 1.00 72.81 691 THR A CA 1
ATOM 5451 C C . THR A 1 691 ? 8.018 -51.440 19.852 1.00 72.81 691 THR A C 1
ATOM 5453 O O . THR A 1 691 ? 8.746 -51.706 18.897 1.00 72.81 691 THR A O 1
ATOM 5456 N N . GLY A 1 692 ? 8.321 -51.856 21.081 1.00 77.88 692 GLY A N 1
ATOM 5457 C CA . GLY A 1 692 ? 9.591 -52.508 21.398 1.00 77.88 692 GLY A CA 1
ATOM 5458 C C . GLY A 1 692 ? 10.686 -51.495 21.712 1.00 77.88 692 GLY A C 1
ATOM 5459 O O . GLY A 1 692 ? 10.412 -50.313 21.881 1.00 77.88 692 GLY A O 1
ATOM 5460 N N . PHE A 1 693 ? 11.912 -51.987 21.834 1.00 79.06 693 PHE A N 1
ATOM 5461 C CA . PHE A 1 693 ? 13.026 -51.213 22.359 1.00 79.06 693 PHE A CA 1
ATOM 5462 C C . PHE A 1 693 ? 14.338 -51.642 21.718 1.00 79.06 693 PHE A C 1
ATOM 5464 O O . PHE A 1 693 ? 14.541 -52.815 21.389 1.00 79.06 693 PHE A O 1
ATOM 5471 N N . VAL A 1 694 ? 15.252 -50.689 21.592 1.00 78.00 694 VAL A N 1
ATOM 5472 C CA . VAL A 1 694 ? 16.623 -50.930 21.153 1.00 78.00 694 VAL A CA 1
ATOM 5473 C C . VAL A 1 694 ? 17.519 -50.979 22.380 1.00 78.00 694 VAL A C 1
ATOM 5475 O O . VAL A 1 694 ? 17.580 -50.036 23.162 1.00 78.00 694 VAL A O 1
ATOM 5478 N N . ARG A 1 695 ? 18.256 -52.075 22.568 1.00 77.88 695 ARG A N 1
ATOM 5479 C CA . ARG A 1 695 ? 19.180 -52.170 23.704 1.00 77.88 695 ARG A CA 1
ATOM 5480 C C . ARG A 1 695 ? 20.356 -51.230 23.519 1.00 77.88 695 ARG A C 1
ATOM 5482 O O . ARG A 1 695 ? 21.036 -51.277 22.487 1.00 77.88 695 ARG A O 1
ATOM 5489 N N . LYS A 1 696 ? 20.658 -50.471 24.565 1.00 74.56 696 LYS A N 1
ATOM 5490 C CA . LYS A 1 696 ? 21.769 -49.523 24.611 1.00 74.56 696 LYS A CA 1
ATOM 5491 C C . LYS A 1 696 ? 23.098 -50.119 24.145 1.00 74.56 696 LYS A C 1
ATOM 5493 O O . LYS A 1 696 ? 23.810 -49.486 23.372 1.00 74.56 696 LYS A O 1
ATOM 5498 N N . GLU A 1 697 ? 23.437 -51.343 24.551 1.00 70.12 697 GLU A N 1
ATOM 5499 C CA . GLU A 1 697 ? 24.706 -51.976 24.161 1.00 70.12 697 GLU A CA 1
ATOM 5500 C C . GLU A 1 697 ? 24.778 -52.263 22.657 1.00 70.12 697 GLU A C 1
ATOM 5502 O O . GLU A 1 697 ? 25.859 -52.230 22.070 1.00 70.12 697 GLU A O 1
ATOM 5507 N N . THR A 1 698 ? 23.632 -52.533 22.030 1.00 69.44 698 THR A N 1
ATOM 5508 C CA . THR A 1 698 ? 23.542 -52.806 20.590 1.00 69.44 698 THR A CA 1
ATOM 5509 C C . THR A 1 698 ? 23.703 -51.513 19.804 1.00 69.44 698 THR A C 1
ATOM 5511 O O . THR A 1 698 ? 24.499 -51.471 18.870 1.00 69.44 698 THR A O 1
ATOM 5514 N N . LEU A 1 699 ? 23.047 -50.438 20.249 1.00 70.00 699 LEU A N 1
ATOM 5515 C CA . LEU A 1 699 ? 23.168 -49.119 19.632 1.00 70.00 699 LEU A CA 1
ATOM 5516 C C . LEU A 1 699 ? 24.600 -48.567 19.745 1.00 70.00 699 LEU A C 1
ATOM 5518 O O . LEU A 1 699 ? 25.176 -48.118 18.759 1.00 70.00 699 LEU A O 1
ATOM 5522 N N . VAL A 1 700 ? 25.225 -48.681 20.924 1.00 70.44 700 VAL A N 1
ATOM 5523 C CA . VAL A 1 700 ? 26.628 -48.274 21.131 1.00 70.44 700 VAL A CA 1
ATOM 5524 C C . VAL A 1 700 ? 27.576 -49.094 20.255 1.00 70.44 700 VAL A C 1
ATOM 5526 O O . VAL A 1 700 ? 28.534 -48.541 19.715 1.00 70.44 700 VAL A O 1
ATOM 5529 N N . LYS A 1 701 ? 27.321 -50.399 20.093 1.00 68.56 701 LYS A N 1
ATOM 5530 C CA . LYS A 1 701 ? 28.141 -51.271 19.247 1.00 68.56 701 LYS A CA 1
ATOM 5531 C C . LYS A 1 701 ? 28.029 -50.906 17.767 1.00 68.56 701 LYS A C 1
ATOM 5533 O O . LYS A 1 701 ? 29.064 -50.845 17.121 1.00 68.56 701 LYS A O 1
ATOM 5538 N N . ILE A 1 702 ? 26.826 -50.645 17.259 1.00 64.94 702 ILE A N 1
ATOM 5539 C CA . ILE A 1 702 ? 26.613 -50.222 15.866 1.00 64.94 702 ILE A CA 1
ATOM 5540 C C . ILE A 1 702 ? 27.302 -48.872 15.631 1.00 64.94 702 ILE A C 1
ATOM 5542 O O . ILE A 1 702 ? 28.090 -48.716 14.706 1.00 64.94 702 ILE A O 1
ATOM 5546 N N . ILE A 1 703 ? 27.107 -47.904 16.527 1.00 63.12 703 ILE A N 1
ATOM 5547 C CA . ILE A 1 703 ? 27.611 -46.543 16.311 1.00 63.12 703 ILE A CA 1
ATOM 5548 C C . ILE A 1 703 ? 29.138 -46.444 16.465 1.00 63.12 703 ILE A C 1
ATOM 5550 O O . ILE A 1 703 ? 29.800 -45.770 15.675 1.00 63.12 703 ILE A O 1
ATOM 5554 N N . LYS A 1 704 ? 29.731 -47.133 17.449 1.00 63.41 704 LYS A N 1
ATOM 5555 C CA . LYS A 1 704 ? 31.196 -47.155 17.618 1.00 63.41 704 LYS A CA 1
ATOM 5556 C C . LYS A 1 704 ? 31.891 -48.147 16.682 1.00 63.41 704 LYS A C 1
ATOM 5558 O O . LYS A 1 704 ? 33.044 -47.927 16.328 1.00 63.41 704 LYS A O 1
ATOM 5563 N N . GLY A 1 705 ? 31.235 -49.261 16.362 1.00 52.75 705 GLY A N 1
ATOM 5564 C CA . GLY A 1 705 ? 31.806 -50.371 15.599 1.00 52.75 705 GLY A CA 1
ATOM 5565 C C . GLY A 1 705 ? 31.637 -50.227 14.092 1.00 52.75 705 GLY A C 1
ATOM 5566 O O . GLY A 1 705 ? 32.620 -50.389 13.377 1.00 52.75 705 GLY A O 1
ATOM 5567 N N . ASP A 1 706 ? 30.432 -49.885 13.634 1.00 53.44 706 ASP A N 1
ATOM 5568 C CA . ASP A 1 706 ? 30.087 -49.863 12.208 1.00 53.44 706 ASP A CA 1
ATOM 5569 C C . ASP A 1 706 ? 30.195 -48.443 11.619 1.00 53.44 706 ASP A C 1
ATOM 5571 O O . ASP A 1 706 ? 30.613 -48.289 10.478 1.00 53.44 706 ASP A O 1
ATOM 5575 N N . PHE A 1 707 ? 29.918 -47.395 12.410 1.00 50.53 707 PHE A N 1
ATOM 5576 C CA . PHE A 1 707 ? 29.997 -45.989 11.963 1.00 50.53 707 PHE A CA 1
ATOM 5577 C C . PHE A 1 707 ? 31.282 -45.245 12.377 1.00 50.53 707 PHE A C 1
ATOM 5579 O O . PHE A 1 707 ? 31.477 -44.093 11.998 1.00 50.53 707 PHE A O 1
ATOM 5586 N N . GLY A 1 708 ? 32.171 -45.868 13.162 1.00 46.69 708 GLY A N 1
ATOM 5587 C CA . GLY A 1 708 ? 33.497 -45.318 13.495 1.00 46.69 708 GLY A CA 1
ATOM 5588 C C . GLY A 1 708 ? 33.506 -43.994 14.281 1.00 46.69 708 GLY A C 1
ATOM 5589 O O . GLY A 1 708 ? 34.555 -43.353 14.391 1.00 46.69 708 GLY A O 1
ATOM 5590 N N . LEU A 1 709 ? 32.369 -43.570 14.843 1.00 57.28 709 LEU A N 1
ATOM 5591 C CA . LEU A 1 709 ? 32.249 -42.288 15.538 1.00 57.28 709 LEU A CA 1
ATOM 5592 C C . LEU A 1 709 ? 32.975 -42.324 16.895 1.00 57.28 709 LEU A C 1
ATOM 5594 O O . LEU A 1 709 ? 32.706 -43.163 17.755 1.00 57.28 709 LEU A O 1
ATOM 5598 N N . THR A 1 710 ? 33.882 -41.367 17.118 1.00 51.41 710 THR A N 1
ATOM 5599 C CA . THR A 1 710 ? 34.691 -41.237 18.351 1.00 51.41 710 THR A CA 1
ATOM 5600 C C . THR A 1 710 ? 33.992 -40.453 19.470 1.00 51.41 710 THR A C 1
ATOM 5602 O O . THR A 1 710 ? 34.586 -40.180 20.516 1.00 51.41 710 THR A O 1
ATOM 5605 N N . ILE A 1 711 ? 32.718 -40.104 19.277 1.00 58.09 711 ILE A N 1
ATOM 5606 C CA . ILE A 1 711 ? 31.907 -39.334 20.225 1.00 58.09 711 ILE A CA 1
ATOM 5607 C C . ILE A 1 711 ? 31.576 -40.199 21.453 1.00 58.09 711 ILE A C 1
ATOM 5609 O O . ILE A 1 711 ? 31.344 -41.407 21.354 1.00 58.09 711 ILE A O 1
ATOM 5613 N N . ASN A 1 712 ? 31.527 -39.582 22.640 1.00 61.44 712 ASN A N 1
ATOM 5614 C CA . ASN A 1 712 ? 31.208 -40.255 23.903 1.00 61.44 712 ASN A CA 1
ATOM 5615 C C . ASN A 1 712 ? 29.694 -40.535 24.037 1.00 61.44 712 ASN A C 1
ATOM 5617 O O . ASN A 1 712 ? 29.010 -40.016 24.917 1.00 61.44 712 ASN A O 1
ATOM 5621 N N . ILE A 1 713 ? 29.160 -41.344 23.117 1.00 65.88 713 ILE A N 1
ATOM 5622 C CA . ILE A 1 713 ? 27.721 -41.578 22.926 1.00 65.88 713 ILE A CA 1
ATOM 5623 C C . ILE A 1 713 ? 27.024 -42.225 24.131 1.00 65.88 713 ILE A C 1
ATOM 5625 O O . ILE A 1 713 ? 25.822 -42.074 24.321 1.00 65.88 713 ILE A O 1
ATOM 5629 N N . GLU A 1 714 ? 27.785 -42.887 25.001 1.00 67.06 714 GLU A N 1
ATOM 5630 C CA . GLU A 1 714 ? 27.268 -43.468 26.243 1.00 67.06 714 GLU A CA 1
ATOM 5631 C C . GLU A 1 714 ? 26.692 -42.404 27.188 1.00 67.06 714 GLU A C 1
ATOM 5633 O O . GLU A 1 714 ? 25.712 -42.676 27.880 1.00 67.06 714 GLU A O 1
ATOM 5638 N N . GLU A 1 715 ? 27.256 -41.191 27.201 1.00 68.56 715 GLU A N 1
ATOM 5639 C CA . GLU A 1 715 ? 26.745 -40.081 28.013 1.00 68.56 715 GLU A CA 1
ATOM 5640 C C . GLU A 1 715 ? 25.467 -39.475 27.416 1.00 68.56 715 GLU A C 1
ATOM 5642 O O . GLU A 1 715 ? 24.585 -39.047 28.157 1.00 68.56 715 GLU A O 1
ATOM 5647 N N . MET A 1 716 ? 25.350 -39.466 26.085 1.00 65.38 716 MET A N 1
ATOM 5648 C CA . MET A 1 716 ? 24.178 -38.949 25.375 1.00 65.38 716 MET A CA 1
ATOM 5649 C C . MET A 1 716 ? 22.982 -39.888 25.532 1.00 65.38 716 MET A C 1
ATOM 5651 O O . MET A 1 716 ? 21.902 -39.443 25.909 1.00 65.38 716 MET A O 1
ATOM 5655 N N . ILE A 1 717 ? 23.207 -41.197 25.375 1.00 68.75 717 ILE A N 1
ATOM 5656 C CA . ILE A 1 717 ? 22.177 -42.215 25.605 1.00 68.75 717 ILE A CA 1
ATOM 5657 C C . ILE A 1 717 ? 21.713 -42.188 27.068 1.00 68.75 717 ILE A C 1
ATOM 5659 O O . ILE A 1 717 ? 20.520 -42.204 27.320 1.00 68.75 717 ILE A O 1
ATOM 5663 N N . ASN A 1 718 ? 22.624 -42.041 28.039 1.00 69.19 718 ASN A N 1
ATOM 5664 C CA . ASN A 1 718 ? 22.255 -41.918 29.459 1.00 69.19 718 ASN A CA 1
ATOM 5665 C C . ASN A 1 718 ? 21.417 -40.674 29.800 1.00 69.19 718 ASN A C 1
ATOM 5667 O O . ASN A 1 718 ? 20.785 -40.644 30.851 1.00 69.19 718 ASN A O 1
ATOM 5671 N N . LYS A 1 719 ? 21.482 -39.612 28.989 1.00 68.50 719 LYS A N 1
ATOM 5672 C CA . LYS A 1 719 ? 20.681 -38.394 29.199 1.00 68.50 719 LYS A CA 1
ATOM 5673 C C . LYS A 1 719 ? 19.280 -38.514 28.606 1.00 68.50 719 LYS A C 1
ATOM 5675 O O . LYS A 1 719 ? 18.397 -37.781 29.044 1.00 68.50 719 LYS A O 1
ATOM 5680 N N . LEU A 1 720 ? 19.116 -39.380 27.609 1.00 67.00 720 LEU A N 1
ATOM 5681 C CA . LEU A 1 720 ? 17.874 -39.573 26.866 1.00 67.00 720 LEU A CA 1
ATOM 5682 C C . LEU A 1 720 ? 17.071 -40.773 27.380 1.00 67.00 720 LEU A C 1
ATOM 5684 O O . LEU A 1 720 ? 15.853 -40.699 27.355 1.00 67.00 720 LEU A O 1
ATOM 5688 N N . ASP A 1 721 ? 17.740 -41.793 27.924 1.00 72.62 721 ASP A N 1
ATOM 5689 C CA . ASP A 1 721 ? 17.159 -42.884 28.719 1.00 72.62 721 ASP A CA 1
ATOM 5690 C C . ASP A 1 721 ? 16.742 -42.338 30.100 1.00 72.62 721 ASP A C 1
ATOM 5692 O O . ASP A 1 721 ? 17.463 -42.450 31.099 1.00 72.62 721 ASP A O 1
ATOM 5696 N N . VAL A 1 722 ? 15.614 -41.618 30.134 1.00 62.84 722 VAL A N 1
ATOM 5697 C CA . VAL A 1 722 ? 15.137 -40.892 31.327 1.00 62.84 722 VAL A CA 1
ATOM 5698 C C . VAL A 1 722 ? 14.710 -41.859 32.433 1.00 62.84 722 VAL A C 1
ATOM 5700 O O . VAL A 1 722 ? 14.774 -41.511 33.618 1.00 62.84 722 VAL A O 1
ATOM 5703 N N . ASP A 1 723 ? 14.274 -43.062 32.062 1.00 69.56 723 ASP A N 1
ATOM 5704 C CA . ASP A 1 723 ? 13.821 -44.083 33.002 1.00 69.56 723 ASP A CA 1
ATOM 5705 C C . ASP A 1 723 ? 14.940 -45.034 33.469 1.00 69.56 723 ASP A C 1
ATOM 5707 O O . ASP A 1 723 ? 14.768 -45.739 34.471 1.00 69.56 723 ASP A O 1
ATOM 5711 N N . GLY A 1 724 ? 16.117 -44.974 32.834 1.00 67.56 724 GLY A N 1
ATOM 5712 C CA . GLY A 1 724 ? 17.306 -45.745 33.188 1.00 67.56 724 GLY A CA 1
ATOM 5713 C C . GLY A 1 724 ? 17.144 -47.239 32.920 1.00 67.56 724 GLY A C 1
ATOM 5714 O O . GLY A 1 724 ? 17.795 -48.056 33.584 1.00 67.56 724 GLY A O 1
ATOM 5715 N N . SER A 1 725 ? 16.241 -47.599 32.010 1.00 75.38 725 SER A N 1
ATOM 5716 C CA . SER A 1 725 ? 15.903 -48.979 31.671 1.00 75.38 725 SER A CA 1
ATOM 5717 C C . SER A 1 725 ? 17.009 -49.679 30.877 1.00 75.38 725 SER A C 1
ATOM 5719 O O . SER A 1 725 ? 17.100 -50.910 30.907 1.00 75.38 725 SER A O 1
ATOM 5721 N N . GLY A 1 726 ? 17.883 -48.920 30.203 1.00 68.31 726 GLY A N 1
ATOM 5722 C CA . GLY A 1 726 ? 18.853 -49.444 29.238 1.00 68.31 726 GLY A CA 1
ATOM 5723 C C . GLY A 1 726 ? 18.222 -49.867 27.904 1.00 68.31 726 GLY A C 1
ATOM 5724 O O . GLY A 1 726 ? 18.904 -50.454 27.052 1.00 68.31 726 GLY A O 1
ATOM 5725 N N . GLU A 1 727 ? 16.936 -49.573 27.718 1.00 80.19 727 GLU A N 1
ATOM 5726 C CA . GLU A 1 727 ? 16.099 -49.927 26.578 1.00 80.19 727 GLU A CA 1
ATOM 5727 C C . GLU A 1 727 ? 15.568 -48.630 25.941 1.00 80.19 727 GLU A C 1
ATOM 5729 O O . GLU A 1 727 ? 14.835 -47.890 26.571 1.00 80.19 727 GLU A O 1
ATOM 5734 N N . ILE A 1 728 ? 15.963 -48.338 24.699 1.00 78.88 728 ILE A N 1
ATOM 5735 C CA . ILE A 1 728 ? 15.658 -47.071 24.014 1.00 78.88 728 ILE A CA 1
ATOM 5736 C C . ILE A 1 728 ? 14.353 -47.226 23.227 1.00 78.88 728 ILE A C 1
ATOM 5738 O O . ILE A 1 728 ? 14.287 -48.027 22.282 1.00 78.88 728 ILE A O 1
ATOM 5742 N N . GLU A 1 729 ? 13.326 -46.470 23.609 1.00 82.06 729 GLU A N 1
ATOM 5743 C CA . GLU A 1 729 ? 12.018 -46.453 22.939 1.00 82.06 729 GLU A CA 1
ATOM 5744 C C . GLU A 1 729 ? 12.046 -45.620 21.644 1.00 82.06 729 GLU A C 1
ATOM 5746 O O . GLU A 1 729 ? 12.975 -44.854 21.400 1.00 82.06 729 GLU A O 1
ATOM 5751 N N . PHE A 1 730 ? 11.034 -45.749 20.778 1.00 77.75 730 PHE A N 1
ATOM 5752 C CA . PHE A 1 730 ? 11.031 -45.088 19.460 1.00 77.75 730 PHE A CA 1
ATOM 5753 C C . PHE A 1 730 ? 11.164 -43.557 19.543 1.00 77.75 730 PHE A C 1
ATOM 5755 O O . PHE A 1 730 ? 11.894 -42.960 18.753 1.00 77.75 730 PHE A O 1
ATOM 5762 N N . ASP A 1 731 ? 10.501 -42.921 20.511 1.00 74.38 731 ASP A N 1
ATOM 5763 C CA . ASP A 1 731 ? 10.567 -41.465 20.687 1.00 74.38 731 ASP A CA 1
ATOM 5764 C C . ASP A 1 731 ? 11.943 -41.012 21.213 1.00 74.38 731 ASP A C 1
ATOM 5766 O O . ASP A 1 731 ? 12.448 -39.962 20.810 1.00 74.38 731 ASP A O 1
ATOM 5770 N N . GLU A 1 732 ? 12.595 -41.827 22.048 1.00 75.38 732 GLU A N 1
ATOM 5771 C CA . GLU A 1 732 ? 13.966 -41.591 22.520 1.00 75.38 732 GLU A CA 1
ATOM 5772 C C . GLU A 1 732 ? 14.987 -41.833 21.402 1.00 75.38 732 GLU A C 1
ATOM 5774 O O . GLU A 1 732 ? 15.918 -41.052 21.228 1.00 75.38 732 GLU A O 1
ATOM 5779 N N . PHE A 1 733 ? 14.779 -42.869 20.586 1.00 71.75 733 PHE A N 1
ATOM 5780 C CA . PHE A 1 733 ? 15.578 -43.163 19.399 1.00 71.75 733 PHE A CA 1
ATOM 5781 C C . PHE A 1 733 ? 15.495 -42.027 18.374 1.00 71.75 733 PHE A C 1
ATOM 5783 O O . PHE A 1 733 ? 16.517 -41.611 17.830 1.00 71.75 733 PHE A O 1
ATOM 5790 N N . LYS A 1 734 ? 14.298 -41.462 18.171 1.00 73.25 734 LYS A N 1
ATOM 5791 C CA . LYS A 1 734 ? 14.091 -40.277 17.330 1.00 73.25 734 LYS A CA 1
ATOM 5792 C C . LYS A 1 734 ? 14.870 -39.075 17.865 1.00 73.25 734 LYS A C 1
ATOM 5794 O O . LYS A 1 734 ? 15.565 -38.426 17.094 1.00 73.25 734 LYS A O 1
ATOM 5799 N N . ALA A 1 735 ? 14.827 -38.840 19.177 1.00 67.94 735 ALA A N 1
ATOM 5800 C CA . ALA A 1 735 ? 15.559 -37.757 19.837 1.00 67.94 735 ALA A CA 1
ATOM 5801 C C . ALA A 1 735 ? 17.092 -37.938 19.854 1.00 67.94 735 ALA A C 1
ATOM 5803 O O . ALA A 1 735 ? 17.810 -36.976 20.107 1.00 67.94 735 ALA A O 1
ATOM 5804 N N . ILE A 1 736 ? 17.606 -39.149 19.609 1.00 65.75 736 ILE A N 1
ATOM 5805 C CA . ILE A 1 736 ? 19.047 -39.396 19.420 1.00 65.75 736 ILE A CA 1
ATOM 5806 C C . ILE A 1 736 ? 19.511 -38.951 18.020 1.00 65.75 736 ILE A C 1
ATOM 5808 O O . ILE A 1 736 ? 20.683 -38.609 17.860 1.00 65.75 736 ILE A O 1
ATOM 5812 N N . LEU A 1 737 ? 18.623 -38.981 17.018 1.00 59.22 737 LEU A N 1
ATOM 5813 C CA . LEU A 1 737 ? 18.940 -38.754 15.600 1.00 59.22 737 LEU A CA 1
ATOM 5814 C C . LEU A 1 737 ? 18.570 -37.353 15.078 1.00 59.22 737 LEU A C 1
ATOM 5816 O O . LEU A 1 737 ? 19.020 -36.983 13.995 1.00 59.22 737 LEU A O 1
ATOM 5820 N N . THR A 1 738 ? 17.766 -36.594 15.826 1.00 52.34 738 THR A N 1
ATOM 5821 C CA . THR A 1 738 ? 17.478 -35.160 15.610 1.00 52.34 738 THR A CA 1
ATOM 5822 C C . THR A 1 738 ? 18.284 -34.294 16.555 1.00 52.34 738 THR A C 1
ATOM 5824 O O . THR A 1 738 ? 18.822 -33.263 16.096 1.00 52.34 738 THR A O 1
#

Mean predicted aligned error: 18.68 Å

Organism: NCBI:txid4793

Radius of gyration: 37.06 Å; Cα contacts (8 Å, |Δi|>4): 865; chains: 1; bounding box: 109×104×90 Å